Protein AF-0000000084754603 (afdb_homodimer)

InterPro domains:
  IPR001509 NAD-dependent epimerase/dehydratase [PF01370] (5-243)
  IPR036291 NAD(P)-binding domain superfamily [SSF51735] (2-313)
  IPR051225 NAD(P)-dependent epimerase/dehydratase [PTHR42687] (2-313)

Sequence (626 aa):
MHKPILIIGACGQIGTELTFELRNKYGAENVIASDIREGSNALMQSGPFELLDATNYAAIEDVVMHYEIDEVYLMAAMLSATAEKFPMRAWNLNMNSLFNVLNLAKEKKISKVFWPSSIAVFGPNTPKKDTPQNTIMEPSTVYGISKQSGERWCEYYHKKYGVDVRSVRYPGLISWKTMPGGGTTDYAVEIYHEALNKGTYECFLNGDTELPMMYMDDAIRATIRLMDSPSEKIKVRSSYNLGGMSFTPKDMAKSIEKHIPGFKVSYAPDFRQEIADSWPSSIDDSAAREQWGWEPRFDLDQTTEEMLKNLKEMHKPILIIGACGQIGTELTFELRNKYGAENVIASDIREGSNALMQSGPFELLDATNYAAIEDVVMHYEIDEVYLMAAMLSATAEKFPMRAWNLNMNSLFNVLNLAKEKKISKVFWPSSIAVFGPNTPKKDTPQNTIMEPSTVYGISKQSGERWCEYYHKKYGVDVRSVRYPGLISWKTMPGGGTTDYAVEIYHEALNKGTYECFLNGDTELPMMYMDDAIRATIRLMDSPSEKIKVRSSYNLGGMSFTPKDMAKSIEKHIPGFKVSYAPDFRQEIADSWPSSIDDSAAREQWGWEPRFDLDQTTEEMLKNLKE

Foldseek 3Di:
DDAAEEEEPLQADLNVVLLVVCCVVPNQARYEYEYCDDHDPCSVPSHHYDNDQLLDLVRVLVVCVVSVHAEYEYPDADAFQRCQVVVVVRLSSLQNSLVSVLVCQLVVSYQEYEDEAALQQAFQPAAQAQGAFDTDGDHDTSSNVSRNVSLVVQVVSCVPRVHHYAYAHAWAEEDQPDQHDGYLSSCLHVLLVCCVVPLEEEAQEDQALKTFYAYSVLVSVLRVLRRPFDSVLDPRRRHAYDGEEIDGNNVLQVLLCVVRPSRYYHYNHDPSHNSSSTGHNTHNRVSSCVRRNRDGDDYSNNSSVVNNVVNVD/DDAAEEEEPLQADLNVVLLVVCCVVPNQARYEYEYCDDHDPCSVPSHHYDNDQLLDLVRVLVVCVVSVGAEYEYPDADAFQRCQVVVVVRLSSLQNSLVSVLVCQLVVSYQEYEDEAALQQAFQPAAQAQGAFDTDGDHDTSSNVSRNVSLVVQVVSCVPRVHHYAYAHAWAEEDQPDQHDGYLNSQLHVLLVCCVVPLEEEAQEDQALKTFYAYSVLVSVLRVLRRPFDSVLDPRRRHAYDGEEIDGNNVLQVLLCVVRPSRYYHYRHDPSHNSSSTGHNTHNRVSSCPRRNRDGDDYSNNSSVVNNVVNVD

Organism: Allomuricauda ruestringensis (strain DSM 13258 / CIP 107369 / LMG 19739 / B1) (NCBI:txid886377)

Structure (mmCIF, N/CA/C/O backbone):
data_AF-0000000084754603-model_v1
#
loop_
_entity.id
_entity.type
_entity.pdbx_description
1 polymer 'L-threonine 3-dehydrogenase'
#
loop_
_atom_site.group_PDB
_atom_site.id
_atom_site.type_symbol
_atom_site.label_atom_id
_atom_site.label_alt_id
_atom_site.label_comp_id
_atom_site.label_asym_id
_atom_site.label_entity_id
_atom_site.label_seq_id
_atom_site.pdbx_PDB_ins_code
_atom_site.Cartn_x
_atom_site.Cartn_y
_atom_site.Cartn_z
_atom_site.occupancy
_atom_site.B_iso_or_equiv
_atom_site.auth_seq_id
_atom_site.auth_comp_id
_atom_site.auth_asym_id
_atom_site.auth_atom_id
_atom_site.pdbx_PDB_model_num
ATOM 1 N N . MET A 1 1 ? 22.109 32.25 2.924 1 69.38 1 MET A N 1
ATOM 2 C CA . MET A 1 1 ? 20.688 32.344 2.623 1 69.38 1 MET A CA 1
ATOM 3 C C . MET A 1 1 ? 20.047 30.969 2.52 1 69.38 1 MET A C 1
ATOM 5 O O . MET A 1 1 ? 20.703 30.016 2.08 1 69.38 1 MET A O 1
ATOM 9 N N . HIS A 1 2 ? 18.828 30.891 3.107 1 80.75 2 HIS A N 1
ATOM 10 C CA . HIS A 1 2 ? 18.156 29.594 3.043 1 80.75 2 HIS A CA 1
ATOM 11 C C . HIS A 1 2 ? 17.781 29.25 1.609 1 80.75 2 HIS A C 1
ATOM 13 O O . HIS A 1 2 ? 17.406 30.125 0.829 1 80.75 2 HIS A O 1
ATOM 19 N N . LYS A 1 3 ? 17.922 28.062 1.263 1 89.81 3 LYS A N 1
ATOM 20 C CA . LYS A 1 3 ? 17.562 27.594 -0.073 1 89.81 3 LYS A CA 1
ATOM 21 C C . LYS A 1 3 ? 16.047 27.688 -0.293 1 89.81 3 LYS A C 1
ATOM 23 O O . LYS A 1 3 ? 15.273 27.5 0.645 1 89.81 3 LYS A O 1
ATOM 28 N N . PRO A 1 4 ? 15.641 28.047 -1.486 1 98.25 4 PRO A N 1
ATOM 29 C CA . PRO A 1 4 ? 14.219 28.281 -1.769 1 98.25 4 PRO A CA 1
ATOM 30 C C . PRO A 1 4 ? 13.367 27.031 -1.545 1 98.25 4 PRO A C 1
ATOM 32 O O . PRO A 1 4 ? 13.805 25.906 -1.824 1 98.25 4 PRO A O 1
ATOM 35 N N . ILE A 1 5 ? 12.195 27.312 -1.061 1 98.81 5 ILE A N 1
ATOM 36 C CA . ILE A 1 5 ? 11.25 26.266 -0.69 1 98.81 5 ILE A CA 1
ATOM 37 C C . ILE A 1 5 ? 9.984 26.375 -1.545 1 98.81 5 ILE A C 1
ATOM 39 O O . ILE A 1 5 ? 9.508 27.484 -1.813 1 98.81 5 ILE A O 1
ATOM 43 N N . LEU A 1 6 ? 9.477 25.25 -2.014 1 98.94 6 LEU A N 1
ATOM 44 C CA . LEU A 1 6 ? 8.172 25.188 -2.658 1 98.94 6 LEU A CA 1
ATOM 45 C C . LEU A 1 6 ? 7.176 24.422 -1.796 1 98.94 6 LEU A C 1
ATOM 47 O O . LEU A 1 6 ? 7.473 23.312 -1.345 1 98.94 6 LEU A O 1
ATOM 51 N N . ILE A 1 7 ? 6.062 25.016 -1.544 1 98.94 7 ILE A N 1
ATOM 52 C CA . ILE A 1 7 ? 4.957 24.344 -0.873 1 98.94 7 ILE A CA 1
ATOM 53 C C . ILE A 1 7 ? 3.842 24.047 -1.875 1 98.94 7 ILE A C 1
ATOM 55 O O . ILE A 1 7 ? 3.275 24.969 -2.463 1 98.94 7 ILE A O 1
ATOM 59 N N . ILE A 1 8 ? 3.555 22.797 -2.115 1 98.94 8 ILE A N 1
ATOM 60 C CA . ILE A 1 8 ? 2.449 22.375 -2.971 1 98.94 8 ILE A CA 1
ATOM 61 C C . ILE A 1 8 ? 1.237 22.031 -2.111 1 98.94 8 ILE A C 1
ATOM 63 O O . ILE A 1 8 ? 1.302 21.125 -1.278 1 98.94 8 ILE A O 1
ATOM 67 N N . GLY A 1 9 ? 0.14 22.656 -2.369 1 98.12 9 GLY A N 1
ATOM 68 C CA . GLY A 1 9 ? -1.006 22.562 -1.479 1 98.12 9 GLY A CA 1
ATOM 69 C C . GLY A 1 9 ? -0.989 23.609 -0.377 1 98.12 9 GLY A C 1
ATOM 70 O O . GLY A 1 9 ? -1.308 23.312 0.775 1 98.12 9 GLY A O 1
ATOM 71 N N . ALA A 1 10 ? -0.642 24.812 -0.682 1 98.38 10 ALA A N 1
ATOM 72 C CA . ALA A 1 10 ? -0.404 25.875 0.293 1 98.38 10 ALA A CA 1
ATOM 73 C C . ALA A 1 10 ? -1.72 26.453 0.81 1 98.38 10 ALA A C 1
ATOM 75 O O . ALA A 1 10 ? -1.743 27.156 1.827 1 98.38 10 ALA A O 1
ATOM 76 N N . CYS A 1 11 ? -2.82 26.156 0.162 1 96.62 11 CYS A N 1
ATOM 77 C CA . CYS A 1 11 ? -4.082 26.812 0.514 1 96.62 11 CYS A CA 1
ATOM 78 C C . CYS A 1 11 ? -4.922 25.906 1.417 1 96.62 11 CYS A C 1
ATOM 80 O O . CYS A 1 11 ? -6.02 26.297 1.827 1 96.62 11 CYS A O 1
ATOM 82 N N . GLY A 1 12 ? -4.406 24.75 1.749 1 94.25 12 GLY A N 1
ATOM 83 C CA . GLY A 1 12 ? -5.078 23.875 2.695 1 94.25 12 GLY A CA 1
ATOM 84 C C . GLY A 1 12 ? -4.816 24.25 4.141 1 94.25 12 GLY A C 1
ATOM 85 O O . GLY A 1 12 ? -4.109 25.219 4.422 1 94.25 12 GLY A O 1
ATOM 86 N N . GLN A 1 13 ? -5.297 23.438 5.059 1 92.56 13 GLN A N 1
ATOM 87 C CA . GLN A 1 13 ? -5.234 23.734 6.488 1 92.56 13 GLN A CA 1
ATOM 88 C C . GLN A 1 13 ? -3.787 23.828 6.965 1 92.56 13 GLN A C 1
ATOM 90 O O . GLN A 1 13 ? -3.408 24.797 7.625 1 92.56 13 GLN A O 1
ATOM 95 N N . ILE A 1 14 ? -2.994 22.781 6.648 1 96.44 14 ILE A N 1
ATOM 96 C CA . ILE A 1 14 ? -1.604 22.781 7.098 1 96.44 14 ILE A CA 1
ATOM 97 C C . ILE A 1 14 ? -0.779 23.719 6.223 1 96.44 14 ILE A C 1
ATOM 99 O O . ILE A 1 14 ? 0.051 24.484 6.73 1 96.44 14 ILE A O 1
ATOM 103 N N . GLY A 1 15 ? -1.059 23.688 4.902 1 97.44 15 GLY A N 1
ATOM 104 C CA . GLY A 1 15 ? -0.277 24.453 3.936 1 97.44 15 GLY A CA 1
ATOM 105 C C . GLY A 1 15 ? -0.25 25.938 4.223 1 97.44 15 GLY A C 1
ATOM 106 O O . GLY A 1 15 ? 0.802 26.578 4.125 1 97.44 15 GLY A O 1
ATOM 107 N N . THR A 1 16 ? -1.404 26.469 4.547 1 97 16 THR A N 1
ATOM 108 C CA . THR A 1 16 ? -1.499 27.906 4.793 1 97 16 THR A CA 1
ATOM 109 C C . THR A 1 16 ? -0.611 28.312 5.965 1 97 16 THR A C 1
ATOM 111 O O . THR A 1 16 ? 0.218 29.219 5.84 1 97 16 THR A O 1
ATOM 114 N N . GLU A 1 17 ? -0.713 27.641 7.082 1 97.31 17 GLU A N 1
ATOM 115 C CA . GLU A 1 17 ? 0.048 27.984 8.273 1 97.31 17 GLU A CA 1
ATOM 116 C C . GLU A 1 17 ? 1.535 27.703 8.086 1 97.31 17 GLU A C 1
ATOM 118 O O . GLU A 1 17 ? 2.385 28.469 8.555 1 97.31 17 GLU A O 1
ATOM 123 N N . LEU A 1 18 ? 1.807 26.594 7.43 1 98.62 18 LEU A N 1
ATOM 124 C CA . LEU A 1 18 ? 3.193 26.25 7.141 1 98.62 18 LEU A CA 1
ATOM 125 C C . LEU A 1 18 ? 3.855 27.312 6.281 1 98.62 18 LEU A C 1
ATOM 127 O O . LEU A 1 18 ? 5.008 27.688 6.523 1 98.62 18 LEU A O 1
ATOM 131 N N . THR A 1 19 ? 3.137 27.812 5.281 1 98.56 19 THR A N 1
ATOM 132 C CA . THR A 1 19 ? 3.656 28.859 4.402 1 98.56 19 THR A CA 1
ATOM 133 C C . THR A 1 19 ? 4.031 30.094 5.195 1 98.56 19 THR A C 1
ATOM 135 O O . THR A 1 19 ? 5.141 30.625 5.062 1 98.56 19 THR A O 1
ATOM 138 N N . PHE A 1 20 ? 3.121 30.578 6.043 1 98.19 20 PHE A N 1
ATOM 139 C CA . PHE A 1 20 ? 3.381 31.766 6.832 1 98.19 20 PHE A CA 1
ATOM 140 C C . PHE A 1 20 ? 4.59 31.578 7.738 1 98.19 20 PHE A C 1
ATOM 142 O O . PHE A 1 20 ? 5.449 32.438 7.836 1 98.19 20 PHE A O 1
ATOM 149 N N . GLU A 1 21 ? 4.645 30.422 8.406 1 98.38 21 GLU A N 1
ATOM 150 C CA . GLU A 1 21 ? 5.738 30.172 9.344 1 98.38 21 GLU A CA 1
ATOM 151 C C . GLU A 1 21 ? 7.078 30.109 8.617 1 98.38 21 GLU A C 1
ATOM 153 O O . GLU A 1 21 ? 8.086 30.625 9.109 1 98.38 21 GLU A O 1
ATOM 158 N N . LEU A 1 22 ? 7.133 29.422 7.48 1 98.69 22 LEU A N 1
ATOM 159 C CA . LEU A 1 22 ? 8.375 29.312 6.719 1 98.69 22 LEU A CA 1
ATOM 160 C C . LEU A 1 22 ? 8.805 30.656 6.164 1 98.69 22 LEU A C 1
ATOM 162 O O . LEU A 1 22 ? 9.992 30.969 6.125 1 98.69 22 LEU A O 1
ATOM 166 N N . ARG A 1 23 ? 7.832 31.453 5.707 1 98.56 23 ARG A N 1
ATOM 167 C CA . ARG A 1 23 ? 8.156 32.781 5.207 1 98.56 23 ARG A CA 1
ATOM 168 C C . ARG A 1 23 ? 8.688 33.688 6.328 1 98.56 23 ARG A C 1
ATOM 170 O O . ARG A 1 23 ? 9.594 34.469 6.109 1 98.56 23 ARG A O 1
ATOM 177 N N . ASN A 1 24 ? 8.133 33.562 7.496 1 98.12 24 ASN A N 1
ATOM 178 C CA . ASN A 1 24 ? 8.641 34.281 8.648 1 98.12 24 ASN A CA 1
ATOM 179 C C . ASN A 1 24 ? 10.07 33.875 8.992 1 98.12 24 ASN A C 1
ATOM 181 O O . ASN A 1 24 ? 10.898 34.719 9.359 1 98.12 24 ASN A O 1
ATOM 185 N N . LYS A 1 25 ? 10.344 32.625 8.898 1 97.56 25 LYS A N 1
ATOM 186 C CA . LYS A 1 25 ? 11.633 32.094 9.305 1 97.56 25 LYS A CA 1
ATOM 187 C C . LYS A 1 25 ? 12.703 32.344 8.25 1 97.56 25 LYS A C 1
ATOM 189 O O . LYS A 1 25 ? 13.852 32.625 8.586 1 97.56 25 LYS A O 1
ATOM 194 N N . TYR A 1 26 ? 12.328 32.219 6.945 1 97.38 26 TYR A N 1
ATOM 195 C CA . TYR A 1 26 ? 13.367 32.156 5.922 1 97.38 26 TYR A CA 1
ATOM 196 C C . TYR A 1 26 ? 13.242 33.344 4.953 1 97.38 26 TYR A C 1
ATOM 198 O O . TYR A 1 26 ? 14.094 33.5 4.078 1 97.38 26 TYR A O 1
ATOM 206 N N . GLY A 1 27 ? 12.219 34.156 5.086 1 97.5 27 GLY A N 1
ATOM 207 C CA . GLY A 1 27 ? 11.969 35.25 4.172 1 97.5 27 GLY A CA 1
ATOM 208 C C . GLY A 1 27 ? 10.93 34.938 3.119 1 97.5 27 GLY A C 1
ATOM 209 O O . GLY A 1 27 ? 10.953 33.875 2.514 1 97.5 27 GLY A O 1
ATOM 210 N N . ALA A 1 28 ? 10 35.844 2.889 1 97.94 28 ALA A N 1
ATOM 211 C CA . ALA A 1 28 ? 8.844 35.625 2.025 1 97.94 28 ALA A CA 1
ATOM 212 C C . ALA A 1 28 ? 9.266 35.25 0.617 1 97.94 28 ALA A C 1
ATOM 214 O O . ALA A 1 28 ? 8.656 34.344 0.004 1 97.94 28 ALA A O 1
ATOM 215 N N . GLU A 1 29 ? 10.344 35.812 0.12 1 97.5 29 GLU A N 1
ATOM 216 C CA . GLU A 1 29 ? 10.758 35.594 -1.264 1 97.5 29 GLU A CA 1
ATOM 217 C C . GLU A 1 29 ? 11.383 34.219 -1.45 1 97.5 29 GLU A C 1
ATOM 219 O O . GLU A 1 29 ? 11.484 33.75 -2.576 1 97.5 29 GLU A O 1
ATOM 224 N N . ASN A 1 30 ? 11.742 33.625 -0.361 1 98.12 30 ASN A N 1
ATOM 225 C CA . ASN A 1 30 ? 12.43 32.344 -0.419 1 98.12 30 ASN A CA 1
ATOM 226 C C . ASN A 1 30 ? 11.445 31.188 -0.326 1 98.12 30 ASN A C 1
ATOM 228 O O . ASN A 1 30 ? 11.836 30.016 -0.442 1 98.12 30 ASN A O 1
ATOM 232 N N . VAL A 1 31 ? 10.18 31.453 -0.121 1 98.81 31 VAL A N 1
ATOM 233 C CA . VAL A 1 31 ? 9.156 30.438 0.047 1 98.81 31 VAL A CA 1
ATOM 234 C C . VAL A 1 31 ? 8.047 30.625 -0.986 1 98.81 31 VAL A C 1
ATOM 236 O O . VAL A 1 31 ? 7.25 31.562 -0.88 1 98.81 31 VAL A O 1
ATOM 239 N N . ILE A 1 32 ? 7.992 29.75 -1.952 1 98.94 32 ILE A N 1
ATOM 240 C CA . ILE A 1 32 ? 6.992 29.797 -3.014 1 98.94 32 ILE A CA 1
ATOM 241 C C . ILE A 1 32 ? 5.793 28.938 -2.643 1 98.94 32 ILE A C 1
ATOM 243 O O . ILE A 1 32 ? 5.926 27.719 -2.477 1 98.94 32 ILE A O 1
ATOM 247 N N . ALA A 1 33 ? 4.648 29.578 -2.471 1 98.88 33 ALA A N 1
ATOM 248 C CA . ALA A 1 33 ? 3.4 28.859 -2.248 1 98.88 33 ALA A CA 1
ATOM 249 C C . ALA A 1 33 ? 2.756 28.453 -3.572 1 98.88 33 ALA A C 1
ATOM 251 O O . ALA A 1 33 ? 2.873 29.172 -4.57 1 98.88 33 ALA A O 1
ATOM 252 N N . SER A 1 34 ? 2.135 27.297 -3.594 1 98.88 34 SER A N 1
ATOM 253 C CA . SER A 1 34 ? 1.387 26.906 -4.781 1 98.88 34 SER A CA 1
ATOM 254 C C . SER A 1 34 ? 0.161 26.078 -4.414 1 98.88 34 SER A C 1
ATOM 256 O O . SER A 1 34 ? 0.121 25.453 -3.346 1 98.88 34 SER A O 1
ATOM 258 N N . ASP A 1 35 ? -0.745 26.125 -5.262 1 98.69 35 ASP A N 1
ATOM 259 C CA . ASP A 1 35 ? -1.98 25.359 -5.148 1 98.69 35 ASP A CA 1
ATOM 260 C C . ASP A 1 35 ? -2.754 25.359 -6.461 1 98.69 35 ASP A C 1
ATOM 262 O O . ASP A 1 35 ? -2.426 26.109 -7.383 1 98.69 35 ASP A O 1
ATOM 266 N N . ILE A 1 36 ? -3.75 24.469 -6.473 1 98.12 36 ILE A N 1
ATOM 267 C CA . ILE A 1 36 ? -4.574 24.359 -7.676 1 98.12 36 ILE A CA 1
ATOM 268 C C . ILE A 1 36 ? -5.543 25.547 -7.73 1 98.12 36 ILE A C 1
ATOM 270 O O . ILE A 1 36 ? -6.078 25.859 -8.797 1 98.12 36 ILE A O 1
ATOM 274 N N . ARG A 1 37 ? -5.719 26.219 -6.605 1 97 37 ARG A N 1
ATOM 275 C CA . ARG A 1 37 ? -6.582 27.391 -6.5 1 97 37 ARG A CA 1
ATOM 276 C C . ARG A 1 37 ? -5.926 28.484 -5.66 1 97 37 ARG A C 1
ATOM 278 O O . ARG A 1 37 ? -5.031 28.203 -4.855 1 97 37 ARG A O 1
ATOM 285 N N . GLU A 1 38 ? -6.398 29.656 -5.801 1 96.81 38 GLU A N 1
ATOM 286 C CA . GLU A 1 38 ? -5.895 30.75 -4.977 1 96.81 38 GLU A CA 1
ATOM 287 C C . GLU A 1 38 ? -6.418 30.656 -3.547 1 96.81 38 GLU A C 1
ATOM 289 O O . GLU A 1 38 ? -7.469 30.047 -3.307 1 96.81 38 GLU A O 1
ATOM 294 N N . GLY A 1 39 ? -5.57 31.172 -2.676 1 94.56 39 GLY A N 1
ATOM 295 C CA . GLY A 1 39 ? -5.945 31.188 -1.271 1 94.56 39 GLY A CA 1
ATOM 296 C C . GLY A 1 39 ? -6.496 32.531 -0.814 1 94.56 39 GLY A C 1
ATOM 297 O O . GLY A 1 39 ? -7.035 33.281 -1.619 1 94.56 39 GLY A O 1
ATOM 298 N N . SER A 1 40 ? -6.477 32.75 0.441 1 94.69 40 SER A N 1
ATOM 299 C CA . SER A 1 40 ? -6.934 34 1.008 1 94.69 40 SER A CA 1
ATOM 300 C C . SER A 1 40 ? -6.09 35.188 0.51 1 94.69 40 SER A C 1
ATOM 302 O O . SER A 1 40 ? -4.949 35 0.079 1 94.69 40 SER A O 1
ATOM 304 N N . ASN A 1 41 ? -6.625 36.375 0.594 1 96.56 41 ASN A N 1
ATOM 305 C CA . ASN A 1 41 ? -5.871 37.562 0.236 1 96.56 41 ASN A CA 1
ATOM 306 C C . ASN A 1 41 ? -4.578 37.688 1.036 1 96.56 41 ASN A C 1
ATOM 308 O O . ASN A 1 41 ? -3.547 38.094 0.504 1 96.56 41 ASN A O 1
ATOM 312 N N . ALA A 1 42 ? -4.668 37.344 2.279 1 96.19 42 ALA A N 1
ATOM 313 C CA . ALA A 1 42 ? -3.498 37.406 3.154 1 96.19 42 ALA A CA 1
ATOM 314 C C . ALA A 1 42 ? -2.377 36.5 2.633 1 96.19 42 ALA A C 1
ATOM 316 O O . ALA A 1 42 ? -1.213 36.906 2.605 1 96.19 42 ALA A O 1
ATOM 3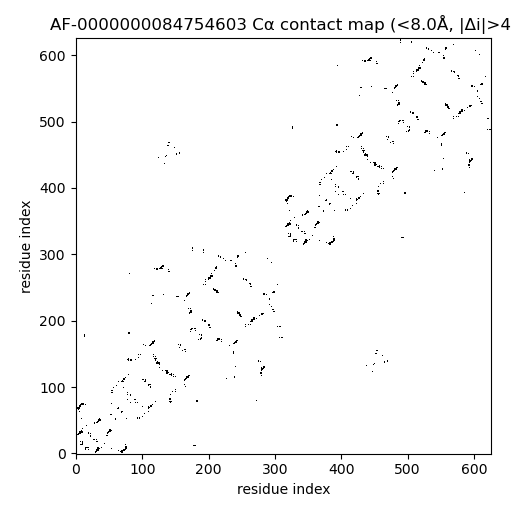17 N N . LEU A 1 43 ? -2.713 35.312 2.24 1 96.44 43 LEU A N 1
ATOM 318 C CA . LEU A 1 43 ? -1.718 34.406 1.71 1 96.44 43 LEU A CA 1
ATOM 319 C C . LEU A 1 43 ? -1.16 34.906 0.382 1 96.44 43 LEU A C 1
ATOM 321 O O . LEU A 1 43 ? 0.053 34.875 0.164 1 96.44 43 LEU A O 1
ATOM 325 N N . MET A 1 44 ? -2.072 35.438 -0.483 1 97.5 44 MET A N 1
ATOM 326 C CA . MET A 1 44 ? -1.685 35.875 -1.818 1 97.5 44 MET A CA 1
ATOM 327 C C . MET A 1 44 ? -0.741 37.062 -1.74 1 97.5 44 MET A C 1
ATOM 329 O O . MET A 1 44 ? 0.131 37.219 -2.596 1 97.5 44 MET A O 1
ATOM 333 N N . GLN A 1 45 ? -0.836 37.812 -0.716 1 97.81 45 GLN A N 1
ATOM 334 C CA . GLN A 1 45 ? -0.058 39.062 -0.589 1 97.81 45 GLN A CA 1
ATOM 335 C C . GLN A 1 45 ? 1.218 38.812 0.213 1 97.81 45 GLN A C 1
ATOM 337 O O . GLN A 1 45 ? 2.109 39.656 0.239 1 97.81 45 GLN A O 1
ATOM 342 N N . SER A 1 46 ? 1.338 37.656 0.771 1 98.19 46 SER A N 1
ATOM 343 C CA . SER A 1 46 ? 2.42 37.406 1.72 1 98.19 46 SER A CA 1
ATOM 344 C C . SER A 1 46 ? 3.721 37.062 1 1 98.19 46 SER A C 1
ATOM 346 O O . SER A 1 46 ? 4.797 37.125 1.599 1 98.19 46 SER A O 1
ATOM 348 N N . GLY A 1 47 ? 3.678 36.781 -0.262 1 98.31 47 GLY A N 1
ATOM 349 C CA . GLY A 1 47 ? 4.84 36.344 -1.034 1 98.31 47 GLY A CA 1
ATOM 350 C C . GLY A 1 47 ? 4.477 35.719 -2.359 1 98.31 47 GLY A C 1
ATOM 351 O O . GLY A 1 47 ? 3.326 35.781 -2.791 1 98.31 47 GLY A O 1
ATOM 352 N N . PRO A 1 48 ? 5.457 35.125 -3.02 1 98.69 48 PRO A N 1
ATOM 353 C CA . PRO A 1 48 ? 5.207 34.5 -4.328 1 98.69 48 PRO A CA 1
ATOM 354 C C . PRO A 1 48 ? 4.215 33.344 -4.262 1 98.69 48 PRO A C 1
ATOM 356 O O . PRO A 1 48 ? 4.207 32.594 -3.287 1 98.69 48 PRO A O 1
ATOM 359 N N . PHE A 1 49 ? 3.414 33.281 -5.328 1 98.81 49 PHE A N 1
ATOM 360 C CA . PHE A 1 49 ? 2.398 32.25 -5.441 1 98.81 49 PHE A CA 1
ATOM 361 C C . PHE A 1 49 ? 2.309 31.734 -6.875 1 98.81 49 PHE A C 1
ATOM 363 O O . PHE A 1 49 ? 2.393 32.531 -7.824 1 98.81 49 PHE A O 1
ATOM 370 N N . GLU A 1 50 ? 2.186 30.406 -7.02 1 98.81 50 GLU A N 1
ATOM 371 C CA . GLU A 1 50 ? 2.014 29.766 -8.32 1 98.81 50 GLU A CA 1
ATOM 372 C C . GLU A 1 50 ? 0.749 28.906 -8.344 1 98.81 50 GLU A C 1
ATOM 374 O O . GLU A 1 50 ? 0.533 28.078 -7.461 1 98.81 50 GLU A O 1
ATOM 379 N N . LEU A 1 51 ? -0.137 29.203 -9.328 1 98.75 51 LEU A N 1
ATOM 380 C CA . LEU A 1 51 ? -1.192 28.25 -9.609 1 98.75 51 LEU A CA 1
ATOM 381 C C . LEU A 1 51 ? -0.61 26.969 -10.203 1 98.75 51 LEU A C 1
ATOM 383 O O . LEU A 1 51 ? -0.051 26.969 -11.297 1 98.75 51 LEU A O 1
ATOM 387 N N . LEU A 1 52 ? -0.781 25.859 -9.438 1 98.75 52 LEU A N 1
ATOM 388 C CA . LEU A 1 52 ? -0.018 24.656 -9.789 1 98.75 52 LEU A CA 1
ATOM 389 C C . LEU A 1 52 ? -0.816 23.391 -9.484 1 98.75 52 LEU A C 1
ATOM 391 O O . LEU A 1 52 ? -1.287 23.203 -8.359 1 98.75 52 LEU A O 1
ATOM 395 N N . ASP A 1 53 ? -0.994 22.594 -10.492 1 98.62 53 ASP A N 1
ATOM 396 C CA . ASP A 1 53 ? -1.577 21.266 -10.344 1 98.62 53 ASP A CA 1
ATOM 397 C C . ASP A 1 53 ? -0.509 20.234 -9.977 1 98.62 53 ASP A C 1
ATOM 399 O O . ASP A 1 53 ? 0.373 19.938 -10.789 1 98.62 53 ASP A O 1
ATOM 403 N N . ALA A 1 54 ? -0.631 19.656 -8.789 1 98.5 54 ALA A N 1
ATOM 404 C CA . ALA A 1 54 ? 0.372 18.734 -8.258 1 98.5 54 ALA A CA 1
ATOM 405 C C . ALA A 1 54 ? 0.491 17.484 -9.133 1 98.5 54 ALA A C 1
ATOM 407 O O . ALA A 1 54 ? 1.461 16.734 -9.023 1 98.5 54 ALA A O 1
ATOM 408 N N . THR A 1 55 ? -0.478 17.188 -10.016 1 98.5 55 THR A N 1
ATOM 409 C CA . THR A 1 55 ? -0.44 16 -10.859 1 98.5 55 THR A CA 1
ATOM 410 C C . THR A 1 55 ? 0.226 16.312 -12.203 1 98.5 55 THR A C 1
ATOM 412 O O . THR A 1 55 ? 0.367 15.438 -13.047 1 98.5 55 THR A O 1
ATOM 415 N N . ASN A 1 56 ? 0.582 17.547 -12.414 1 98.69 56 ASN A N 1
ATOM 416 C CA . ASN A 1 56 ? 1.253 17.969 -13.641 1 98.69 56 ASN A CA 1
ATOM 417 C C . ASN A 1 56 ? 2.764 18.062 -13.445 1 98.69 56 ASN A C 1
ATOM 419 O O . ASN A 1 56 ? 3.277 19.125 -13.094 1 98.69 56 ASN A O 1
ATOM 423 N N . TYR A 1 57 ? 3.449 17.078 -13.773 1 98.69 57 TYR A N 1
ATOM 424 C CA . TYR A 1 57 ? 4.891 17 -13.547 1 98.69 57 TYR A CA 1
ATOM 425 C C . TYR A 1 57 ? 5.609 18.156 -14.227 1 98.69 57 TYR A C 1
ATOM 427 O O . TYR A 1 57 ? 6.477 18.797 -13.625 1 98.69 57 TYR A O 1
ATOM 435 N N . ALA A 1 58 ? 5.32 18.359 -15.469 1 98.75 58 ALA A N 1
ATOM 436 C CA . ALA A 1 58 ? 6.004 19.391 -16.234 1 98.75 58 ALA A CA 1
ATOM 437 C C . ALA A 1 58 ? 5.836 20.766 -15.594 1 98.75 58 ALA A C 1
ATOM 439 O O . ALA A 1 58 ? 6.773 21.562 -15.555 1 98.75 58 ALA A O 1
ATOM 440 N N . ALA A 1 59 ? 4.633 21.047 -15.094 1 98.88 59 ALA A N 1
ATOM 441 C CA . ALA A 1 59 ? 4.367 22.328 -14.445 1 98.88 59 ALA A CA 1
ATOM 442 C C . ALA A 1 59 ? 5.18 22.469 -13.164 1 98.88 59 ALA A C 1
ATOM 444 O O . ALA A 1 59 ? 5.715 23.547 -12.875 1 98.88 59 ALA A O 1
ATOM 445 N N . ILE A 1 60 ? 5.309 21.438 -12.391 1 98.94 60 ILE A N 1
ATOM 446 C CA . ILE A 1 60 ? 6.09 21.469 -11.156 1 98.94 60 ILE A CA 1
ATOM 447 C C . ILE A 1 60 ? 7.562 21.719 -11.492 1 98.94 60 ILE A C 1
ATOM 449 O O . ILE A 1 60 ? 8.227 22.531 -10.844 1 98.94 60 ILE A O 1
ATOM 453 N N . GLU A 1 61 ? 8.039 20.969 -12.461 1 98.81 61 GLU A N 1
ATOM 454 C CA . GLU A 1 61 ? 9.43 21.094 -12.867 1 98.81 61 GLU A CA 1
ATOM 455 C C . GLU A 1 61 ? 9.75 22.531 -13.289 1 98.81 61 GLU A C 1
ATOM 457 O O . GLU A 1 61 ? 10.812 23.062 -12.953 1 98.81 61 GLU A O 1
ATOM 462 N N . ASP A 1 62 ? 8.844 23.125 -14.031 1 98.81 62 ASP A N 1
ATOM 463 C CA . ASP A 1 62 ? 9.023 24.5 -14.469 1 98.81 62 ASP A CA 1
ATOM 464 C C . ASP A 1 62 ? 9.18 25.438 -13.273 1 98.81 62 ASP A C 1
ATOM 466 O O . ASP A 1 62 ? 10.039 26.328 -13.273 1 98.81 62 ASP A O 1
ATOM 470 N N . VAL A 1 63 ? 8.336 25.281 -12.281 1 98.88 63 VAL A N 1
ATOM 471 C CA . VAL A 1 63 ? 8.383 26.109 -11.078 1 98.88 63 VAL A CA 1
ATOM 472 C C . VAL A 1 63 ? 9.703 25.875 -10.344 1 98.88 63 VAL A C 1
ATOM 474 O O . VAL A 1 63 ? 10.344 26.812 -9.883 1 98.88 63 VAL A O 1
ATOM 477 N N . VAL A 1 64 ? 10.125 24.625 -10.219 1 98.88 64 VAL A N 1
ATOM 478 C CA . VAL A 1 64 ? 11.359 24.234 -9.539 1 98.88 64 VAL A CA 1
ATOM 479 C C . VAL A 1 64 ? 12.555 24.875 -10.227 1 98.88 64 VAL A C 1
ATOM 481 O O . VAL A 1 64 ? 13.438 25.422 -9.555 1 98.88 64 VAL A O 1
ATOM 484 N N . MET A 1 65 ? 12.531 24.844 -11.531 1 98.44 65 MET A N 1
ATOM 485 C CA . MET A 1 65 ? 13.641 25.422 -12.289 1 98.44 65 MET A CA 1
ATOM 486 C C . MET A 1 65 ? 13.625 26.938 -12.211 1 98.44 65 MET A C 1
ATOM 488 O O . MET A 1 65 ? 14.664 27.562 -11.992 1 98.44 65 MET A O 1
ATOM 492 N N . HIS A 1 66 ? 12.461 27.516 -12.344 1 98.38 66 HIS A N 1
ATOM 493 C CA . HIS A 1 66 ? 12.312 28.953 -12.367 1 98.38 66 HIS A CA 1
ATOM 494 C C . HIS A 1 66 ? 12.797 29.594 -11.062 1 98.38 66 HIS A C 1
ATOM 496 O O . HIS A 1 66 ? 13.492 30.609 -11.086 1 98.38 66 HIS A O 1
ATOM 502 N N . TYR A 1 67 ? 12.445 28.984 -9.945 1 98.5 67 TYR A N 1
ATOM 503 C CA . TYR A 1 67 ? 12.75 29.578 -8.641 1 98.5 67 TYR A CA 1
ATOM 504 C C . TYR A 1 67 ? 13.969 28.906 -8.016 1 98.5 67 TYR A C 1
ATOM 506 O O . TYR A 1 67 ? 14.32 29.188 -6.867 1 98.5 67 TYR A O 1
ATOM 514 N N . GLU A 1 68 ? 14.57 27.953 -8.719 1 98.38 68 GLU A N 1
ATOM 515 C CA . GLU A 1 68 ? 15.711 27.203 -8.211 1 98.38 68 GLU A CA 1
ATOM 516 C C . GLU A 1 68 ? 15.398 26.562 -6.863 1 98.38 68 GLU A C 1
ATOM 518 O O . GLU A 1 68 ? 16.172 26.703 -5.906 1 98.38 68 GLU A O 1
ATOM 523 N N . ILE A 1 69 ? 14.297 25.906 -6.816 1 98.88 69 ILE A N 1
ATOM 524 C CA . ILE A 1 69 ? 13.781 25.297 -5.594 1 98.88 69 ILE A CA 1
ATOM 525 C C . ILE A 1 69 ? 14.75 24.219 -5.102 1 98.88 69 ILE A C 1
ATOM 527 O O . ILE A 1 69 ? 15.273 23.438 -5.895 1 98.88 69 ILE A O 1
ATOM 531 N N . ASP A 1 70 ? 14.93 24.203 -3.812 1 98.5 70 ASP A N 1
ATOM 532 C CA . ASP A 1 70 ? 15.797 23.203 -3.199 1 98.5 70 ASP A CA 1
ATOM 533 C C . ASP A 1 70 ? 14.977 22.156 -2.43 1 98.5 70 ASP A C 1
ATOM 535 O O . ASP A 1 70 ? 15.281 20.969 -2.469 1 98.5 70 ASP A O 1
ATOM 539 N N . GLU A 1 71 ? 13.953 22.594 -1.649 1 98.56 71 GLU A N 1
ATOM 540 C CA . GLU A 1 71 ? 13.117 21.75 -0.811 1 98.56 71 GLU A CA 1
ATOM 541 C C . GLU A 1 71 ? 11.648 21.859 -1.206 1 98.56 71 GLU A C 1
ATOM 543 O O . GLU A 1 71 ? 11.164 22.953 -1.526 1 98.56 71 GLU A O 1
ATOM 548 N N . VAL A 1 72 ? 10.977 20.734 -1.205 1 98.94 72 VAL A N 1
ATOM 549 C CA . VAL A 1 72 ? 9.555 20.734 -1.514 1 98.94 72 VAL A CA 1
ATOM 550 C C . VAL A 1 72 ? 8.766 20.156 -0.341 1 98.94 72 VAL A C 1
ATOM 552 O O . VAL A 1 72 ? 9.125 19.094 0.189 1 98.94 72 VAL A O 1
ATOM 555 N N . TYR A 1 73 ? 7.785 20.891 0.122 1 98.94 73 TYR A N 1
ATOM 556 C CA . TYR A 1 73 ? 6.734 20.391 1.007 1 98.94 73 TYR A CA 1
ATOM 557 C C . TYR A 1 73 ? 5.48 20.031 0.219 1 98.94 73 TYR A C 1
ATOM 559 O O . TYR A 1 73 ? 4.77 20.922 -0.265 1 98.94 73 TYR A O 1
ATOM 567 N N . LEU A 1 74 ? 5.215 18.766 0.023 1 98.94 74 LEU A N 1
ATOM 568 C CA . LEU A 1 74 ? 4.039 18.312 -0.713 1 98.94 74 LEU A CA 1
ATOM 569 C C . LEU A 1 74 ? 2.85 18.125 0.224 1 98.94 74 LEU A C 1
ATOM 571 O O . LEU A 1 74 ? 2.686 17.062 0.815 1 98.94 74 LEU A O 1
ATOM 575 N N . MET A 1 75 ? 1.963 19.094 0.25 1 98.5 75 MET A N 1
ATOM 576 C CA . MET A 1 75 ? 0.845 19.094 1.19 1 98.5 75 MET A CA 1
ATOM 577 C C . MET A 1 75 ? -0.463 18.766 0.482 1 98.5 75 MET A C 1
ATOM 579 O O . MET A 1 75 ? -1.476 18.5 1.132 1 98.5 75 MET A O 1
ATOM 583 N N . ALA A 1 76 ? -0.432 18.781 -0.835 1 97.88 76 ALA A N 1
ATOM 584 C CA . ALA A 1 76 ? -1.641 18.516 -1.61 1 97.88 76 ALA A CA 1
ATOM 585 C C . ALA A 1 76 ? -2.111 17.078 -1.412 1 97.88 76 ALA A C 1
ATOM 587 O O . ALA A 1 76 ? -1.336 16.125 -1.589 1 97.88 76 ALA A O 1
ATOM 588 N N . ALA A 1 77 ? -3.342 16.938 -1.037 1 97.19 77 ALA A N 1
ATOM 589 C CA . ALA A 1 77 ? -3.955 15.625 -0.903 1 97.19 77 ALA A CA 1
ATOM 590 C C . ALA A 1 77 ? -5.473 15.734 -0.805 1 97.19 77 ALA A C 1
ATOM 592 O O . ALA A 1 77 ? -6.004 16.781 -0.433 1 97.19 77 ALA A O 1
ATOM 593 N N . MET A 1 78 ? -6.148 14.719 -1.222 1 96.25 78 MET A N 1
ATOM 594 C CA . MET A 1 78 ? -7.566 14.562 -0.901 1 96.25 78 MET A CA 1
ATOM 595 C C . MET A 1 78 ? -7.746 13.703 0.345 1 96.25 78 MET A C 1
ATOM 597 O O . MET A 1 78 ? -7.207 12.594 0.424 1 96.25 78 MET A O 1
ATOM 601 N N . LEU A 1 79 ? -8.492 14.227 1.293 1 94.31 79 LEU A N 1
ATOM 602 C CA . LEU A 1 79 ? -8.555 13.641 2.629 1 94.31 79 LEU A CA 1
ATOM 603 C C . LEU A 1 79 ? -9.633 12.562 2.701 1 94.31 79 LEU A C 1
ATOM 605 O O . LEU A 1 79 ? -10.344 12.328 1.725 1 94.31 79 LEU A O 1
ATOM 609 N N . SER A 1 80 ? -9.766 11.891 3.857 1 94.69 80 SER A N 1
ATOM 610 C CA . SER A 1 80 ? -10.445 10.609 4.027 1 94.69 80 SER A CA 1
ATOM 611 C C . SER A 1 80 ? -11.914 10.719 3.637 1 94.69 80 SER A C 1
ATOM 613 O O . SER A 1 80 ? -12.398 9.953 2.797 1 94.69 80 SER A O 1
ATOM 615 N N . ALA A 1 81 ? -12.695 11.703 4.195 1 93.25 81 ALA A N 1
ATOM 616 C CA . ALA A 1 81 ? -14.133 11.797 3.938 1 93.25 81 ALA A CA 1
ATOM 617 C C . ALA A 1 81 ? -14.406 12.18 2.484 1 93.25 81 ALA A C 1
ATOM 619 O O . ALA A 1 81 ? -15.273 11.586 1.833 1 93.25 81 ALA A O 1
ATOM 620 N N . THR A 1 82 ? -13.672 13.102 1.967 1 95.31 82 THR A N 1
ATOM 621 C CA . THR A 1 82 ? -13.852 13.555 0.59 1 95.31 82 THR A CA 1
ATOM 622 C C . THR A 1 82 ? -13.3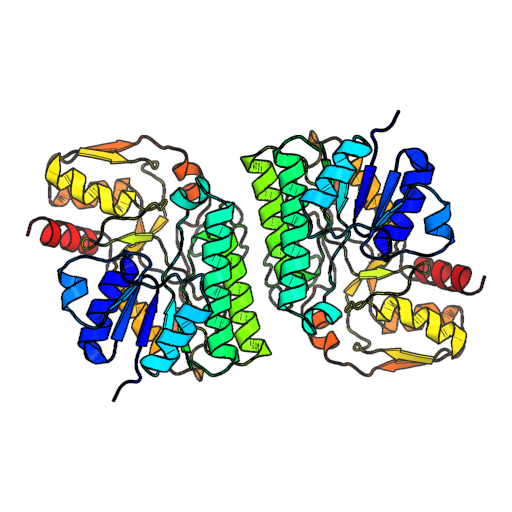98 12.477 -0.392 1 95.31 82 THR A C 1
ATOM 624 O O . THR A 1 82 ? -14.023 12.281 -1.441 1 95.31 82 THR A O 1
ATOM 627 N N . ALA A 1 83 ? -12.359 11.789 -0.083 1 97.06 83 ALA A N 1
ATOM 628 C CA . ALA A 1 83 ? -11.82 10.742 -0.949 1 97.06 83 ALA A CA 1
ATOM 629 C C . ALA A 1 83 ? -12.852 9.641 -1.187 1 97.06 83 ALA A C 1
ATOM 631 O O . ALA A 1 83 ? -12.898 9.047 -2.268 1 97.06 83 ALA A O 1
ATOM 632 N N . GLU A 1 84 ? -13.664 9.367 -0.157 1 96.62 84 GLU A N 1
ATOM 633 C CA . GLU A 1 84 ? -14.656 8.312 -0.294 1 96.62 84 GLU A CA 1
ATOM 634 C C . GLU A 1 84 ? -15.719 8.672 -1.331 1 96.62 84 GLU A C 1
ATOM 636 O O . GLU A 1 84 ? -16.375 7.797 -1.894 1 96.62 84 GLU A O 1
ATOM 641 N N . LYS A 1 85 ? -15.859 10 -1.541 1 96 85 LYS A N 1
ATOM 642 C CA . LYS A 1 85 ? -16.812 10.453 -2.549 1 96 85 LYS A CA 1
ATOM 643 C C . LYS A 1 85 ? -16.234 10.344 -3.953 1 96 85 LYS A C 1
ATOM 645 O O . LYS A 1 85 ? -16.969 10.227 -4.934 1 96 85 LYS A O 1
ATOM 650 N N . PHE A 1 86 ? -14.898 10.367 -4.047 1 97.12 86 PHE A N 1
ATOM 651 C CA . PHE A 1 86 ? -14.195 10.312 -5.32 1 97.12 86 PHE A CA 1
ATOM 652 C C . PHE A 1 86 ? -12.969 9.414 -5.219 1 97.12 86 PHE A C 1
ATOM 654 O O . PHE A 1 86 ? -11.836 9.867 -5.402 1 97.12 86 PHE A O 1
ATOM 661 N N . PRO A 1 87 ? -13.195 8.102 -5.082 1 97.88 87 PRO A N 1
ATOM 662 C CA . PRO A 1 87 ? -12.102 7.199 -4.707 1 97.88 87 PRO A CA 1
ATOM 663 C C . PRO A 1 87 ? -10.961 7.199 -5.715 1 97.88 87 PRO A C 1
ATOM 665 O O . PRO A 1 87 ? -9.805 7.414 -5.344 1 97.88 87 PRO A O 1
ATOM 668 N N . MET A 1 88 ? -11.25 7.059 -7 1 97.75 88 MET A N 1
ATOM 669 C CA . MET A 1 88 ? -10.188 6.938 -7.992 1 97.75 88 MET A CA 1
ATOM 670 C C . MET A 1 88 ? -9.477 8.273 -8.195 1 97.75 88 MET A C 1
ATOM 672 O O . MET A 1 88 ? -8.266 8.312 -8.406 1 97.75 88 MET A O 1
ATOM 676 N N . ARG A 1 89 ? -10.234 9.359 -8.164 1 97.81 89 ARG A N 1
ATOM 677 C CA . ARG A 1 89 ? -9.633 10.688 -8.25 1 97.81 89 ARG A CA 1
ATOM 678 C C . ARG A 1 89 ? -8.68 10.93 -7.086 1 97.81 89 ARG A C 1
ATOM 680 O O . ARG A 1 89 ? -7.586 11.477 -7.273 1 97.81 89 ARG A O 1
ATOM 687 N N . ALA A 1 90 ? -9.148 10.555 -5.914 1 98.44 90 ALA A N 1
ATOM 688 C CA . ALA A 1 90 ? -8.328 10.719 -4.719 1 98.44 90 ALA A CA 1
ATOM 689 C C . ALA A 1 90 ? -7.047 9.891 -4.82 1 98.44 90 ALA A C 1
ATOM 691 O O . ALA A 1 90 ? -5.957 10.398 -4.531 1 98.44 90 ALA A O 1
ATOM 692 N N . TRP A 1 91 ? -7.18 8.641 -5.254 1 98.69 91 TRP A N 1
ATOM 693 C CA . TRP A 1 91 ? -6.027 7.77 -5.449 1 98.69 91 TRP A CA 1
ATOM 694 C C . TRP A 1 91 ? -5.039 8.383 -6.434 1 98.69 91 TRP A C 1
ATOM 696 O O . TRP A 1 91 ? -3.846 8.484 -6.145 1 98.69 91 TRP A O 1
ATOM 706 N N . ASN A 1 92 ? -5.531 8.812 -7.516 1 98.06 92 ASN A N 1
ATOM 707 C CA . ASN A 1 92 ? -4.684 9.367 -8.562 1 98.06 92 ASN A CA 1
ATOM 708 C C . ASN A 1 92 ? -3.975 10.633 -8.102 1 98.06 92 ASN A C 1
ATOM 710 O O . ASN A 1 92 ? -2.77 10.789 -8.312 1 98.06 92 ASN A O 1
ATOM 714 N N . LEU A 1 93 ? -4.711 11.508 -7.508 1 98.56 93 LEU A N 1
ATOM 715 C CA . LEU A 1 93 ? -4.113 12.75 -7.016 1 98.56 93 LEU A CA 1
ATOM 716 C C . LEU A 1 93 ? -3.021 12.453 -5.992 1 98.56 93 LEU A C 1
ATOM 718 O O . LEU A 1 93 ? -1.9 12.953 -6.113 1 98.56 93 LEU A O 1
ATOM 722 N N . ASN A 1 94 ? -3.348 11.641 -4.98 1 98.81 94 ASN A N 1
ATOM 723 C CA . ASN A 1 94 ? -2.451 11.414 -3.852 1 98.81 94 ASN A CA 1
ATOM 724 C C . ASN A 1 94 ? -1.195 10.656 -4.273 1 98.81 94 ASN A C 1
ATOM 726 O O . ASN A 1 94 ? -0.099 10.945 -3.791 1 98.81 94 ASN A O 1
ATOM 730 N N . MET A 1 95 ? -1.325 9.703 -5.191 1 98.81 95 MET A N 1
ATOM 731 C CA . MET A 1 95 ? -0.171 8.906 -5.598 1 98.81 95 MET A CA 1
ATOM 732 C C . MET A 1 95 ? 0.662 9.648 -6.637 1 98.81 95 MET A C 1
ATOM 734 O O . MET A 1 95 ? 1.888 9.703 -6.531 1 98.81 95 MET A O 1
ATOM 738 N N . ASN A 1 96 ? -0.01 10.219 -7.625 1 98.56 96 ASN A N 1
ATOM 739 C CA . ASN A 1 96 ? 0.727 10.836 -8.727 1 98.56 96 ASN A CA 1
ATOM 740 C C . ASN A 1 96 ? 1.481 12.078 -8.266 1 98.56 96 ASN A C 1
ATOM 742 O O . ASN A 1 96 ? 2.58 12.359 -8.758 1 98.56 96 ASN A O 1
ATOM 746 N N . SER A 1 97 ? 0.85 12.852 -7.418 1 98.88 97 SER A N 1
ATOM 747 C CA . SER A 1 97 ? 1.565 14.008 -6.898 1 98.88 97 SER A CA 1
ATOM 748 C C . SER A 1 97 ? 2.836 13.594 -6.164 1 98.88 97 SER A C 1
ATOM 750 O O . SER A 1 97 ? 3.887 14.211 -6.328 1 98.88 97 SER A O 1
ATOM 752 N N . LEU A 1 98 ? 2.762 12.523 -5.383 1 98.94 98 LEU A N 1
ATOM 753 C CA . LEU A 1 98 ? 3.926 12.016 -4.66 1 98.94 98 LEU A CA 1
ATOM 754 C C . LEU A 1 98 ? 5.008 11.555 -5.629 1 98.94 98 LEU A C 1
ATOM 756 O O . LEU A 1 98 ? 6.18 11.914 -5.473 1 98.94 98 LEU A O 1
ATOM 760 N N . PHE A 1 99 ? 4.637 10.789 -6.645 1 98.88 99 PHE A N 1
ATOM 761 C CA . PHE A 1 99 ? 5.609 10.289 -7.613 1 98.88 99 PHE A CA 1
ATOM 762 C C . PHE A 1 99 ? 6.305 11.445 -8.328 1 98.88 99 PHE A C 1
ATOM 764 O O . PHE A 1 99 ? 7.508 11.391 -8.578 1 98.88 99 PHE A O 1
ATOM 771 N N . ASN A 1 100 ? 5.492 12.453 -8.68 1 98.88 100 ASN A N 1
ATOM 772 C CA . ASN A 1 100 ? 6.074 13.609 -9.352 1 98.88 100 ASN A CA 1
ATOM 773 C C . ASN A 1 100 ? 7.188 14.242 -8.523 1 98.88 100 ASN A C 1
ATOM 775 O O . ASN A 1 100 ? 8.281 14.484 -9.023 1 98.88 100 ASN A O 1
ATOM 779 N N . VAL A 1 101 ? 6.934 14.398 -7.262 1 98.94 101 VAL A N 1
ATOM 780 C CA . VAL A 1 101 ? 7.891 15.078 -6.398 1 98.94 101 VAL A CA 1
ATOM 781 C C . VAL A 1 101 ? 9.07 14.156 -6.098 1 98.94 101 VAL A C 1
ATOM 783 O O . VAL A 1 101 ? 10.219 14.594 -6.082 1 98.94 101 VAL A O 1
ATOM 786 N N . LEU A 1 102 ? 8.844 12.883 -5.844 1 98.94 102 LEU A N 1
ATOM 787 C CA . LEU A 1 102 ? 9.914 11.922 -5.613 1 98.94 102 LEU A CA 1
ATOM 788 C C . LEU A 1 102 ? 10.844 11.836 -6.82 1 98.94 102 LEU A C 1
ATOM 790 O O . LEU A 1 102 ? 12.062 11.727 -6.668 1 98.94 102 LEU A O 1
ATOM 794 N N . ASN A 1 103 ? 10.234 11.867 -8.008 1 98.81 103 ASN A N 1
ATOM 795 C CA . ASN A 1 103 ? 11.031 11.773 -9.219 1 98.81 103 ASN A CA 1
ATOM 796 C C . ASN A 1 103 ? 11.914 13.008 -9.414 1 98.81 103 ASN A C 1
ATOM 798 O O . ASN A 1 103 ? 13.039 12.906 -9.898 1 98.81 103 ASN A O 1
ATOM 802 N N . LEU A 1 104 ? 11.398 14.203 -9.039 1 98.88 104 LEU A N 1
ATOM 803 C CA . LEU A 1 104 ? 12.227 15.406 -9.062 1 98.88 104 LEU A CA 1
ATOM 804 C C . LEU A 1 104 ? 13.453 15.234 -8.18 1 98.88 104 LEU A C 1
ATOM 806 O O . LEU A 1 104 ? 14.562 15.617 -8.562 1 98.88 104 LEU A O 1
ATOM 810 N N . ALA A 1 105 ? 13.242 14.664 -7.004 1 98.88 105 ALA A N 1
ATOM 811 C CA . ALA A 1 105 ? 14.336 14.438 -6.066 1 98.88 105 ALA A CA 1
ATOM 812 C C . ALA A 1 105 ? 15.297 13.367 -6.59 1 98.88 105 ALA A C 1
ATOM 814 O O . ALA A 1 105 ? 16.516 13.516 -6.492 1 98.88 105 ALA A O 1
ATOM 815 N N . LYS A 1 106 ? 14.75 12.289 -7.098 1 98.69 106 LYS A N 1
ATOM 816 C CA . LYS A 1 106 ? 15.547 11.227 -7.695 1 98.69 106 LYS A CA 1
ATOM 817 C C . LYS A 1 106 ? 16.484 11.773 -8.766 1 98.69 106 LYS A C 1
ATOM 819 O O . LYS A 1 106 ? 17.625 11.336 -8.875 1 98.69 106 LYS A O 1
ATOM 824 N N . GLU A 1 107 ? 15.961 12.75 -9.523 1 98.44 107 GLU A N 1
ATOM 825 C CA . GLU A 1 107 ? 16.719 13.359 -10.617 1 98.44 107 GLU A CA 1
ATOM 826 C C . GLU A 1 107 ? 17.609 14.484 -10.094 1 98.44 107 GLU A C 1
ATOM 828 O O . GLU A 1 107 ? 18.234 15.195 -10.883 1 98.44 107 GLU A O 1
ATOM 833 N N . LYS A 1 108 ? 17.656 14.711 -8.859 1 98.31 108 LYS A N 1
ATOM 834 C CA . LYS A 1 108 ? 18.516 15.672 -8.18 1 98.31 108 LYS A CA 1
ATOM 835 C C . LYS A 1 108 ? 18.141 17.109 -8.555 1 98.31 108 LYS A C 1
ATOM 837 O O . LYS A 1 108 ? 18.984 18 -8.516 1 98.31 108 LYS A O 1
ATOM 842 N N . LYS A 1 109 ? 16.906 17.266 -8.93 1 98.69 109 LYS A N 1
ATOM 843 C CA . LYS A 1 109 ? 16.422 18.609 -9.211 1 98.69 109 LYS A CA 1
ATOM 844 C C . LYS A 1 109 ? 16.031 19.328 -7.918 1 98.69 109 LYS A C 1
ATOM 846 O O . LYS A 1 109 ? 15.945 20.562 -7.887 1 98.69 109 LYS A O 1
ATOM 851 N N . ILE A 1 110 ? 15.711 18.641 -6.926 1 98.81 110 ILE A N 1
ATOM 852 C CA . ILE A 1 110 ? 15.523 19.125 -5.562 1 98.81 110 ILE A CA 1
ATOM 853 C C . ILE A 1 110 ? 16.281 18.219 -4.59 1 98.81 110 ILE A C 1
ATOM 855 O O . ILE A 1 110 ? 16.625 17.078 -4.918 1 98.81 110 ILE A O 1
ATOM 859 N N . SER A 1 111 ? 16.516 18.688 -3.361 1 98.38 111 SER A N 1
ATOM 860 C CA . SER A 1 111 ? 17.422 17.969 -2.469 1 98.38 111 SER A CA 1
ATOM 861 C C . SER A 1 111 ? 16.656 17.281 -1.348 1 98.38 111 SER A C 1
ATOM 863 O O . SER A 1 111 ? 17.125 16.297 -0.769 1 98.38 111 SER A O 1
ATOM 865 N N . LYS A 1 112 ? 15.461 17.875 -1 1 98.62 112 LYS A N 1
ATOM 866 C CA . LYS A 1 112 ? 14.734 17.391 0.17 1 98.62 112 LYS A CA 1
ATOM 867 C C . LYS A 1 112 ? 13.227 17.484 -0.043 1 98.62 112 LYS A C 1
ATOM 869 O O . LYS A 1 112 ? 12.734 18.453 -0.627 1 98.62 112 LYS A O 1
ATOM 874 N N . VAL A 1 113 ? 12.562 16.438 0.411 1 98.88 113 VAL A N 1
ATOM 875 C CA . VAL A 1 113 ? 11.117 16.344 0.246 1 98.88 113 VAL A CA 1
ATOM 876 C C . VAL A 1 113 ? 10.453 16.109 1.602 1 98.88 113 VAL A C 1
ATOM 878 O O . VAL A 1 113 ? 10.898 15.25 2.371 1 98.88 113 VAL A O 1
ATOM 881 N N . PHE A 1 114 ? 9.453 16.922 1.931 1 98.94 114 PHE A N 1
ATOM 882 C CA . PHE A 1 114 ? 8.516 16.578 2.994 1 98.94 114 PHE A CA 1
ATOM 883 C C . PHE A 1 114 ? 7.199 16.078 2.412 1 98.94 114 PHE A C 1
ATOM 885 O O . PHE A 1 114 ? 6.625 16.703 1.521 1 98.94 114 PHE A O 1
ATOM 892 N N . TRP A 1 115 ? 6.758 14.961 2.869 1 98.94 115 TRP A N 1
ATOM 893 C CA . TRP A 1 115 ? 5.473 14.375 2.496 1 98.94 115 TRP A CA 1
ATOM 894 C C . TRP A 1 115 ? 4.73 13.867 3.727 1 98.94 115 TRP A C 1
ATOM 896 O O . TRP A 1 115 ? 5.195 12.945 4.402 1 98.94 115 TRP A O 1
ATOM 906 N N . PRO A 1 116 ? 3.602 14.43 4.07 1 98.75 116 PRO A N 1
ATOM 907 C CA . PRO A 1 116 ? 2.869 13.992 5.262 1 98.75 116 PRO A CA 1
ATOM 908 C C . PRO A 1 116 ? 2.072 12.711 5.023 1 98.75 116 PRO A C 1
ATOM 910 O O . PRO A 1 116 ? 1.299 12.633 4.066 1 98.75 116 PRO A O 1
ATOM 913 N N . SER A 1 117 ? 2.303 11.781 5.895 1 98.81 117 SER A N 1
ATOM 914 C CA . SER A 1 117 ? 1.373 10.664 6.047 1 98.81 117 SER A CA 1
ATOM 915 C C . SER A 1 117 ? 0.308 10.969 7.094 1 98.81 117 SER A C 1
ATOM 917 O O . SER A 1 117 ? -0.033 12.133 7.32 1 98.81 117 SER A O 1
ATOM 919 N N . SER A 1 118 ? -0.353 9.969 7.59 1 98.62 118 SER A N 1
ATOM 920 C CA . SER A 1 118 ? -1.507 10.148 8.469 1 98.62 118 SER A CA 1
ATOM 921 C C . SER A 1 118 ? -1.748 8.906 9.32 1 98.62 118 SER A C 1
ATOM 923 O O . SER A 1 118 ? -1.381 7.797 8.922 1 98.62 118 SER A O 1
ATOM 925 N N . ILE A 1 119 ? -2.406 9.109 10.43 1 98.44 119 ILE A N 1
ATOM 926 C CA . ILE A 1 119 ? -2.855 7.98 11.234 1 98.44 119 ILE A CA 1
ATOM 927 C C . ILE A 1 119 ? -3.855 7.145 10.438 1 98.44 119 ILE A C 1
ATOM 929 O O . ILE A 1 119 ? -4.195 6.027 10.836 1 98.44 119 ILE A O 1
ATOM 933 N N . ALA A 1 120 ? -4.273 7.605 9.281 1 98.62 120 ALA A N 1
ATOM 934 C CA . ALA A 1 120 ? -5.211 6.891 8.422 1 98.62 120 ALA A CA 1
ATOM 935 C C . ALA A 1 120 ? -4.57 5.637 7.836 1 98.62 120 ALA A C 1
ATOM 937 O O . ALA A 1 120 ? -5.258 4.801 7.238 1 98.62 120 ALA A O 1
ATOM 938 N N . VAL A 1 121 ? -3.258 5.414 8.031 1 98.88 121 VAL A N 1
ATOM 939 C CA . VAL A 1 121 ? -2.588 4.219 7.527 1 98.88 121 VAL A CA 1
ATOM 940 C C . VAL A 1 121 ? -2.93 3.025 8.422 1 98.88 121 VAL A C 1
ATOM 942 O O . VAL A 1 121 ? -2.719 1.873 8.031 1 98.88 121 VAL A O 1
ATOM 945 N N . PHE A 1 122 ? -3.385 3.354 9.602 1 98.69 122 PHE A N 1
ATOM 946 C CA . PHE A 1 122 ? -3.734 2.279 10.523 1 98.69 122 PHE A CA 1
ATOM 947 C C . PHE A 1 122 ? -5.129 1.745 10.227 1 98.69 122 PHE A C 1
ATOM 949 O O . PHE A 1 122 ? -5.816 2.244 9.336 1 98.69 122 PHE A O 1
ATOM 956 N N . GLY A 1 123 ? -5.465 0.663 10.852 1 98 123 GLY A N 1
ATOM 957 C CA . GLY A 1 123 ? -6.734 -0.001 10.602 1 98 123 GLY A CA 1
ATOM 958 C C . GLY A 1 123 ? -7.27 -0.748 11.805 1 98 123 GLY A C 1
ATOM 959 O O . GLY A 1 123 ? -6.75 -0.596 12.914 1 98 123 GLY A O 1
ATOM 960 N N . PRO A 1 124 ? -8.328 -1.526 11.586 1 97 124 PRO A N 1
ATOM 961 C CA . PRO A 1 124 ? -9.047 -2.146 12.703 1 97 124 PRO A CA 1
ATOM 962 C C . PRO A 1 124 ? -8.18 -3.137 13.484 1 97 124 PRO A C 1
ATOM 964 O O . PRO A 1 124 ? -8.422 -3.373 14.664 1 97 124 PRO A O 1
ATOM 967 N N . ASN A 1 125 ? -7.141 -3.711 12.836 1 97.19 125 ASN A N 1
ATOM 968 C CA . ASN A 1 125 ? -6.305 -4.711 13.492 1 97.19 125 ASN A CA 1
ATOM 969 C C . ASN A 1 125 ? -5.078 -4.078 14.141 1 97.19 125 ASN A C 1
ATOM 971 O O . ASN A 1 125 ? -4.266 -4.773 14.75 1 97.19 125 ASN A O 1
ATOM 975 N N . THR A 1 126 ? -4.926 -2.764 14 1 98.5 126 THR A N 1
ATOM 976 C CA . THR A 1 126 ? -3.816 -2.047 14.617 1 98.5 126 THR A CA 1
ATOM 977 C C . THR A 1 126 ? -4.023 -1.914 16.125 1 98.5 126 THR A C 1
ATOM 979 O O . THR A 1 126 ? -5.133 -1.632 16.578 1 98.5 126 THR A O 1
ATOM 982 N N . PRO A 1 127 ? -2.961 -2.139 16.938 1 98.44 127 PRO A N 1
ATOM 983 C CA . PRO A 1 127 ? -3.109 -1.854 18.359 1 98.44 127 PRO A CA 1
ATOM 984 C C . PRO A 1 127 ? -3.664 -0.458 18.625 1 98.44 127 PRO A C 1
ATOM 986 O O . PRO A 1 127 ? -3.119 0.532 18.141 1 98.44 127 PRO A O 1
ATOM 989 N N . LYS A 1 128 ? -4.66 -0.342 19.453 1 98 128 LYS A N 1
ATOM 990 C CA . LYS A 1 128 ? -5.445 0.882 19.594 1 98 128 LYS A CA 1
ATOM 991 C C . LYS A 1 128 ? -4.723 1.899 20.469 1 98 128 LYS A C 1
ATOM 993 O O . LYS A 1 128 ? -4.883 3.107 20.297 1 98 128 LYS A O 1
ATOM 998 N N . LYS A 1 129 ? -4.039 1.447 21.469 1 98.38 129 LYS A N 1
ATOM 999 C CA . LYS A 1 129 ? -3.371 2.318 22.438 1 98.38 129 LYS A CA 1
ATOM 1000 C C . LYS A 1 129 ? -1.856 2.277 22.266 1 98.38 129 LYS A C 1
ATOM 1002 O O . LYS A 1 129 ? -1.275 1.203 22.094 1 98.38 129 LYS A O 1
ATOM 1007 N N . ASP A 1 130 ? -1.26 3.432 22.359 1 98.38 130 ASP A N 1
ATOM 1008 C CA . ASP A 1 130 ? 0.185 3.551 22.172 1 98.38 130 ASP A CA 1
ATOM 1009 C C . ASP A 1 130 ? 0.655 2.787 20.938 1 98.38 130 ASP A C 1
ATOM 1011 O O . ASP A 1 130 ? 1.57 1.966 21.031 1 98.38 130 ASP A O 1
ATOM 1015 N N . THR A 1 131 ? -0.063 2.963 19.844 1 98.75 131 THR A N 1
ATOM 1016 C CA . THR A 1 131 ? 0.226 2.277 18.578 1 98.75 131 THR A CA 1
ATOM 1017 C C . THR A 1 131 ? 1.704 2.404 18.219 1 98.75 131 THR A C 1
ATOM 1019 O O . THR A 1 131 ? 2.227 3.516 18.109 1 98.75 131 THR A O 1
ATOM 1022 N N . PRO A 1 132 ? 2.41 1.345 18 1 98.62 132 PRO A N 1
ATOM 1023 C CA . PRO A 1 132 ? 3.855 1.37 17.75 1 98.62 132 PRO A CA 1
ATOM 1024 C C . PRO A 1 132 ? 4.219 1.94 16.391 1 98.62 132 PRO A C 1
ATOM 1026 O O . PRO A 1 132 ? 3.391 1.938 15.477 1 98.62 132 PRO A O 1
ATOM 1029 N N . GLN A 1 133 ? 5.48 2.361 16.297 1 98.56 133 GLN A N 1
ATOM 1030 C CA . GLN A 1 133 ? 6.051 2.902 15.07 1 98.56 133 GLN A CA 1
ATOM 1031 C C . GLN A 1 133 ? 5.938 1.899 13.922 1 98.56 133 GLN A C 1
ATOM 1033 O O . GLN A 1 133 ? 5.539 2.258 12.812 1 98.56 133 GLN A O 1
ATOM 1038 N N . ASN A 1 134 ? 6.43 0.639 14.164 1 98.25 134 ASN A N 1
ATOM 1039 C CA . ASN A 1 134 ? 6.254 -0.492 13.258 1 98.25 134 ASN A CA 1
ATOM 1040 C C . ASN A 1 134 ? 5.164 -1.438 13.75 1 98.25 134 ASN A C 1
ATOM 1042 O O . ASN A 1 134 ? 5.293 -2.041 14.82 1 98.25 134 ASN A O 1
ATOM 1046 N N . THR A 1 135 ? 4.098 -1.505 12.969 1 98.62 135 THR A N 1
ATOM 1047 C CA . THR A 1 135 ? 2.951 -2.285 13.422 1 98.62 135 THR A CA 1
ATOM 1048 C C . THR A 1 135 ? 2.07 -2.689 12.242 1 98.62 135 THR A C 1
ATOM 1050 O O . THR A 1 135 ? 2.42 -2.441 11.086 1 98.62 135 THR A O 1
ATOM 1053 N N . ILE A 1 136 ? 0.984 -3.4 12.578 1 98.56 136 ILE A N 1
ATOM 1054 C CA . ILE A 1 136 ? -0.008 -3.793 11.586 1 98.56 136 ILE A CA 1
ATOM 1055 C C . ILE A 1 136 ? -0.701 -2.551 11.023 1 98.56 136 ILE A C 1
ATOM 1057 O O . ILE A 1 136 ? -1.199 -1.719 11.789 1 98.56 136 ILE A O 1
ATOM 1061 N N . MET A 1 137 ? -0.663 -2.365 9.727 1 98.69 137 MET A N 1
ATOM 1062 C CA . MET A 1 137 ? -1.338 -1.276 9.031 1 98.69 137 MET A CA 1
ATOM 1063 C C . MET A 1 137 ? -2.285 -1.817 7.965 1 98.69 137 MET A C 1
ATOM 1065 O O . MET A 1 137 ? -1.84 -2.299 6.918 1 98.69 137 MET A O 1
ATOM 1069 N N . GLU A 1 138 ? -3.572 -1.721 8.211 1 98.44 138 GLU A N 1
ATOM 1070 C CA . GLU A 1 138 ? -4.625 -2.184 7.316 1 98.44 138 GLU A CA 1
ATOM 1071 C C . GLU A 1 138 ? -5.703 -1.119 7.133 1 98.44 138 GLU A C 1
ATOM 1073 O O . GLU A 1 138 ? -6.84 -1.296 7.578 1 98.44 138 GLU A O 1
ATOM 1078 N N . PRO A 1 139 ? -5.348 -0.05 6.41 1 98.56 139 PRO A N 1
ATOM 1079 C CA . PRO A 1 139 ? -6.297 1.049 6.23 1 98.56 139 PRO A CA 1
ATOM 1080 C C . PRO A 1 139 ? -7.562 0.617 5.492 1 98.56 139 PRO A C 1
ATOM 1082 O O . PRO A 1 139 ? -7.504 -0.238 4.605 1 98.56 139 PRO A O 1
ATOM 1085 N N . SER A 1 140 ? -8.656 1.284 5.812 1 95.94 140 SER A N 1
ATOM 1086 C CA . SER A 1 140 ? -9.945 0.899 5.242 1 95.94 140 SER A CA 1
ATOM 1087 C C . SER A 1 140 ? -10.484 1.984 4.32 1 95.94 140 SER A C 1
ATOM 1089 O O . SER A 1 140 ? -11.594 1.859 3.793 1 95.94 140 SER A O 1
ATOM 1091 N N . THR A 1 141 ? -9.758 3.133 4.184 1 98.12 141 THR A N 1
ATOM 1092 C CA . THR A 1 141 ? -10.18 4.223 3.314 1 98.12 141 THR A CA 1
ATOM 1093 C C . THR A 1 141 ? -9.203 4.406 2.158 1 98.12 141 THR A C 1
ATOM 1095 O O . THR A 1 141 ? -8.047 3.994 2.244 1 98.12 141 THR A O 1
ATOM 1098 N N . VAL A 1 142 ? -9.703 5.051 1.104 1 98.56 142 VAL A N 1
ATOM 1099 C CA . VAL A 1 142 ? -8.867 5.375 -0.047 1 98.56 142 VAL A CA 1
ATOM 1100 C C . VAL A 1 142 ? -7.691 6.238 0.395 1 98.56 142 VAL A C 1
ATOM 1102 O O . VAL A 1 142 ? -6.551 6.004 -0.018 1 98.56 142 VAL A O 1
ATOM 1105 N N . TYR A 1 143 ? -8.008 7.254 1.21 1 98.69 143 TYR A N 1
ATOM 1106 C CA . TYR A 1 143 ? -6.977 8.141 1.753 1 98.69 143 TYR A CA 1
ATOM 1107 C C . TYR A 1 143 ? -5.926 7.344 2.516 1 98.69 143 TYR A C 1
ATOM 1109 O O . TYR A 1 143 ? -4.727 7.512 2.287 1 98.69 143 TYR A O 1
ATOM 1117 N N . GLY A 1 144 ? -6.309 6.438 3.391 1 98.81 144 GLY A N 1
ATOM 1118 C CA . GLY A 1 144 ? -5.387 5.602 4.145 1 98.81 144 GLY A CA 1
ATOM 1119 C C . GLY A 1 144 ? -4.543 4.703 3.264 1 98.81 144 GLY A C 1
ATOM 1120 O O . GLY A 1 144 ? -3.338 4.559 3.488 1 98.81 144 GLY A O 1
ATOM 1121 N N . ILE A 1 145 ? -5.176 4.102 2.281 1 98.94 145 ILE A N 1
ATOM 1122 C CA . ILE A 1 145 ? -4.469 3.229 1.35 1 98.94 145 ILE A CA 1
ATOM 1123 C C . ILE A 1 145 ? -3.402 4.023 0.605 1 98.94 145 ILE A C 1
ATOM 1125 O O . ILE A 1 145 ? -2.275 3.557 0.435 1 98.94 145 ILE A O 1
ATOM 1129 N N . SER A 1 146 ? -3.756 5.242 0.18 1 98.94 146 SER A N 1
ATOM 1130 C CA . SER A 1 146 ? -2.795 6.074 -0.537 1 98.94 146 SER A CA 1
ATOM 1131 C C . SER A 1 146 ? -1.627 6.469 0.362 1 98.94 146 SER A C 1
ATOM 1133 O O . SER A 1 146 ? -0.477 6.492 -0.081 1 98.94 146 SER A O 1
ATOM 1135 N N . LYS A 1 147 ? -1.941 6.781 1.602 1 98.94 147 LYS A N 1
ATOM 1136 C CA . LYS A 1 147 ? -0.878 7.18 2.52 1 98.94 147 LYS A CA 1
ATOM 1137 C C . LYS A 1 147 ? 0.025 5.996 2.861 1 98.94 147 LYS A C 1
ATOM 1139 O O . LYS A 1 147 ? 1.247 6.141 2.924 1 98.94 147 LYS A O 1
ATOM 1144 N N . GLN A 1 148 ? -0.545 4.836 3.08 1 98.94 148 GLN A N 1
ATOM 1145 C CA . GLN A 1 148 ? 0.267 3.65 3.33 1 98.94 148 GLN A CA 1
ATOM 1146 C C . GLN A 1 148 ? 1.171 3.342 2.141 1 98.94 148 GLN A C 1
ATOM 1148 O O . GLN A 1 148 ? 2.357 3.059 2.314 1 98.94 148 GLN A O 1
ATOM 1153 N N . SER A 1 149 ? 0.614 3.354 0.958 1 98.88 149 SER A N 1
ATOM 1154 C CA . SER A 1 149 ? 1.397 3.137 -0.253 1 98.88 149 SER A CA 1
ATOM 1155 C C . SER A 1 149 ? 2.508 4.176 -0.386 1 98.88 149 SER A C 1
ATOM 1157 O O . SER A 1 149 ? 3.633 3.842 -0.7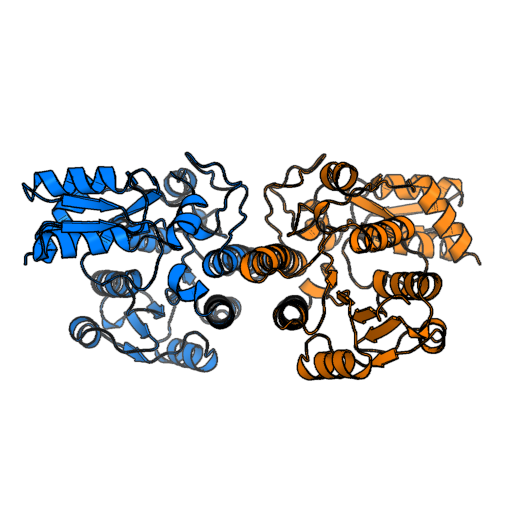64 1 98.88 149 SER A O 1
ATOM 1159 N N . GLY A 1 150 ? 2.143 5.371 -0.086 1 98.94 150 GLY A N 1
ATOM 1160 C CA . GLY A 1 150 ? 3.123 6.441 -0.151 1 98.94 150 GLY A CA 1
ATOM 1161 C C . GLY A 1 150 ? 4.289 6.242 0.799 1 98.94 150 GLY A C 1
ATOM 1162 O O . GLY A 1 150 ? 5.438 6.531 0.452 1 98.94 150 GLY A O 1
ATOM 1163 N N . GLU A 1 151 ? 4.031 5.805 2.021 1 98.94 151 GLU A N 1
ATOM 1164 C CA . GLU A 1 151 ? 5.105 5.523 2.967 1 98.94 151 GLU A CA 1
ATOM 1165 C C . GLU A 1 151 ? 6.105 4.527 2.383 1 98.94 151 GLU A C 1
ATOM 1167 O O . GLU A 1 151 ? 7.32 4.699 2.531 1 98.94 151 GLU A O 1
ATOM 1172 N N . ARG A 1 152 ? 5.586 3.484 1.738 1 98.88 152 ARG A N 1
ATOM 1173 C CA . ARG A 1 152 ? 6.449 2.463 1.158 1 98.88 152 ARG A CA 1
ATOM 1174 C C . ARG A 1 152 ? 7.305 3.039 0.036 1 98.88 152 ARG A C 1
ATOM 1176 O O . ARG A 1 152 ? 8.5 2.744 -0.058 1 98.88 152 ARG A O 1
ATOM 1183 N N . TRP A 1 153 ? 6.711 3.863 -0.732 1 98.88 153 TRP A N 1
ATOM 1184 C CA . TRP A 1 153 ? 7.445 4.438 -1.853 1 98.88 153 TRP A CA 1
ATOM 1185 C C . TRP A 1 153 ? 8.492 5.434 -1.363 1 98.88 153 TRP A C 1
ATOM 1187 O O . TRP A 1 153 ? 9.578 5.539 -1.938 1 98.88 153 TRP A O 1
ATOM 1197 N N . CYS A 1 154 ? 8.141 6.211 -0.307 1 98.94 154 CYS A N 1
ATOM 1198 C CA . CYS A 1 154 ? 9.148 7.098 0.273 1 98.94 154 CYS A CA 1
ATOM 1199 C C . CYS A 1 154 ? 10.375 6.312 0.724 1 98.94 154 CYS A C 1
ATOM 1201 O O . CYS A 1 154 ? 11.5 6.656 0.369 1 98.94 154 CYS A O 1
ATOM 1203 N N . GLU A 1 155 ? 10.141 5.305 1.443 1 98.75 155 GLU A N 1
ATOM 1204 C CA . GLU A 1 155 ? 11.234 4.465 1.914 1 98.75 155 GLU A CA 1
ATOM 1205 C C . GLU A 1 155 ? 12 3.848 0.746 1 98.75 155 GLU A C 1
ATOM 1207 O O . GLU A 1 155 ? 13.227 3.773 0.77 1 98.75 155 GLU A O 1
ATOM 1212 N N . TYR A 1 156 ? 11.289 3.4 -0.281 1 98.75 156 TYR A N 1
ATOM 1213 C CA . TYR A 1 156 ? 11.891 2.803 -1.47 1 98.75 156 TYR A CA 1
ATOM 1214 C C . TYR A 1 156 ? 12.812 3.795 -2.174 1 98.75 156 TYR A C 1
ATOM 1216 O O . TYR A 1 156 ? 13.945 3.461 -2.514 1 98.75 156 TYR A O 1
ATOM 1224 N N . TYR A 1 157 ? 12.344 5.008 -2.395 1 98.88 157 TYR A N 1
ATOM 1225 C CA . TYR A 1 157 ? 13.125 6.023 -3.1 1 98.88 157 TYR A CA 1
ATOM 1226 C C . TYR A 1 157 ? 14.367 6.402 -2.311 1 98.88 157 TYR A C 1
ATOM 1228 O O . TYR A 1 157 ? 15.414 6.699 -2.893 1 98.88 157 TYR A O 1
ATOM 1236 N N . HIS A 1 158 ? 14.211 6.414 -0.99 1 98.81 158 HIS A N 1
ATOM 1237 C CA . HIS A 1 158 ? 15.391 6.68 -0.174 1 98.81 158 HIS A CA 1
ATOM 1238 C C . HIS A 1 158 ? 16.422 5.559 -0.307 1 98.81 158 HIS A C 1
ATOM 1240 O O . HIS A 1 158 ? 17.594 5.812 -0.58 1 98.81 158 HIS A O 1
ATOM 1246 N N . LYS A 1 159 ? 15.977 4.344 -0.146 1 97.62 159 LYS A N 1
ATOM 1247 C CA . LYS A 1 159 ? 16.875 3.186 -0.154 1 97.62 159 LYS A CA 1
ATOM 1248 C C . LYS A 1 159 ? 17.516 3.004 -1.521 1 97.62 159 LYS A C 1
ATOM 1250 O O . LYS A 1 159 ? 18.719 2.744 -1.611 1 97.62 159 LYS A O 1
ATOM 1255 N N . LYS A 1 160 ? 16.734 3.158 -2.561 1 97.38 160 LYS A N 1
ATOM 1256 C CA . LYS A 1 160 ? 17.188 2.812 -3.904 1 97.38 160 LYS A CA 1
ATOM 1257 C C . LYS A 1 160 ? 17.938 3.979 -4.547 1 97.38 160 LYS A C 1
ATOM 1259 O O . LYS A 1 160 ? 18.906 3.771 -5.285 1 97.38 160 LYS A O 1
ATOM 1264 N N . TYR A 1 161 ? 17.5 5.203 -4.27 1 98.12 161 TYR A N 1
ATOM 1265 C CA . TYR A 1 161 ? 18 6.328 -5.047 1 98.12 161 TYR A CA 1
ATOM 1266 C C . TYR A 1 161 ? 18.641 7.371 -4.145 1 98.12 161 TYR A C 1
ATOM 1268 O O . TYR A 1 161 ? 19.172 8.375 -4.625 1 98.12 161 TYR A O 1
ATOM 1276 N N . GLY A 1 162 ? 18.531 7.227 -2.83 1 98.38 162 GLY A N 1
ATOM 1277 C CA . GLY A 1 162 ? 19.141 8.156 -1.892 1 98.38 162 GLY A CA 1
ATOM 1278 C C . GLY A 1 162 ? 18.312 9.422 -1.689 1 98.38 162 GLY A C 1
ATOM 1279 O O . GLY A 1 162 ? 18.828 10.422 -1.176 1 98.38 162 GLY A O 1
ATOM 1280 N N . VAL A 1 163 ? 17.094 9.438 -2.051 1 98.75 163 VAL A N 1
ATOM 1281 C CA . VAL A 1 163 ? 16.219 10.602 -1.896 1 98.75 163 VAL A CA 1
ATOM 1282 C C . VAL A 1 163 ? 16.047 10.93 -0.415 1 98.75 163 VAL A C 1
ATOM 1284 O O . VAL A 1 163 ? 15.773 10.047 0.397 1 98.75 163 VAL A O 1
ATOM 1287 N N . ASP A 1 164 ? 16.266 12.195 0.001 1 98.88 164 ASP A N 1
ATOM 1288 C CA . ASP A 1 164 ? 16.031 12.648 1.369 1 98.88 164 ASP A CA 1
ATOM 1289 C C . ASP A 1 164 ? 14.57 13.016 1.594 1 98.88 164 ASP A C 1
ATOM 1291 O O . ASP A 1 164 ? 14.227 14.195 1.661 1 98.88 164 ASP A O 1
ATOM 1295 N N . VAL A 1 165 ? 13.781 12.047 1.712 1 98.88 165 VAL A N 1
ATOM 1296 C CA . VAL A 1 165 ? 12.359 12.219 1.982 1 98.88 165 VAL A CA 1
ATOM 1297 C C . VAL A 1 165 ? 12.094 12.062 3.479 1 98.88 165 VAL A C 1
ATOM 1299 O O . VAL A 1 165 ? 12.688 11.203 4.133 1 98.88 165 VAL A O 1
ATOM 1302 N N . ARG A 1 166 ? 11.266 12.945 4.023 1 98.94 166 ARG A N 1
ATOM 1303 C CA . ARG A 1 166 ? 10.906 12.984 5.438 1 98.94 166 ARG A CA 1
ATOM 1304 C C . ARG A 1 166 ? 9.391 13.07 5.613 1 98.94 166 ARG A C 1
ATOM 1306 O O . ARG A 1 166 ? 8.711 13.75 4.844 1 98.94 166 ARG A O 1
ATOM 1313 N N . SER A 1 167 ? 8.938 12.312 6.582 1 98.88 167 SER A N 1
ATOM 1314 C CA . SER A 1 167 ? 7.488 12.172 6.691 1 98.88 167 SER A CA 1
ATOM 1315 C C . SER A 1 167 ? 7.066 11.891 8.133 1 98.88 167 SER A C 1
ATOM 1317 O O . SER A 1 167 ? 7.816 11.273 8.891 1 98.88 167 SER A O 1
ATOM 1319 N N . VAL A 1 168 ? 5.891 12.367 8.484 1 98.88 168 VAL A N 1
ATOM 1320 C CA . VAL A 1 168 ? 5.254 12.07 9.766 1 98.88 168 VAL A CA 1
ATOM 1321 C C . VAL A 1 168 ? 3.818 11.602 9.531 1 98.88 168 VAL A C 1
ATOM 1323 O O . VAL A 1 168 ? 3.172 12.016 8.57 1 98.88 168 VAL A O 1
ATOM 1326 N N . ARG A 1 169 ? 3.357 10.719 10.375 1 98.88 169 ARG A N 1
ATOM 1327 C CA . ARG A 1 169 ? 1.939 10.383 10.445 1 98.88 169 ARG A CA 1
ATOM 1328 C C . ARG A 1 169 ? 1.183 11.375 11.32 1 98.88 169 ARG A C 1
ATOM 1330 O O . ARG A 1 169 ? 1.074 11.18 12.531 1 98.88 169 ARG A O 1
ATOM 1337 N N . TYR A 1 170 ? 0.586 12.352 10.641 1 98.69 170 TYR A N 1
ATOM 1338 C CA . TYR A 1 170 ? -0.178 13.328 11.406 1 98.69 170 TYR A CA 1
ATOM 1339 C C . TYR A 1 170 ? -1.412 12.695 12.031 1 98.69 170 TYR A C 1
ATOM 1341 O O . TYR A 1 170 ? -2.105 11.906 11.383 1 98.69 170 TYR A O 1
ATOM 1349 N N . PRO A 1 171 ? -1.674 13.023 13.328 1 98.25 171 PRO A N 1
ATOM 1350 C CA . PRO A 1 171 ? -3.018 12.75 13.836 1 98.25 171 PRO A CA 1
ATOM 1351 C C . PRO A 1 171 ? -4.047 13.781 13.383 1 98.25 171 PRO A C 1
ATOM 1353 O O . PRO A 1 171 ? -3.828 14.477 12.391 1 98.25 171 PRO A O 1
ATOM 1356 N N . GLY A 1 172 ? -5.23 13.734 13.953 1 97.44 172 GLY A N 1
ATOM 1357 C CA . GLY A 1 172 ? -6.156 14.812 13.648 1 97.44 172 GLY A CA 1
ATOM 1358 C C . GLY A 1 172 ? -5.629 16.188 14.031 1 97.44 172 GLY A C 1
ATOM 1359 O O . GLY A 1 172 ? -5.027 16.344 15.102 1 97.44 172 GLY A O 1
ATOM 1360 N N . LEU A 1 173 ? -5.809 17.156 13.164 1 97.75 173 LEU A N 1
ATOM 1361 C CA .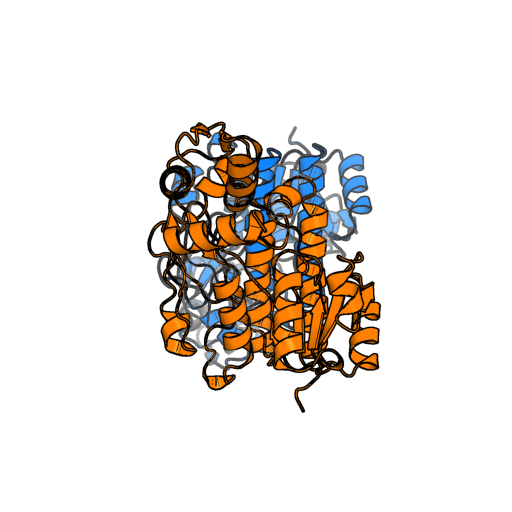 LEU A 1 173 ? -5.223 18.469 13.406 1 97.75 173 LEU A CA 1
ATOM 1362 C C . LEU A 1 173 ? -6.309 19.5 13.656 1 97.75 173 LEU A C 1
ATOM 1364 O O . LEU A 1 173 ? -7.355 19.484 13.008 1 97.75 173 LEU A O 1
ATOM 1368 N N . ILE A 1 174 ? -6.035 20.344 14.594 1 97.5 174 ILE A N 1
ATOM 1369 C CA . ILE A 1 174 ? -6.961 21.406 14.984 1 97.5 174 ILE A CA 1
ATOM 1370 C C . ILE A 1 174 ? -6.336 22.766 14.711 1 97.5 174 ILE A C 1
ATOM 1372 O O . ILE A 1 174 ? -5.242 23.062 15.203 1 97.5 174 ILE A O 1
ATOM 1376 N N . SER A 1 175 ? -7.043 23.547 13.977 1 95.12 175 SER A N 1
ATOM 1377 C CA . SER A 1 175 ? -6.574 24.875 13.633 1 95.12 175 SER A CA 1
ATOM 1378 C C . SER A 1 175 ? -7.738 25.859 13.547 1 95.12 175 SER A C 1
ATOM 1380 O O . SER A 1 175 ? -8.828 25.516 13.094 1 95.12 175 SER A O 1
ATOM 1382 N N . TRP A 1 176 ? -7.52 27.109 13.922 1 94 176 TRP A N 1
ATOM 1383 C CA . TRP A 1 176 ? -8.555 28.141 13.844 1 94 176 TRP A CA 1
ATOM 1384 C C . TRP A 1 176 ? -8.414 28.953 12.555 1 94 176 TRP A C 1
ATOM 1386 O O . TRP A 1 176 ? -9.312 29.719 12.203 1 94 176 TRP A O 1
ATOM 1396 N N . LYS A 1 177 ? -7.324 28.719 11.781 1 90.38 177 LYS A N 1
ATOM 1397 C CA . LYS A 1 177 ? -7.004 29.625 10.672 1 90.38 177 LYS A CA 1
ATOM 1398 C C . LYS A 1 177 ? -7.75 29.203 9.406 1 90.38 177 LYS A C 1
ATOM 1400 O O . LYS A 1 177 ? -8.117 30.062 8.594 1 90.38 177 LYS A O 1
ATOM 1405 N N . THR A 1 178 ? -7.848 27.953 9.172 1 87.56 178 THR A N 1
ATOM 1406 C CA . THR A 1 178 ? -8.484 27.438 7.957 1 87.56 178 THR A CA 1
ATOM 1407 C C . THR A 1 178 ? -9.531 26.391 8.305 1 87.56 178 THR A C 1
ATOM 1409 O O . THR A 1 178 ? -9.305 25.531 9.156 1 87.56 178 THR A O 1
ATOM 1412 N N . MET A 1 179 ? -10.68 26.516 7.648 1 87.12 179 MET A N 1
ATOM 1413 C CA . MET A 1 179 ? -11.719 25.5 7.844 1 87.12 179 MET A CA 1
ATOM 1414 C C . MET A 1 179 ? -11.266 24.141 7.305 1 87.12 179 MET A C 1
ATOM 1416 O O . MET A 1 179 ? -10.555 24.078 6.301 1 87.12 179 MET A O 1
ATOM 1420 N N . PRO A 1 180 ? -11.797 23.156 7.988 1 85.44 180 PRO A N 1
ATOM 1421 C CA . PRO A 1 180 ? -11.375 21.828 7.531 1 85.44 180 PRO A CA 1
ATOM 1422 C C . PRO A 1 180 ? -11.961 21.453 6.168 1 85.44 180 PRO A C 1
ATOM 1424 O O . PRO A 1 180 ? -12.984 22.016 5.762 1 85.44 180 PRO A O 1
ATOM 1427 N N . GLY A 1 181 ? -11.242 20.516 5.449 1 82.31 181 GLY A N 1
ATOM 1428 C CA . GLY A 1 181 ? -11.484 2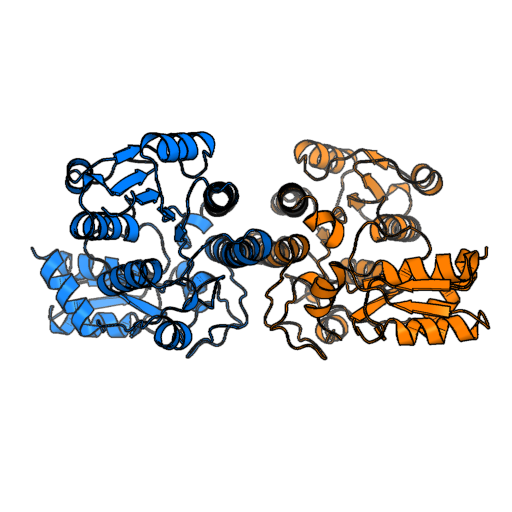0.266 4.035 1 82.31 181 GLY A CA 1
ATOM 1429 C C . GLY A 1 181 ? -12.078 18.891 3.764 1 82.31 181 GLY A C 1
ATOM 1430 O O . GLY A 1 181 ? -11.883 18.344 2.682 1 82.31 181 GLY A O 1
ATOM 1431 N N . GLY A 1 182 ? -12.656 18.219 4.754 1 88.56 182 GLY A N 1
ATOM 1432 C CA . GLY A 1 182 ? -13.32 16.969 4.445 1 88.56 182 GLY A CA 1
ATOM 1433 C C . GLY A 1 182 ? -12.656 15.766 5.098 1 88.56 182 GLY A C 1
ATOM 1434 O O . GLY A 1 182 ? -12.547 14.703 4.488 1 88.56 182 GLY A O 1
ATOM 1435 N N . GLY A 1 183 ? -12.25 15.93 6.297 1 93.12 183 GLY A N 1
ATOM 1436 C CA . GLY A 1 183 ? -11.664 14.82 7.039 1 93.12 183 GLY A CA 1
ATOM 1437 C C . GLY A 1 183 ? -12.594 14.266 8.102 1 93.12 183 GLY A C 1
ATOM 1438 O O . GLY A 1 183 ? -13.594 14.891 8.453 1 93.12 183 GLY A O 1
ATOM 1439 N N . THR A 1 184 ? -12.234 13.133 8.578 1 95.06 184 THR A N 1
ATOM 1440 C CA . THR A 1 184 ? -12.977 12.445 9.625 1 95.06 184 THR A CA 1
ATOM 1441 C C . THR A 1 184 ? -12.805 13.148 10.969 1 95.06 184 THR A C 1
ATOM 1443 O O . THR A 1 184 ? -13.641 13.008 11.867 1 95.06 184 THR A O 1
ATOM 1446 N N . THR A 1 185 ? -11.82 13.961 11.117 1 96.31 185 THR A N 1
ATOM 1447 C CA . THR A 1 185 ? -11.562 14.641 12.383 1 96.31 185 THR A CA 1
ATOM 1448 C C . THR A 1 185 ? -12.023 16.094 12.32 1 96.31 185 THR A C 1
ATOM 1450 O O . THR A 1 185 ? -11.719 16.891 13.211 1 96.31 185 THR A O 1
ATOM 1453 N N . ASP A 1 186 ? -12.797 16.469 11.305 1 95.75 186 ASP A N 1
ATOM 1454 C CA . ASP A 1 186 ? -13.234 17.844 11.102 1 95.75 186 ASP A CA 1
ATOM 1455 C C . ASP A 1 186 ? -14.109 18.328 12.25 1 95.75 186 ASP A C 1
ATOM 1457 O O . ASP A 1 186 ? -14.219 19.531 12.492 1 95.75 186 ASP A O 1
ATOM 1461 N N . TYR A 1 187 ? -14.742 17.438 13.023 1 97.25 187 TYR A N 1
ATOM 1462 C CA . TYR A 1 187 ? -15.578 17.797 14.172 1 97.25 187 TYR A CA 1
ATOM 1463 C C . TYR A 1 187 ? -14.797 18.641 15.172 1 97.25 187 TYR A C 1
ATOM 1465 O O . TYR A 1 187 ? -15.375 19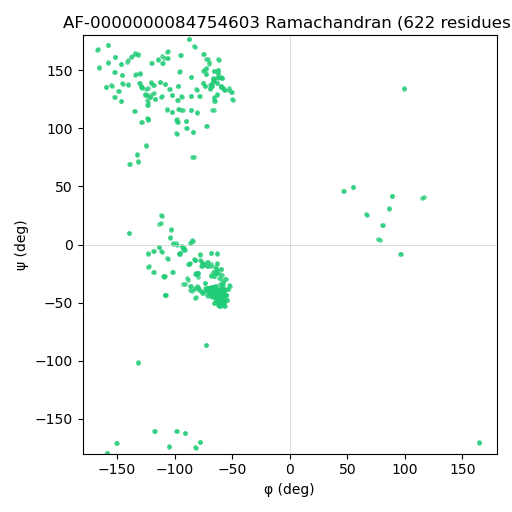.484 15.852 1 97.25 187 TYR A O 1
ATOM 1473 N N . ALA A 1 188 ? -13.508 18.406 15.211 1 97.81 188 ALA A N 1
ATOM 1474 C CA . ALA A 1 188 ? -12.664 18.984 16.25 1 97.81 188 ALA A CA 1
ATOM 1475 C C . ALA A 1 188 ? -12.359 20.453 15.961 1 97.81 188 ALA A C 1
ATOM 1477 O O . ALA A 1 188 ? -11.82 21.156 16.812 1 97.81 188 ALA A O 1
ATOM 1478 N N . VAL A 1 189 ? -12.742 20.906 14.781 1 97.31 189 VAL A N 1
ATOM 1479 C CA . VAL A 1 189 ? -12.648 22.312 14.43 1 97.31 189 VAL A CA 1
ATOM 1480 C C . VAL A 1 189 ? -14.039 22.938 14.391 1 97.31 189 VAL A C 1
ATOM 1482 O O . VAL A 1 189 ? -14.266 24.016 14.938 1 97.31 189 VAL A O 1
ATOM 1485 N N . GLU A 1 190 ? -14.953 22.188 13.789 1 96.81 190 GLU A N 1
ATOM 1486 C CA . GLU A 1 190 ? -16.328 22.656 13.633 1 96.81 190 GLU A CA 1
ATOM 1487 C C . GLU A 1 190 ? -16.969 22.969 14.984 1 96.81 190 GLU A C 1
ATOM 1489 O O . GLU A 1 190 ? -17.734 23.938 15.109 1 96.81 190 GLU A O 1
ATOM 1494 N N . ILE A 1 191 ? -16.672 22.219 15.914 1 98 191 ILE A N 1
ATOM 1495 C CA . ILE A 1 191 ? -17.312 22.312 17.219 1 98 191 ILE A CA 1
ATOM 1496 C C . ILE A 1 191 ? -17.047 23.688 17.828 1 98 191 ILE A C 1
ATOM 1498 O O . ILE A 1 191 ? -17.938 24.281 18.453 1 98 191 ILE A O 1
ATOM 1502 N N . TYR A 1 192 ? -15.875 24.219 17.703 1 98.12 192 TYR A N 1
ATOM 1503 C CA . TYR A 1 192 ? -15.547 25.516 18.266 1 98.12 192 TYR A CA 1
ATOM 1504 C C . TYR A 1 192 ? -16.344 26.625 17.578 1 98.12 192 TYR A C 1
ATOM 1506 O O . TYR A 1 192 ? -16.844 27.531 18.234 1 98.12 192 TYR A O 1
ATOM 1514 N N . HIS A 1 193 ? -16.406 26.547 16.234 1 97.06 193 HIS A N 1
ATOM 1515 C CA . HIS A 1 193 ? -17.172 27.547 15.492 1 97.06 193 HIS A CA 1
ATOM 1516 C C . HIS A 1 193 ? -18.641 27.547 15.906 1 97.06 193 HIS A C 1
ATOM 1518 O O . HIS A 1 193 ? -19.219 28.594 16.156 1 97.06 193 HIS A O 1
ATOM 1524 N N . GLU A 1 194 ? -19.203 26.359 16.016 1 97.06 194 GLU A N 1
ATOM 1525 C CA . GLU A 1 194 ? -20.625 26.219 16.328 1 97.06 194 GLU A CA 1
ATOM 1526 C C . GLU A 1 194 ? -20.906 26.578 17.781 1 97.06 194 GLU A C 1
ATOM 1528 O O . GLU A 1 194 ? -21.953 27.141 18.109 1 97.06 194 GLU A O 1
ATOM 1533 N N . ALA A 1 195 ? -20 26.172 18.641 1 97.75 195 ALA A N 1
ATOM 1534 C CA . ALA A 1 195 ? -20.141 26.562 20.047 1 97.75 195 ALA A CA 1
ATOM 1535 C C . ALA A 1 195 ? -20.234 28.078 20.203 1 97.75 195 ALA A C 1
ATOM 1537 O O . ALA A 1 195 ? -21.062 28.578 20.953 1 97.75 195 ALA A O 1
ATOM 1538 N N . LEU A 1 196 ? -19.438 28.828 19.531 1 97.44 196 LEU A N 1
ATOM 1539 C CA . LEU A 1 196 ? -19.391 30.281 19.609 1 97.44 196 LEU A CA 1
ATOM 1540 C C . LEU A 1 196 ? -20.609 30.906 18.969 1 97.44 196 LEU A C 1
ATOM 1542 O O . LEU A 1 196 ? -21.172 31.875 19.484 1 97.44 196 LEU A O 1
ATOM 1546 N N . ASN A 1 197 ? -21.031 30.328 17.844 1 96.94 197 ASN A N 1
ATOM 1547 C CA . ASN A 1 197 ? -22.078 30.938 17.047 1 96.94 197 ASN A CA 1
ATOM 1548 C C . ASN A 1 197 ? -23.469 30.594 17.578 1 96.94 197 ASN A C 1
ATOM 1550 O O . ASN A 1 197 ? -24.375 31.422 17.547 1 96.94 197 ASN A O 1
ATOM 1554 N N . LYS A 1 198 ? -23.562 29.281 18.031 1 97.12 198 LYS A N 1
ATOM 1555 C CA . LYS A 1 198 ? -24.906 28.781 18.328 1 97.12 198 LYS A CA 1
ATOM 1556 C C . LYS A 1 198 ? -25.016 28.297 19.781 1 97.12 198 LYS A C 1
ATOM 1558 O O . LYS A 1 198 ? -26.109 28.109 20.297 1 97.12 198 LYS A O 1
ATOM 1563 N N . GLY A 1 199 ? -23.984 28.078 20.312 1 97.31 199 GLY A N 1
ATOM 1564 C CA . GLY A 1 199 ? -24 27.5 21.656 1 97.31 199 GLY A CA 1
ATOM 1565 C C . GLY A 1 199 ? -24.312 26.016 21.672 1 97.31 199 GLY A C 1
ATOM 1566 O O . GLY A 1 199 ? -24.469 25.422 22.734 1 97.31 199 GLY A O 1
ATOM 1567 N N . THR A 1 200 ? -24.438 25.406 20.5 1 98.25 200 THR A N 1
ATOM 1568 C CA . THR A 1 200 ? -24.703 23.969 20.391 1 98.25 200 THR A CA 1
ATOM 1569 C C . THR A 1 200 ? -23.906 23.375 19.234 1 98.25 200 THR A C 1
ATOM 1571 O O . THR A 1 200 ? -23.438 24.094 18.344 1 98.25 200 THR A O 1
ATOM 1574 N N . TYR A 1 201 ? -23.688 22.094 19.266 1 98.31 201 TYR A N 1
ATOM 1575 C CA . TYR A 1 201 ? -23.047 21.359 18.188 1 98.31 201 TYR A CA 1
ATOM 1576 C C . TYR A 1 201 ? -23.562 19.938 18.109 1 98.31 201 TYR A C 1
ATOM 1578 O O . TYR A 1 201 ? -23.75 19.281 19.141 1 98.31 201 TYR A O 1
ATOM 1586 N N . GLU A 1 202 ? -23.906 19.516 16.922 1 98.5 202 GLU A N 1
ATOM 1587 C CA . GLU A 1 202 ? -24.219 18.109 16.688 1 98.5 202 GLU A CA 1
ATOM 1588 C C . GLU A 1 202 ? -23.016 17.375 16.094 1 98.5 202 GLU A C 1
ATOM 1590 O O . GLU A 1 202 ? -22.672 17.578 14.93 1 98.5 202 GLU A O 1
ATOM 1595 N N . CYS A 1 203 ? -22.406 16.578 16.891 1 98.5 203 CYS A N 1
ATOM 1596 C CA . CYS A 1 203 ? -21.188 15.867 16.5 1 98.5 203 CYS A CA 1
ATOM 1597 C C . CYS A 1 203 ? -21.516 14.633 15.664 1 98.5 203 CYS A C 1
ATOM 1599 O O . CYS A 1 203 ? -22.375 13.828 16.047 1 98.5 203 CYS A O 1
ATOM 1601 N N . PHE A 1 204 ? -20.797 14.484 14.562 1 98.19 204 PHE A N 1
ATOM 1602 C CA . PHE A 1 204 ? -21.078 13.352 13.688 1 98.19 204 PHE A CA 1
ATOM 1603 C C . PHE A 1 204 ? -20.312 12.109 14.141 1 98.19 204 PHE A C 1
ATOM 1605 O O . PHE A 1 204 ? -20.375 11.062 13.492 1 98.19 204 PHE A O 1
ATOM 1612 N N . LEU A 1 205 ? -19.547 12.156 15.242 1 98.5 205 LEU A N 1
ATOM 1613 C CA . LEU A 1 205 ? -18.938 11.008 15.906 1 98.5 205 LEU A CA 1
ATOM 1614 C C . LEU A 1 205 ? -19.594 10.758 17.266 1 98.5 205 LEU A C 1
ATOM 1616 O O . LEU A 1 205 ? -20.172 11.68 17.859 1 98.5 205 LEU A O 1
ATOM 1620 N N . ASN A 1 206 ? -19.469 9.531 17.672 1 98.25 206 ASN A N 1
ATOM 1621 C CA . ASN A 1 206 ? -19.875 9.188 19.016 1 98.25 206 ASN A CA 1
ATOM 1622 C C . ASN A 1 206 ? -19.062 9.93 20.062 1 98.25 206 ASN A C 1
ATOM 1624 O O . ASN A 1 206 ? -17.859 10.141 19.891 1 98.25 206 ASN A O 1
ATOM 1628 N N . GLY A 1 207 ? -19.688 10.234 21.156 1 98.56 207 GLY A N 1
ATOM 1629 C CA . GLY A 1 207 ? -19.047 11.023 22.203 1 98.56 207 GLY A CA 1
ATOM 1630 C C . GLY A 1 207 ? -17.859 10.32 22.844 1 98.56 207 GLY A C 1
ATOM 1631 O O . GLY A 1 207 ? -16.984 10.969 23.422 1 98.56 207 GLY A O 1
ATOM 1632 N N . ASP A 1 208 ? -17.781 9.031 22.703 1 98.44 208 ASP A N 1
ATOM 1633 C CA . ASP A 1 208 ? -16.75 8.266 23.391 1 98.44 208 ASP A CA 1
ATOM 1634 C C . ASP A 1 208 ? -15.633 7.859 22.422 1 98.44 208 ASP A C 1
ATOM 1636 O O . ASP A 1 208 ? -14.711 7.137 22.797 1 98.44 208 ASP A O 1
ATOM 1640 N N . THR A 1 209 ? -15.695 8.344 21.172 1 98.31 209 THR A N 1
ATOM 1641 C CA . THR A 1 209 ? -14.688 8.023 20.172 1 98.31 209 THR A CA 1
ATOM 1642 C C . THR A 1 209 ? -13.375 8.742 20.469 1 98.31 209 THR A C 1
ATOM 1644 O O . THR A 1 209 ? -13.242 9.938 20.203 1 98.31 209 THR A O 1
ATOM 1647 N N . GLU A 1 210 ? -12.43 8.008 21.031 1 98.56 210 GLU A N 1
ATOM 1648 C CA . GLU A 1 210 ? -11.133 8.594 21.359 1 98.56 210 GLU A CA 1
ATOM 1649 C C . GLU A 1 210 ? -10.188 8.555 20.156 1 98.56 210 GLU A C 1
ATOM 1651 O O . GLU A 1 210 ? -10.016 7.504 19.531 1 98.56 210 GLU A O 1
ATOM 1656 N N . LEU A 1 211 ? -9.609 9.648 19.781 1 98.62 211 LEU A N 1
ATOM 1657 C CA . LEU A 1 211 ? -8.688 9.773 18.656 1 98.62 211 LEU A CA 1
ATOM 1658 C C . LEU A 1 211 ? -7.453 10.57 19.062 1 98.62 211 LEU A C 1
ATOM 1660 O O . LEU A 1 211 ? -7.527 11.469 19.891 1 98.62 211 LEU A O 1
ATOM 1664 N N . PRO A 1 212 ? -6.273 10.211 18.469 1 98.69 212 PRO A N 1
ATOM 1665 C CA . PRO A 1 212 ? -5.121 11.109 18.625 1 98.69 212 PRO A CA 1
ATOM 1666 C C . PRO A 1 212 ? -5.289 12.422 17.859 1 98.69 212 PRO A C 1
ATOM 1668 O O . PRO A 1 212 ? -5.727 12.414 16.703 1 98.69 212 PRO A O 1
ATOM 1671 N N . MET A 1 213 ? -4.992 13.484 18.484 1 98.56 213 MET A N 1
ATOM 1672 C CA . MET A 1 213 ? -5.168 14.836 17.953 1 98.56 213 MET A CA 1
ATOM 1673 C C . MET A 1 213 ? -3.934 15.688 18.219 1 98.56 213 MET A C 1
ATOM 1675 O O . MET A 1 213 ? -3.082 15.32 19.031 1 98.56 213 MET A O 1
ATOM 1679 N N . MET A 1 214 ? -3.867 16.766 17.516 1 98.5 214 MET A N 1
ATOM 1680 C CA . MET A 1 214 ? -2.742 17.688 17.672 1 98.5 214 MET A CA 1
ATOM 1681 C C . MET A 1 214 ? -3.129 19.109 17.266 1 98.5 214 MET A C 1
ATOM 1683 O O . MET A 1 214 ? -3.85 19.297 16.281 1 98.5 214 MET A O 1
ATOM 1687 N N . TYR A 1 215 ? -2.691 20.047 18.094 1 98.31 215 TYR A N 1
ATOM 1688 C CA . TYR A 1 215 ? -2.887 21.438 17.703 1 98.31 215 TYR A CA 1
ATOM 1689 C C . TYR A 1 215 ? -1.938 21.828 16.578 1 98.31 215 TYR A C 1
ATOM 1691 O O . TYR A 1 215 ? -0.779 21.406 16.562 1 98.31 215 TYR A O 1
ATOM 1699 N N . MET A 1 216 ? -2.355 22.688 15.711 1 98.06 216 MET A N 1
ATOM 1700 C CA . MET A 1 216 ? -1.652 23.016 14.477 1 98.06 216 MET A CA 1
ATOM 1701 C C . MET A 1 216 ? -0.264 23.578 14.766 1 98.06 216 MET A C 1
ATOM 1703 O O . MET A 1 216 ? 0.698 23.25 14.062 1 98.06 216 MET A O 1
ATOM 1707 N N . ASP A 1 217 ? -0.09 24.375 15.773 1 98 217 ASP A N 1
ATOM 1708 C CA . ASP A 1 217 ? 1.213 24.938 16.109 1 98 217 ASP A CA 1
ATOM 1709 C C . ASP A 1 217 ? 2.242 23.844 16.359 1 98 217 ASP A C 1
ATOM 1711 O O . ASP A 1 217 ? 3.406 23.969 15.977 1 98 217 ASP A O 1
ATOM 1715 N N . ASP A 1 218 ? 1.808 22.844 17.078 1 98.62 218 ASP A N 1
ATOM 1716 C CA . ASP A 1 218 ? 2.68 21.703 17.297 1 98.62 218 ASP A CA 1
ATOM 1717 C C . ASP A 1 218 ? 3.039 21.016 15.977 1 98.62 218 ASP A C 1
ATOM 1719 O O . ASP A 1 218 ? 4.195 20.641 15.758 1 98.62 218 ASP A O 1
ATOM 1723 N N . ALA A 1 219 ? 2.061 20.812 15.109 1 98.62 219 ALA A N 1
ATOM 1724 C CA . ALA A 1 219 ? 2.289 20.156 13.82 1 98.62 219 ALA A CA 1
ATOM 1725 C C . ALA A 1 219 ? 3.299 20.938 12.984 1 98.62 219 ALA A C 1
ATOM 1727 O O . ALA A 1 219 ? 4.195 20.344 12.375 1 98.62 219 ALA A O 1
ATOM 1728 N N . ILE A 1 220 ? 3.121 22.266 12.945 1 98.56 220 ILE A N 1
ATOM 1729 C CA . ILE A 1 220 ? 4.008 23.109 12.164 1 98.56 220 ILE A CA 1
ATOM 1730 C C . ILE A 1 220 ? 5.422 23.047 12.734 1 98.56 220 ILE A C 1
ATOM 1732 O O . ILE A 1 220 ? 6.395 22.875 11.992 1 98.56 220 ILE A O 1
ATOM 1736 N N . ARG A 1 221 ? 5.539 23.141 14.047 1 98.44 221 ARG A N 1
ATOM 1737 C CA . ARG A 1 221 ? 6.844 23.047 14.695 1 98.44 221 ARG A CA 1
ATOM 1738 C C . ARG A 1 221 ? 7.508 21.703 14.406 1 98.44 221 ARG A C 1
ATOM 1740 O O . ARG A 1 221 ? 8.703 21.641 14.117 1 98.44 221 ARG A O 1
ATOM 1747 N N . ALA A 1 222 ? 6.746 20.656 14.516 1 98.81 222 ALA A N 1
ATOM 1748 C CA . ALA A 1 222 ? 7.277 19.328 14.242 1 98.81 222 ALA A CA 1
ATOM 1749 C C . ALA A 1 222 ? 7.789 19.219 12.812 1 98.81 222 ALA A C 1
ATOM 1751 O O . ALA A 1 222 ? 8.875 18.688 12.562 1 98.81 222 ALA A O 1
ATOM 1752 N N . THR A 1 223 ? 7.004 19.703 11.859 1 98.81 223 THR A N 1
ATOM 1753 C CA . THR A 1 223 ? 7.355 19.641 10.445 1 98.81 223 THR A CA 1
ATOM 1754 C C . THR A 1 223 ? 8.672 20.375 10.18 1 98.81 223 THR A C 1
ATOM 1756 O O . THR A 1 223 ? 9.57 19.828 9.531 1 98.81 223 THR A O 1
ATOM 1759 N N . ILE A 1 224 ? 8.766 21.562 10.664 1 98.31 224 ILE A N 1
ATOM 1760 C CA . ILE A 1 224 ? 9.953 22.391 10.422 1 98.31 224 ILE A CA 1
ATOM 1761 C C . ILE A 1 224 ? 11.156 21.766 11.125 1 98.31 224 ILE A C 1
ATOM 1763 O O . ILE A 1 224 ? 12.25 21.688 10.547 1 98.31 224 ILE A O 1
ATOM 1767 N N . ARG A 1 225 ? 10.969 21.281 12.367 1 98.19 225 ARG A N 1
ATOM 1768 C CA . ARG A 1 225 ? 12.062 20.641 13.094 1 98.19 225 ARG A CA 1
ATOM 1769 C C . ARG A 1 225 ? 12.57 19.406 12.352 1 98.19 225 ARG A C 1
ATOM 1771 O O . ARG A 1 225 ? 13.781 19.203 12.242 1 98.19 225 ARG A O 1
ATOM 1778 N N . LEU A 1 226 ? 11.672 18.578 11.922 1 98.75 226 LEU A N 1
ATOM 1779 C CA . LEU A 1 226 ? 12.031 17.406 11.148 1 98.75 226 LEU A CA 1
ATOM 1780 C C . LEU A 1 226 ? 12.859 17.781 9.93 1 98.75 226 LEU A C 1
ATOM 1782 O O . LEU A 1 226 ? 13.898 17.172 9.664 1 98.75 226 LEU A O 1
ATOM 1786 N N . MET A 1 227 ? 12.422 18.781 9.172 1 98.44 227 MET A N 1
ATOM 1787 C CA . MET A 1 227 ? 13.07 19.203 7.926 1 98.44 227 MET A CA 1
ATOM 1788 C C . MET A 1 227 ? 14.43 19.828 8.203 1 98.44 227 MET A C 1
ATOM 1790 O O . MET A 1 227 ? 15.344 19.719 7.387 1 98.44 227 MET A O 1
ATOM 1794 N N . ASP A 1 228 ? 14.57 20.391 9.383 1 97.19 228 ASP A N 1
ATOM 1795 C CA . ASP A 1 228 ? 15.82 21.031 9.742 1 97.19 228 ASP A CA 1
ATOM 1796 C C . ASP A 1 228 ? 16.812 20.047 10.336 1 97.19 228 ASP A C 1
ATOM 1798 O O . ASP A 1 228 ? 18 20.344 10.469 1 97.19 228 ASP A O 1
ATOM 1802 N N . SER A 1 229 ? 16.312 18.906 10.734 1 98.31 229 SER A N 1
ATOM 1803 C CA . SER A 1 229 ? 17.172 17.922 11.391 1 98.31 229 SER A CA 1
ATOM 1804 C C . SER A 1 229 ? 18.219 17.359 10.43 1 98.31 229 SER A C 1
ATOM 1806 O O . SER A 1 229 ? 17.922 17.141 9.25 1 98.31 229 SER A O 1
ATOM 1808 N N . PRO A 1 230 ? 19.438 17.109 10.93 1 98 230 PRO A N 1
ATOM 1809 C CA . PRO A 1 230 ? 20.438 16.438 10.078 1 98 230 PRO A CA 1
ATOM 1810 C C . PRO A 1 230 ? 19.969 15.07 9.594 1 98 230 PRO A C 1
ATOM 1812 O O . PRO A 1 230 ? 19.312 14.336 10.336 1 98 230 PRO A O 1
ATOM 1815 N N . SER A 1 231 ? 20.344 14.805 8.383 1 97.44 231 SER A N 1
ATOM 1816 C CA . SER A 1 231 ? 19.875 13.586 7.742 1 97.44 231 SER A CA 1
ATOM 1817 C C . SER A 1 231 ? 20.266 12.352 8.547 1 97.44 231 SER A C 1
ATOM 1819 O O . SER A 1 231 ? 19.516 11.367 8.586 1 97.44 231 SER A O 1
ATOM 1821 N N . GLU A 1 232 ? 21.422 12.391 9.219 1 97.25 232 GLU A N 1
ATOM 1822 C CA . GLU A 1 232 ? 21.938 11.234 9.945 1 97.25 232 GLU A CA 1
ATOM 1823 C C . GLU A 1 232 ? 21.078 10.906 11.156 1 97.25 232 GLU A C 1
ATOM 1825 O O . GLU A 1 232 ? 21.141 9.797 11.688 1 97.25 232 GLU A O 1
ATOM 1830 N N . LYS A 1 233 ? 20.266 11.844 11.57 1 98 233 LYS A N 1
ATOM 1831 C CA . LYS A 1 233 ? 19.406 11.641 12.734 1 98 233 LYS A CA 1
ATOM 1832 C C . LYS A 1 233 ? 18.078 11.016 12.328 1 98 233 LYS A C 1
ATOM 1834 O O . LYS A 1 233 ? 17.328 10.516 13.18 1 98 233 LYS A O 1
ATOM 1839 N N . ILE A 1 234 ? 17.812 11.102 11.086 1 98.44 234 ILE A N 1
ATOM 1840 C CA . ILE A 1 234 ? 16.547 10.594 10.586 1 98.44 234 ILE A CA 1
ATOM 1841 C C . ILE A 1 234 ? 16.688 9.133 10.188 1 98.44 234 ILE A C 1
ATOM 1843 O O . ILE A 1 234 ? 17.25 8.82 9.133 1 98.44 234 ILE A O 1
ATOM 1847 N N . LYS A 1 235 ? 16.109 8.25 11.023 1 98.06 235 LYS A N 1
ATOM 1848 C CA . LYS A 1 235 ? 16.281 6.82 10.797 1 98.06 235 LYS A CA 1
ATOM 1849 C C . LYS A 1 235 ? 15.039 6.215 10.148 1 98.06 235 LYS A C 1
ATOM 1851 O O . LYS A 1 235 ? 15.109 5.152 9.531 1 98.06 235 LYS A O 1
ATOM 1856 N N . VAL A 1 236 ? 13.891 6.863 10.32 1 98.38 236 VAL A N 1
ATOM 1857 C CA . VAL A 1 236 ? 12.641 6.418 9.711 1 98.38 236 VAL A CA 1
ATOM 1858 C C . VAL A 1 236 ? 12.398 7.191 8.414 1 98.38 236 VAL A C 1
ATOM 1860 O O . VAL A 1 236 ? 12.188 8.406 8.445 1 98.38 236 VAL A O 1
ATOM 1863 N N . ARG A 1 237 ? 12.398 6.41 7.309 1 98.12 237 ARG A N 1
ATOM 1864 C CA . ARG A 1 237 ? 12.266 7.094 6.027 1 98.12 237 ARG A CA 1
ATOM 1865 C C . ARG A 1 237 ? 10.914 6.801 5.387 1 98.12 237 ARG A C 1
ATOM 1867 O O . ARG A 1 237 ? 10.602 7.34 4.32 1 98.12 237 ARG A O 1
ATOM 1874 N N . SER A 1 238 ? 10.117 5.867 6.031 1 98.25 238 SER A N 1
ATOM 1875 C CA . SER A 1 238 ? 8.695 5.785 5.707 1 98.25 238 SER A CA 1
ATOM 1876 C C . SER A 1 238 ? 7.926 6.977 6.273 1 98.25 238 SER A C 1
ATOM 1878 O O . SER A 1 238 ? 7.871 8.039 5.648 1 98.25 238 SER A O 1
ATOM 1880 N N . SER A 1 239 ? 7.477 6.875 7.57 1 98.88 239 SER A N 1
ATOM 1881 C CA . SER A 1 239 ? 6.852 7.984 8.281 1 98.88 239 SER A CA 1
ATOM 1882 C C . SER A 1 239 ? 6.918 7.781 9.789 1 98.88 239 SER A C 1
ATOM 1884 O O . SER A 1 239 ? 6.637 6.688 10.289 1 98.88 239 SER A O 1
ATOM 1886 N N . TYR A 1 240 ? 7.273 8.828 10.492 1 98.94 240 TYR A N 1
ATOM 1887 C CA . TYR A 1 240 ? 7.285 8.789 11.953 1 98.94 240 TYR A CA 1
ATOM 1888 C C . TYR A 1 240 ? 5.867 8.867 12.508 1 98.94 240 TYR A C 1
ATOM 1890 O O . TYR A 1 240 ? 5.039 9.633 12.008 1 98.94 240 TYR A O 1
ATOM 1898 N N . ASN A 1 241 ? 5.625 8.086 13.508 1 98.88 241 ASN A N 1
ATOM 1899 C CA . ASN A 1 241 ? 4.504 8.414 14.391 1 98.88 241 ASN A CA 1
ATOM 1900 C C . ASN A 1 241 ? 4.688 9.781 15.039 1 98.88 241 ASN A C 1
ATOM 1902 O O . ASN A 1 241 ? 5.777 10.109 15.508 1 98.88 241 ASN A O 1
ATOM 1906 N N . LEU A 1 242 ? 3.648 10.516 15.047 1 98.62 242 LEU A N 1
ATOM 1907 C CA . LEU A 1 242 ? 3.662 11.828 15.688 1 98.62 242 LEU A CA 1
ATOM 1908 C C . LEU A 1 242 ? 2.492 11.969 16.656 1 98.62 242 LEU A C 1
ATOM 1910 O O . LEU A 1 242 ? 1.352 12.172 16.234 1 98.62 242 LEU A O 1
ATOM 1914 N N . GLY A 1 243 ? 2.789 11.898 17.922 1 97 243 GLY A N 1
ATOM 1915 C CA . GLY A 1 243 ? 1.754 11.961 18.938 1 97 243 GLY A CA 1
ATOM 1916 C C . GLY A 1 243 ? 1.565 13.352 19.516 1 97 243 GLY A C 1
ATOM 1917 O O . GLY A 1 243 ? 2.518 14.133 19.594 1 97 243 GLY A O 1
ATOM 1918 N N . GLY A 1 244 ? 0.424 13.672 19.891 1 96.12 244 GLY A N 1
ATOM 1919 C CA . GLY A 1 244 ? 0.056 14.891 20.594 1 96.12 244 GLY A CA 1
ATOM 1920 C C . GLY A 1 244 ? -0.807 14.641 21.812 1 96.12 244 GLY A C 1
ATOM 1921 O O . GLY A 1 244 ? -0.306 14.219 22.859 1 96.12 244 GLY A O 1
ATOM 1922 N N . MET A 1 245 ? -2.074 14.844 21.703 1 97.94 245 MET A N 1
ATOM 1923 C CA . MET A 1 245 ? -3.062 14.547 22.734 1 97.94 245 MET A CA 1
ATOM 1924 C C . MET A 1 245 ? -4.09 13.539 22.234 1 97.94 245 MET A C 1
ATOM 1926 O O . MET A 1 245 ? -4.238 13.344 21.031 1 97.94 245 MET A O 1
ATOM 1930 N N . SER A 1 246 ? -4.711 12.852 23.125 1 98.5 246 SER A N 1
ATOM 1931 C CA . SER A 1 246 ? -5.828 11.961 22.859 1 98.5 246 SER A CA 1
ATOM 1932 C C . SER A 1 246 ? -7.051 12.32 23.688 1 98.5 246 SER A C 1
ATOM 1934 O O . SER A 1 246 ? -6.941 12.531 24.891 1 98.5 246 SER A O 1
ATOM 1936 N N . PHE A 1 247 ? -8.164 12.461 23.016 1 98.56 247 PHE A N 1
ATOM 1937 C CA . PHE A 1 247 ? -9.375 12.797 23.75 1 98.56 247 PHE A CA 1
ATOM 1938 C C . PHE A 1 247 ? -10.617 12.391 22.969 1 98.56 247 PHE A C 1
ATOM 1940 O O . PHE A 1 247 ? -10.516 11.992 21.797 1 98.56 247 PHE A O 1
ATOM 1947 N N . THR A 1 248 ? -11.727 12.492 23.594 1 98.62 248 THR A N 1
ATOM 1948 C CA . THR A 1 248 ? -13.023 12.188 23 1 98.62 248 THR A CA 1
ATOM 1949 C C . THR A 1 248 ? -13.797 13.469 22.703 1 98.62 248 THR A C 1
ATOM 1951 O O . THR A 1 248 ? -13.492 14.523 23.25 1 98.62 248 THR A O 1
ATOM 1954 N N . PRO A 1 249 ? -14.828 13.352 21.766 1 98.62 249 PRO A N 1
ATOM 1955 C CA . PRO A 1 249 ? -15.727 14.492 21.609 1 98.62 249 PRO A CA 1
ATOM 1956 C C . PRO A 1 249 ? -16.328 14.961 22.922 1 98.62 249 PRO A C 1
ATOM 1958 O O . PRO A 1 249 ? -16.516 16.156 23.141 1 98.62 249 PRO A O 1
ATOM 1961 N N . LYS A 1 250 ? -16.609 14.07 23.844 1 98.69 250 LYS A N 1
ATOM 1962 C CA . LYS A 1 250 ? -17.125 14.438 25.156 1 98.69 250 LYS A CA 1
ATOM 1963 C C . LYS A 1 250 ? -16.109 15.266 25.938 1 98.69 250 LYS A C 1
ATOM 1965 O O . LYS A 1 250 ? -16.469 16.25 26.594 1 98.69 250 LYS A O 1
ATOM 1970 N N . ASP A 1 251 ? -14.867 14.797 25.906 1 98.69 251 ASP A N 1
ATOM 1971 C CA . ASP A 1 251 ? -13.805 15.555 26.547 1 98.69 251 ASP A CA 1
ATOM 1972 C C . ASP A 1 251 ? -13.727 16.969 26 1 98.69 251 ASP A C 1
ATOM 1974 O O . ASP A 1 251 ? -13.531 17.922 26.766 1 98.69 251 ASP A O 1
ATOM 1978 N N . MET A 1 252 ? -13.836 17.094 24.719 1 98.44 252 MET A N 1
ATOM 1979 C CA . MET A 1 252 ? -13.773 18.406 24.062 1 98.44 252 MET A CA 1
ATOM 1980 C C . MET A 1 252 ? -14.93 19.297 24.5 1 98.44 252 MET A C 1
ATOM 1982 O O . MET A 1 252 ? -14.734 20.484 24.766 1 98.44 252 MET A O 1
ATOM 1986 N N . ALA A 1 253 ? -16.094 18.688 24.562 1 98.38 253 ALA A N 1
ATOM 1987 C CA . ALA A 1 253 ? -17.281 19.422 24.984 1 98.38 253 ALA A CA 1
ATOM 1988 C C . ALA A 1 253 ? -17.094 19.969 26.406 1 98.38 253 ALA A C 1
ATOM 1990 O O . ALA A 1 253 ? -17.438 21.109 26.688 1 98.38 253 ALA A O 1
ATOM 1991 N N . LYS A 1 254 ? -16.609 19.141 27.234 1 98.44 254 LYS A N 1
ATOM 1992 C CA . LYS A 1 254 ? -16.375 19.547 28.609 1 98.44 254 LYS A CA 1
ATOM 1993 C C . LYS A 1 254 ? -15.367 20.703 28.672 1 98.44 254 LYS A C 1
ATOM 1995 O O . LYS A 1 254 ? -15.539 21.625 29.453 1 98.44 254 LYS A O 1
ATOM 2000 N N . SER A 1 255 ? -14.312 20.562 27.906 1 98.69 255 SER A N 1
ATOM 2001 C CA . SER A 1 255 ? -13.305 21.609 27.859 1 98.69 255 SER A CA 1
ATOM 2002 C C . SER A 1 255 ? -13.898 22.938 27.375 1 98.69 255 SER A C 1
ATOM 2004 O O . SER A 1 255 ? -13.586 24 27.922 1 98.69 255 SER A O 1
ATOM 2006 N N . ILE A 1 256 ? -14.75 22.922 26.391 1 98.56 256 ILE A N 1
ATOM 2007 C CA . ILE A 1 256 ? -15.383 24.094 25.812 1 98.56 256 ILE A CA 1
ATOM 2008 C C . ILE A 1 256 ? -16.359 24.703 26.828 1 98.56 256 ILE A C 1
ATOM 2010 O O . ILE A 1 256 ? -16.438 25.938 26.953 1 98.56 256 ILE A O 1
ATOM 2014 N N . GLU A 1 257 ? -17.062 23.875 27.562 1 98.06 257 GLU A N 1
ATOM 2015 C CA . GLU A 1 257 ? -18.062 24.312 28.547 1 98.06 257 GLU A CA 1
ATOM 2016 C C . GLU A 1 257 ? -17.422 25.188 29.625 1 98.06 257 GLU A C 1
ATOM 2018 O O . GLU A 1 257 ? -18.094 26.047 30.203 1 98.06 257 GLU A O 1
ATOM 2023 N N . LYS A 1 258 ? -16.172 24.953 29.891 1 97.75 258 LYS A N 1
ATOM 2024 C CA . LYS A 1 258 ? -15.453 25.781 30.875 1 97.75 258 LYS A CA 1
ATOM 2025 C C . LYS A 1 258 ? -15.422 27.234 30.438 1 97.75 258 LYS A C 1
ATOM 2027 O O . LYS A 1 258 ? -15.305 28.141 31.266 1 97.75 258 LYS A O 1
ATOM 2032 N N . HIS A 1 259 ? -15.508 27.531 29.219 1 97.62 259 HIS A N 1
ATOM 2033 C CA . HIS A 1 259 ? -15.367 28.875 28.672 1 97.62 259 HIS A CA 1
ATOM 2034 C C . HIS A 1 259 ? -16.703 29.406 28.172 1 97.62 259 HIS A C 1
ATOM 2036 O O . HIS A 1 259 ? -16.875 30.625 28.031 1 97.62 259 HIS A O 1
ATOM 2042 N N . ILE A 1 260 ? -17.547 28.516 27.797 1 97.56 260 ILE A N 1
ATOM 2043 C CA . ILE A 1 260 ? -18.875 28.859 27.297 1 97.56 260 ILE A CA 1
ATOM 2044 C C . ILE A 1 260 ? -19.938 28.125 28.125 1 97.56 260 ILE A C 1
ATOM 2046 O O . ILE A 1 260 ? -20.453 27.094 27.688 1 97.56 260 ILE A O 1
ATOM 2050 N N . PRO A 1 261 ? -20.266 28.719 29.203 1 96.69 261 PRO A N 1
ATOM 2051 C CA . PRO A 1 261 ? -21.281 28.078 30.031 1 96.69 261 PRO A CA 1
ATOM 2052 C C . PRO A 1 261 ? -22.578 27.812 29.297 1 96.69 261 PRO A C 1
ATOM 2054 O O . PRO A 1 261 ? -23.062 28.672 28.562 1 96.69 261 PRO A O 1
ATOM 2057 N N . GLY A 1 262 ? -23.141 26.688 29.375 1 96.75 262 GLY A N 1
ATOM 2058 C CA . GLY A 1 262 ? -24.406 26.328 28.734 1 96.75 262 GLY A CA 1
ATOM 2059 C C . GLY A 1 262 ? -24.219 25.625 27.406 1 96.75 262 GLY A C 1
ATOM 2060 O O . GLY A 1 262 ? -25.203 25.188 26.797 1 96.75 262 GLY A O 1
ATOM 2061 N N . PHE A 1 263 ? -22.984 25.578 26.906 1 98.06 263 PHE A N 1
ATOM 2062 C CA . PHE A 1 263 ? -22.719 24.875 25.656 1 98.06 263 PHE A CA 1
ATOM 2063 C C . PHE A 1 263 ? -23.266 23.438 25.734 1 98.06 263 PHE A C 1
ATOM 2065 O O . PHE A 1 263 ? -23.062 22.75 26.719 1 98.06 263 PHE A O 1
ATOM 2072 N N . LYS A 1 264 ? -24 22.984 24.609 1 98.06 264 LYS A N 1
ATOM 2073 C CA . LYS A 1 264 ? -24.578 21.641 24.547 1 98.06 264 LYS A CA 1
ATOM 2074 C C . LYS A 1 264 ? -24.109 20.906 23.297 1 98.06 264 LYS A C 1
ATOM 2076 O O . LYS A 1 264 ? -24.047 21.5 22.219 1 98.06 264 LYS A O 1
ATOM 2081 N N . VAL A 1 265 ? -23.734 19.703 23.531 1 98.31 265 VAL A N 1
ATOM 2082 C CA . VAL A 1 265 ? -23.312 18.859 22.406 1 98.31 265 VAL A CA 1
ATOM 2083 C C . VAL A 1 265 ? -24.234 17.656 22.297 1 98.31 265 VAL A C 1
ATOM 2085 O O . VAL A 1 265 ? -24.594 17.047 23.297 1 98.31 265 VAL A O 1
ATOM 2088 N N . SER A 1 266 ? -24.734 17.406 21.109 1 98.56 266 SER A N 1
ATOM 2089 C CA . SER A 1 266 ? -25.422 16.156 20.797 1 98.56 266 SER A CA 1
ATOM 2090 C C . SER A 1 266 ? -24.594 15.312 19.828 1 98.56 266 SER A C 1
ATOM 2092 O O . SER A 1 266 ? -23.609 15.781 19.25 1 98.56 266 SER A O 1
ATOM 2094 N N . TYR A 1 267 ? -24.906 14.07 19.766 1 98.5 267 TYR A N 1
ATOM 2095 C CA . TYR A 1 267 ? -24.125 13.133 18.969 1 98.5 267 TYR A CA 1
ATOM 2096 C C . TYR A 1 267 ? -25.016 12.422 17.953 1 98.5 267 TYR A C 1
ATOM 2098 O O . TYR A 1 267 ? -26 11.797 18.312 1 98.5 267 TYR A O 1
ATOM 2106 N N . ALA A 1 268 ? -24.688 12.594 16.672 1 98.5 268 ALA A N 1
ATOM 2107 C CA . ALA A 1 268 ? -25.375 11.961 15.555 1 98.5 268 ALA A CA 1
ATOM 2108 C C . ALA A 1 268 ? -24.391 11.352 14.57 1 98.5 268 ALA A C 1
ATOM 2110 O O . ALA A 1 268 ? -24.172 11.883 13.484 1 98.5 268 ALA A O 1
ATOM 2111 N N . PRO A 1 269 ? -23.844 10.172 14.953 1 98.19 269 PRO A N 1
ATOM 2112 C CA . PRO A 1 269 ? -22.812 9.547 14.133 1 98.19 269 PRO A CA 1
ATOM 2113 C C . PRO A 1 269 ? -23.281 9.273 12.703 1 98.19 269 PRO A C 1
ATOM 2115 O O . PRO A 1 269 ? -24.422 8.891 12.484 1 98.19 269 PRO A O 1
ATOM 2118 N N . ASP A 1 270 ? -22.406 9.617 11.742 1 97.38 270 ASP A N 1
ATOM 2119 C CA . ASP A 1 270 ? -22.625 9.266 10.344 1 97.38 270 ASP A CA 1
ATOM 2120 C C . ASP A 1 270 ? -21.531 8.344 9.828 1 97.38 270 ASP A C 1
ATOM 2122 O O . ASP A 1 270 ? -20.875 7.645 10.609 1 97.38 270 ASP A O 1
ATOM 2126 N N . PHE A 1 271 ? -21.375 8.273 8.469 1 94.81 271 PHE A N 1
ATOM 2127 C CA . PHE A 1 271 ? -20.5 7.285 7.871 1 94.81 271 PHE A CA 1
ATOM 2128 C C . PHE A 1 271 ? -19.062 7.469 8.367 1 94.81 271 PHE A C 1
ATOM 2130 O O . PHE A 1 271 ? -18.281 6.516 8.391 1 94.81 271 PHE A O 1
ATOM 2137 N N . ARG A 1 272 ? -18.719 8.648 8.859 1 97.25 272 ARG A N 1
ATOM 2138 C CA . ARG A 1 272 ? -17.375 8.945 9.328 1 97.25 272 ARG A CA 1
ATOM 2139 C C . ARG A 1 272 ? -17.078 8.211 10.633 1 97.25 272 ARG A C 1
ATOM 2141 O O . ARG A 1 272 ? -15.914 8.047 11.008 1 97.25 272 ARG A O 1
ATOM 2148 N N . GLN A 1 273 ? -18.078 7.676 11.352 1 98.25 273 GLN A N 1
ATOM 2149 C CA . GLN A 1 273 ? -17.891 6.945 12.602 1 98.25 273 GLN A CA 1
ATOM 2150 C C . GLN A 1 273 ? -17.094 5.66 12.367 1 98.25 273 GLN A C 1
ATOM 2152 O O . GLN A 1 273 ? -16.172 5.352 13.117 1 98.25 273 GLN A O 1
ATOM 2157 N N . GLU A 1 274 ? -17.469 4.969 11.305 1 96.94 274 GLU A N 1
ATOM 2158 C CA . GLU A 1 274 ? -16.781 3.719 11.008 1 96.94 274 GLU A CA 1
ATOM 2159 C C . GLU A 1 274 ? -15.312 3.963 10.68 1 96.94 274 GLU A C 1
ATOM 2161 O O . GLU A 1 274 ? -14.453 3.148 11.023 1 96.94 274 GLU A O 1
ATOM 2166 N N . ILE A 1 275 ? -15.031 5.051 10.008 1 96.81 275 ILE A N 1
ATOM 2167 C CA . ILE A 1 275 ? -13.656 5.426 9.695 1 96.81 275 ILE A CA 1
ATOM 2168 C C . ILE A 1 275 ? -12.891 5.703 10.992 1 96.81 275 ILE A C 1
ATOM 2170 O O . ILE A 1 275 ? -11.82 5.129 11.219 1 96.81 275 ILE A O 1
ATOM 2174 N N . ALA A 1 276 ? -13.477 6.477 11.859 1 97.94 276 ALA A N 1
ATOM 2175 C CA . ALA A 1 276 ? -12.844 6.836 13.133 1 97.94 276 ALA A CA 1
ATOM 2176 C C . ALA A 1 276 ? -12.602 5.598 13.992 1 97.94 276 ALA A C 1
ATOM 2178 O O . ALA A 1 276 ? -11.555 5.477 14.633 1 97.94 276 ALA A O 1
ATOM 2179 N N . ASP A 1 277 ? -13.547 4.684 13.977 1 97.75 277 ASP A N 1
ATOM 2180 C CA . ASP A 1 277 ? -13.461 3.469 14.781 1 97.75 277 ASP A CA 1
ATOM 2181 C C . ASP A 1 277 ? -12.266 2.613 14.359 1 97.75 277 ASP A C 1
ATOM 2183 O O . ASP A 1 277 ? -11.758 1.818 15.148 1 97.75 277 ASP A O 1
ATOM 2187 N N . SER A 1 278 ? -11.859 2.793 13.117 1 97.5 278 SER A N 1
ATOM 2188 C CA . SER A 1 278 ? -10.789 1.95 12.594 1 97.5 278 SER A CA 1
ATOM 2189 C C . SER A 1 278 ? -9.422 2.477 13.008 1 97.5 278 SER A C 1
ATOM 2191 O O . SER A 1 278 ? -8.414 1.773 12.883 1 97.5 278 SER A O 1
ATOM 2193 N N . TRP A 1 279 ? -9.328 3.693 13.508 1 98.31 279 TRP A N 1
ATOM 2194 C CA . TRP A 1 279 ? -8.047 4.309 13.844 1 98.31 279 TRP A CA 1
ATOM 2195 C C . TRP A 1 279 ? -7.711 4.109 15.312 1 98.31 279 TRP A C 1
ATOM 2197 O O . TRP A 1 279 ? -8.586 3.781 16.125 1 98.31 279 TRP A O 1
ATOM 2207 N N . PRO A 1 280 ? -6.449 4.309 15.648 1 98.25 280 PRO A N 1
ATOM 2208 C CA . PRO A 1 280 ? -6.062 4.16 17.062 1 98.25 280 PRO A CA 1
ATOM 2209 C C . PRO A 1 280 ? -6.523 5.328 17.922 1 98.25 280 PRO A C 1
ATOM 2211 O O . PRO A 1 280 ? -6.871 6.391 17.391 1 98.25 280 PRO A O 1
ATOM 2214 N N . SER A 1 281 ? -6.469 5.027 19.219 1 98.5 281 SER A N 1
ATOM 2215 C CA . SER A 1 281 ? -6.816 6.062 20.188 1 98.5 281 SER A CA 1
ATOM 2216 C C . SER A 1 281 ? -5.594 6.895 20.562 1 98.5 281 SER A C 1
ATOM 2218 O O . SER A 1 281 ? -5.73 8.047 20.984 1 98.5 281 SER A O 1
ATOM 2220 N N . SER A 1 282 ? -4.469 6.266 20.516 1 98.44 282 SER A N 1
ATOM 2221 C CA . SER A 1 282 ? -3.234 6.977 20.828 1 98.44 282 SER A CA 1
ATOM 2222 C C . SER A 1 282 ? -2.047 6.371 20.094 1 98.44 282 SER A C 1
ATOM 2224 O O . SER A 1 282 ? -2.117 5.238 19.609 1 98.44 282 SER A O 1
ATOM 2226 N N . ILE A 1 283 ? -1.009 7.176 20.016 1 97.69 283 ILE A N 1
ATOM 2227 C CA . ILE A 1 283 ? 0.125 6.812 19.172 1 97.69 283 ILE A CA 1
ATOM 2228 C C . ILE A 1 283 ? 1.418 6.906 19.969 1 97.69 283 ILE A C 1
ATOM 2230 O O . ILE A 1 283 ? 1.6 7.836 20.766 1 97.69 283 ILE A O 1
ATOM 2234 N N . ASP A 1 284 ? 2.297 5.898 19.844 1 98.62 284 ASP A N 1
ATOM 2235 C CA . ASP A 1 284 ? 3.65 5.949 20.391 1 98.62 284 ASP A CA 1
ATOM 2236 C C . ASP A 1 284 ? 4.578 6.75 19.469 1 98.62 284 ASP A C 1
ATOM 2238 O O . ASP A 1 284 ? 4.887 6.316 18.359 1 98.62 284 ASP A O 1
ATOM 2242 N N . ASP A 1 285 ? 5.066 7.926 19.953 1 98.5 285 ASP A N 1
ATOM 2243 C CA . ASP A 1 285 ? 5.914 8.781 19.125 1 98.5 285 ASP A CA 1
ATOM 2244 C C . ASP A 1 285 ? 7.348 8.812 19.656 1 98.5 285 ASP A C 1
ATOM 2246 O O . ASP A 1 285 ? 8.062 9.789 19.453 1 98.5 285 ASP A O 1
ATOM 2250 N N . SER A 1 286 ? 7.773 7.785 20.359 1 98.5 286 SER A N 1
ATOM 2251 C CA . SER A 1 286 ? 9.086 7.723 21 1 98.5 286 SER A CA 1
ATOM 2252 C C . SER A 1 286 ? 10.203 7.855 19.969 1 98.5 286 SER A C 1
ATOM 2254 O O . SER A 1 286 ? 11.234 8.477 20.234 1 98.5 286 SER A O 1
ATOM 2256 N N . ALA A 1 287 ? 10.07 7.27 18.781 1 98.62 287 ALA A N 1
ATOM 2257 C CA . ALA A 1 287 ? 11.102 7.355 17.766 1 98.62 287 ALA A CA 1
ATOM 2258 C C . ALA A 1 287 ? 11.359 8.805 17.359 1 98.62 287 ALA A C 1
ATOM 2260 O O . ALA A 1 287 ? 12.508 9.219 17.203 1 98.62 287 ALA A O 1
ATOM 2261 N N . ALA A 1 288 ? 10.281 9.562 17.156 1 98.81 288 ALA A N 1
ATOM 2262 C CA . ALA A 1 288 ? 10.406 10.977 16.797 1 98.81 288 ALA A CA 1
ATOM 2263 C C . ALA A 1 288 ? 11.094 11.758 17.922 1 98.81 288 ALA A C 1
ATOM 2265 O O . ALA A 1 288 ? 11.977 12.578 17.656 1 98.81 288 ALA A O 1
ATOM 2266 N N . ARG A 1 289 ? 10.672 11.492 19.141 1 98.38 289 ARG A N 1
ATOM 2267 C CA . ARG A 1 289 ? 11.258 12.172 20.281 1 98.38 289 ARG A CA 1
ATOM 2268 C C . ARG A 1 289 ? 12.75 11.867 20.406 1 98.38 289 ARG A C 1
ATOM 2270 O O . ARG A 1 289 ? 13.555 12.781 20.594 1 98.38 289 ARG A O 1
ATOM 2277 N N . GLU A 1 290 ? 13.102 10.625 20.234 1 98.38 290 GLU A N 1
ATOM 2278 C CA . GLU A 1 290 ? 14.477 10.172 20.422 1 98.38 290 GLU A CA 1
ATOM 2279 C C . GLU A 1 290 ? 15.375 10.633 19.281 1 98.38 290 GLU A C 1
ATOM 2281 O O . GLU A 1 290 ? 16.531 11.023 19.5 1 98.38 290 GLU A O 1
ATOM 2286 N N . GLN A 1 291 ? 14.883 10.648 18.094 1 98.38 291 GLN A N 1
ATOM 2287 C CA . GLN A 1 291 ? 15.766 10.789 16.938 1 98.38 291 GLN A CA 1
ATOM 2288 C C . GLN A 1 291 ? 15.914 12.258 16.531 1 98.38 291 GLN A C 1
ATOM 2290 O O . GLN A 1 291 ? 16.984 12.68 16.094 1 98.38 291 GLN A O 1
ATOM 2295 N N . TRP A 1 292 ? 14.867 13.023 16.703 1 98.19 292 TRP A N 1
ATOM 2296 C CA . TRP A 1 292 ? 15.039 14.391 16.234 1 98.19 292 TRP A CA 1
ATOM 2297 C C . TRP A 1 292 ? 14.422 15.391 17.188 1 98.19 292 TRP A C 1
ATOM 2299 O O . TRP A 1 292 ? 14.219 16.562 16.844 1 98.19 292 TRP A O 1
ATOM 2309 N N . GLY A 1 293 ? 13.992 15 18.406 1 97.44 293 GLY A N 1
ATOM 2310 C CA . GLY A 1 293 ? 13.68 15.891 19.516 1 97.44 293 GLY A CA 1
ATOM 2311 C C . GLY A 1 293 ? 12.258 16.406 19.469 1 97.44 293 GLY A C 1
ATOM 2312 O O . GLY A 1 293 ? 11.977 17.5 19.969 1 97.44 293 GLY A O 1
ATOM 2313 N N . TRP A 1 294 ? 11.352 15.68 18.984 1 97.56 294 TRP A N 1
ATOM 2314 C CA . TRP A 1 294 ? 9.945 16.062 18.953 1 97.56 294 TRP A CA 1
ATOM 2315 C C . TRP A 1 294 ? 9.352 16.078 20.359 1 97.56 294 TRP A C 1
ATOM 2317 O O . TRP A 1 294 ? 9.656 15.195 21.172 1 97.56 294 TRP A O 1
ATOM 2327 N N . GLU A 1 295 ? 8.555 17.125 20.641 1 97.06 295 GLU A N 1
ATOM 2328 C CA . GLU A 1 295 ? 7.762 17.188 21.859 1 97.06 295 GLU A CA 1
ATOM 2329 C C . GLU A 1 295 ? 6.496 18.016 21.672 1 97.06 295 GLU A C 1
ATOM 2331 O O . GLU A 1 295 ? 6.562 19.156 21.219 1 97.06 295 GLU A O 1
ATOM 2336 N N . PRO A 1 296 ? 5.402 17.453 22 1 97.31 296 PRO A N 1
ATOM 2337 C CA . PRO A 1 296 ? 4.18 18.266 21.922 1 97.31 296 PRO A CA 1
ATOM 2338 C C . PRO A 1 296 ? 4.098 19.312 23.031 1 97.31 296 PRO A C 1
ATOM 2340 O O . PRO A 1 296 ? 4.602 19.078 24.141 1 97.31 296 PRO A O 1
ATOM 2343 N N . ARG A 1 297 ? 3.416 20.406 22.734 1 97.88 297 ARG A N 1
ATOM 2344 C CA . ARG A 1 297 ? 3.32 21.484 23.719 1 97.88 297 ARG A CA 1
ATOM 2345 C C . ARG A 1 297 ? 1.869 21.734 24.125 1 97.88 297 ARG A C 1
ATOM 2347 O O . ARG A 1 297 ? 1.598 22.266 25.188 1 97.88 297 ARG A O 1
ATOM 2354 N N . PHE A 1 298 ? 0.954 21.375 23.312 1 98.25 298 PHE A N 1
ATOM 2355 C CA . PHE A 1 298 ? -0.438 21.734 23.562 1 98.25 298 PHE A CA 1
ATOM 2356 C C . PHE A 1 298 ? -1.225 20.531 24.062 1 98.25 298 PHE A C 1
ATOM 2358 O O . PHE A 1 298 ? -1.086 19.422 23.531 1 98.25 298 PHE A O 1
ATOM 2365 N N . ASP A 1 299 ? -2.004 20.75 25.109 1 98.06 299 ASP A N 1
ATOM 2366 C CA . ASP A 1 299 ? -3.031 19.781 25.484 1 98.06 299 ASP A CA 1
ATOM 2367 C C . ASP A 1 299 ? -4.422 20.281 25.094 1 98.06 299 ASP A C 1
ATOM 2369 O O . ASP A 1 299 ? -4.551 21.266 24.375 1 98.06 299 ASP A O 1
ATOM 2373 N N . LEU A 1 300 ? -5.441 19.531 25.516 1 98.62 300 LEU A N 1
ATOM 2374 C CA . LEU A 1 300 ? -6.801 19.828 25.078 1 98.62 300 LEU A CA 1
ATOM 2375 C C . LEU A 1 300 ? -7.254 21.188 25.609 1 98.62 300 LEU A C 1
ATOM 2377 O O . LEU A 1 300 ? -7.797 21.984 24.844 1 98.62 300 LEU A O 1
ATOM 2381 N N . ASP A 1 301 ? -6.992 21.438 26.844 1 98.5 301 ASP A N 1
ATOM 2382 C CA . ASP A 1 301 ? -7.453 22.688 27.438 1 98.5 301 ASP A CA 1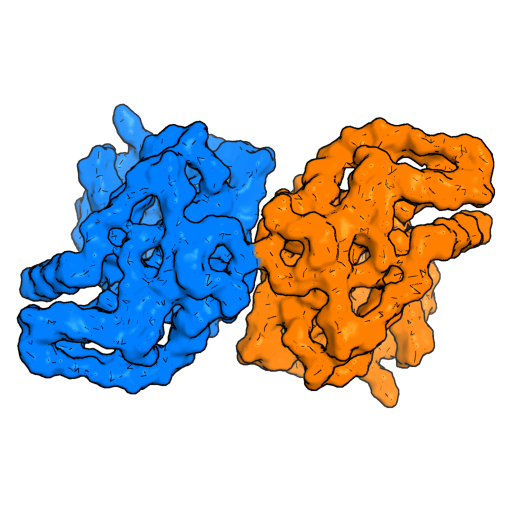
ATOM 2383 C C . ASP A 1 301 ? -6.758 23.891 26.812 1 98.5 301 ASP A C 1
ATOM 2385 O O . ASP A 1 301 ? -7.395 24.906 26.516 1 98.5 301 ASP A O 1
ATOM 2389 N N . GLN A 1 302 ? -5.453 23.781 26.609 1 98.19 302 GLN A N 1
ATOM 2390 C CA . GLN A 1 302 ? -4.715 24.844 25.953 1 98.19 302 GLN A CA 1
ATOM 2391 C C . GLN A 1 302 ? -5.219 25.047 24.516 1 98.19 302 GLN A C 1
ATOM 2393 O O . GLN A 1 302 ? -5.336 26.188 24.062 1 98.19 302 GLN A O 1
ATOM 2398 N N . THR A 1 303 ? -5.484 23.953 23.828 1 98.56 303 THR A N 1
ATOM 2399 C CA . THR A 1 303 ? -6.023 24.016 22.469 1 98.56 303 THR A CA 1
ATOM 2400 C C . THR A 1 303 ? -7.363 24.75 22.453 1 98.56 303 THR A C 1
ATOM 2402 O O . THR A 1 303 ? -7.598 25.625 21.625 1 98.56 303 THR A O 1
ATOM 2405 N N . THR A 1 304 ? -8.219 24.406 23.406 1 98.56 304 THR A N 1
ATOM 2406 C CA . THR A 1 304 ? -9.531 25.031 23.516 1 98.56 304 THR A CA 1
ATOM 2407 C C . THR A 1 304 ? -9.398 26.547 23.75 1 98.56 304 THR A C 1
ATOM 2409 O O . THR A 1 304 ? -10.07 27.344 23.094 1 98.56 304 THR A O 1
ATOM 2412 N N . GLU A 1 305 ? -8.523 26.875 24.625 1 98.12 305 GLU A N 1
ATOM 2413 C CA . GLU A 1 305 ? -8.297 28.297 24.922 1 98.12 305 GLU A CA 1
ATOM 2414 C C . GLU A 1 305 ? -7.836 29.047 23.688 1 98.12 305 GLU A C 1
ATOM 2416 O O . GLU A 1 305 ? -8.359 30.125 23.375 1 98.12 305 GLU A O 1
ATOM 2421 N N . GLU A 1 306 ? -6.848 28.484 22.969 1 97.56 306 GLU A N 1
ATOM 2422 C CA . GLU A 1 306 ? -6.305 29.125 21.781 1 97.56 306 GLU A CA 1
ATOM 2423 C C . GLU A 1 306 ? -7.367 29.25 20.688 1 97.56 306 GLU A C 1
ATOM 2425 O O . GLU A 1 306 ? -7.457 30.297 20.031 1 97.56 306 GLU A O 1
ATOM 2430 N N . MET A 1 307 ? -8.141 28.188 20.5 1 97.88 307 MET A N 1
ATOM 2431 C CA . MET A 1 307 ? -9.18 28.203 19.469 1 97.88 307 MET A CA 1
ATOM 2432 C C . MET A 1 307 ? -10.219 29.281 19.766 1 97.88 307 MET A C 1
ATOM 2434 O O . MET A 1 307 ? -10.516 30.125 18.906 1 97.88 307 MET A O 1
ATOM 2438 N N . LEU A 1 308 ? -10.75 29.328 20.984 1 97.75 308 LEU A N 1
ATOM 2439 C CA . LEU A 1 308 ? -11.828 30.25 21.344 1 97.75 308 LEU A CA 1
ATOM 2440 C C . LEU A 1 308 ? -11.328 31.703 21.344 1 97.75 308 LEU A C 1
ATOM 2442 O O . LEU A 1 308 ? -12.039 32.594 20.891 1 97.75 308 LEU A O 1
ATOM 2446 N N . LYS A 1 309 ? -10.102 31.906 21.797 1 97.19 309 LYS A N 1
ATOM 2447 C CA . LYS A 1 309 ? -9.508 33.25 21.812 1 97.19 309 LYS A CA 1
ATOM 2448 C C . LYS A 1 309 ? -9.367 33.812 20.391 1 97.19 309 LYS A C 1
ATOM 2450 O O . LYS A 1 309 ? -9.742 34.938 20.125 1 97.19 309 LYS A O 1
ATOM 2455 N N . ASN A 1 310 ? -8.859 32.969 19.469 1 95.94 310 ASN A N 1
ATOM 2456 C CA . ASN A 1 310 ? -8.531 33.438 18.125 1 95.94 310 ASN A CA 1
ATOM 2457 C C . ASN A 1 310 ? -9.781 33.5 17.25 1 95.94 310 ASN A C 1
ATOM 2459 O O . ASN A 1 310 ? -9.836 34.312 16.328 1 95.94 310 ASN A O 1
ATOM 2463 N N . LEU A 1 311 ? -10.773 32.75 17.531 1 95.25 311 LEU A N 1
ATOM 2464 C CA . LEU A 1 311 ? -11.992 32.75 16.719 1 95.25 311 LEU A CA 1
ATOM 2465 C C . LEU A 1 311 ? -12.906 33.906 17.125 1 95.25 311 LEU A C 1
ATOM 2467 O O . LEU A 1 311 ? -13.766 34.312 16.359 1 95.25 311 LEU A O 1
ATOM 2471 N N . LYS A 1 312 ? -12.812 34.375 18.344 1 89.75 312 LYS A N 1
ATOM 2472 C CA . LYS A 1 312 ? -13.586 35.531 18.812 1 89.75 312 LYS A CA 1
ATOM 2473 C C . LYS A 1 312 ? -13.039 36.844 18.234 1 89.75 312 LYS A C 1
ATOM 2475 O O . LYS A 1 312 ? -13.789 37.781 18.016 1 89.75 312 LYS A O 1
ATOM 2480 N N . GLU A 1 313 ? -11.742 36.906 18.031 1 76.62 313 GLU A N 1
ATOM 2481 C CA . GLU A 1 313 ? -11.117 38.125 17.484 1 76.62 313 GLU A CA 1
ATOM 2482 C C . GLU A 1 313 ? -11.461 38.312 16 1 76.62 313 GLU A C 1
ATOM 2484 O O . GLU A 1 313 ? -11.664 39.406 15.539 1 76.62 313 GLU A O 1
ATOM 2489 N N . MET B 1 1 ? -24.094 -25.609 -17.031 1 69.62 1 MET B N 1
ATOM 2490 C CA . MET B 1 1 ? -22.812 -25.281 -17.656 1 69.62 1 MET B CA 1
ATOM 2491 C C . MET B 1 1 ? -22.062 -24.234 -16.844 1 69.62 1 MET B C 1
ATOM 2493 O O . MET B 1 1 ? -22.688 -23.344 -16.25 1 69.62 1 MET B O 1
ATOM 2497 N N . HIS B 1 2 ? -20.734 -24.484 -16.719 1 81 2 HIS B N 1
ATOM 2498 C CA . HIS B 1 2 ? -19.953 -23.516 -15.953 1 81 2 HIS B CA 1
ATOM 2499 C C . HIS B 1 2 ? -19.891 -22.172 -16.672 1 81 2 HIS B C 1
ATOM 2501 O O . HIS B 1 2 ? -19.828 -22.125 -17.906 1 81 2 HIS B O 1
ATOM 2507 N N . LYS B 1 3 ? -19.984 -21.141 -15.984 1 89.94 3 LYS B N 1
ATOM 2508 C CA . LYS B 1 3 ? -19.906 -19.797 -16.547 1 89.94 3 LYS B CA 1
ATOM 2509 C C . LYS B 1 3 ? -18.516 -19.516 -17.109 1 89.94 3 LYS B C 1
ATOM 2511 O O . LYS B 1 3 ? -17.516 -20.016 -16.594 1 89.94 3 LYS B O 1
ATOM 2516 N N . PRO B 1 4 ? -18.453 -18.828 -18.203 1 98.25 4 PRO B N 1
ATOM 2517 C CA . PRO B 1 4 ? -17.172 -18.594 -18.906 1 98.25 4 PRO B CA 1
ATOM 2518 C C . PRO B 1 4 ? -16.156 -17.859 -18.031 1 98.25 4 PRO B C 1
ATOM 2520 O O . PRO B 1 4 ? -16.531 -16.984 -17.266 1 98.25 4 PRO B O 1
ATOM 2523 N N . ILE B 1 5 ? -14.938 -18.266 -18.234 1 98.81 5 ILE B N 1
ATOM 2524 C CA . ILE B 1 5 ? -13.82 -17.766 -17.438 1 98.81 5 ILE B CA 1
ATOM 2525 C C . ILE B 1 5 ? -12.82 -17.062 -18.359 1 98.81 5 ILE B C 1
ATOM 2527 O O . ILE B 1 5 ? -12.555 -17.516 -19.469 1 98.81 5 ILE B O 1
ATOM 2531 N N . LEU B 1 6 ? -12.312 -15.922 -17.922 1 98.94 6 LEU B N 1
ATOM 2532 C CA . LEU B 1 6 ? -11.203 -15.25 -18.594 1 98.94 6 LEU B CA 1
ATOM 2533 C C . LEU B 1 6 ? -9.953 -15.281 -17.719 1 98.94 6 LEU B C 1
ATOM 2535 O O . LEU B 1 6 ? -10 -14.93 -16.531 1 98.94 6 LEU B O 1
ATOM 2539 N N . ILE B 1 7 ? -8.891 -15.742 -18.281 1 98.94 7 ILE B N 1
ATOM 2540 C CA . ILE B 1 7 ? -7.586 -15.68 -17.625 1 98.94 7 ILE B CA 1
ATOM 2541 C C . ILE B 1 7 ? -6.719 -14.617 -18.297 1 98.94 7 ILE B C 1
ATOM 2543 O O . ILE B 1 7 ? -6.418 -14.711 -19.5 1 98.94 7 ILE B O 1
ATOM 2547 N N . ILE B 1 8 ? -6.359 -13.586 -17.578 1 98.94 8 ILE B N 1
ATOM 2548 C CA . ILE B 1 8 ? -5.453 -12.547 -18.062 1 98.94 8 ILE B CA 1
ATOM 2549 C C . ILE B 1 8 ? -4.039 -12.828 -17.547 1 98.94 8 ILE B C 1
ATOM 2551 O O . ILE B 1 8 ? -3.801 -12.875 -16.344 1 98.94 8 ILE B O 1
ATOM 2555 N N . GLY B 1 9 ? -3.109 -12.922 -18.453 1 98.12 9 GLY B N 1
ATOM 2556 C CA . GLY B 1 9 ? -1.781 -13.398 -18.109 1 98.12 9 GLY B CA 1
ATOM 2557 C C . GLY B 1 9 ? -1.648 -14.906 -18.219 1 98.12 9 GLY B C 1
ATOM 2558 O O . GLY B 1 9 ? -1.029 -15.547 -17.359 1 98.12 9 GLY B O 1
ATOM 2559 N N . ALA B 1 10 ? -2.193 -15.508 -19.219 1 98.38 10 ALA B N 1
ATOM 2560 C CA . ALA B 1 10 ? -2.305 -16.953 -19.375 1 98.38 10 ALA B CA 1
ATOM 2561 C C . ALA B 1 10 ? -0.975 -17.562 -19.797 1 98.38 10 ALA B C 1
ATOM 2563 O O . ALA B 1 10 ? -0.783 -18.781 -19.703 1 98.38 10 ALA B O 1
ATOM 2564 N N . CYS B 1 11 ? -0.041 -16.766 -20.234 1 96.62 11 CYS B N 1
ATOM 2565 C CA . CYS B 1 11 ? 1.186 -17.297 -20.812 1 96.62 11 CYS B CA 1
ATOM 2566 C C . CYS B 1 11 ? 2.314 -17.312 -19.781 1 96.62 11 CYS B C 1
ATOM 2568 O O . CYS B 1 11 ? 3.428 -17.734 -20.078 1 96.62 11 CYS B O 1
ATOM 2570 N N . GLY B 1 12 ? 2.018 -16.859 -18.594 1 94.19 12 GLY B N 1
ATOM 2571 C CA . GLY B 1 12 ? 2.994 -16.922 -17.516 1 94.19 12 GLY B CA 1
ATOM 2572 C C . GLY B 1 12 ? 3.055 -18.281 -16.844 1 94.19 12 GLY B C 1
ATOM 2573 O O . GLY B 1 12 ? 2.338 -19.203 -17.234 1 94.19 12 GLY B O 1
ATOM 2574 N N . GLN B 1 13 ? 3.84 -18.391 -15.797 1 92.5 13 GLN B N 1
ATOM 2575 C CA . GLN B 1 13 ? 4.098 -19.656 -15.117 1 92.5 13 GLN B CA 1
ATOM 2576 C C . GLN B 1 13 ? 2.811 -20.234 -14.547 1 92.5 13 GLN B C 1
ATOM 2578 O O . GLN B 1 13 ? 2.5 -21.406 -14.773 1 92.5 13 GLN B O 1
ATOM 2583 N N . ILE B 1 14 ? 2.08 -19.422 -13.766 1 96.44 14 ILE B N 1
ATOM 2584 C CA . ILE B 1 14 ? 0.85 -19.906 -13.156 1 96.44 14 ILE B CA 1
ATOM 2585 C C . ILE B 1 14 ? -0.262 -19.969 -14.195 1 96.44 14 ILE B C 1
ATOM 2587 O O . ILE B 1 14 ? -1.019 -20.938 -14.266 1 96.44 14 ILE B O 1
ATOM 2591 N N . GLY B 1 15 ? -0.318 -18.922 -15.047 1 97.38 15 GLY B N 1
ATOM 2592 C CA . GLY B 1 15 ? -1.391 -18.766 -16.016 1 97.38 15 GLY B CA 1
ATOM 2593 C C . GLY B 1 15 ? -1.514 -19.953 -16.953 1 97.38 15 GLY B C 1
ATOM 2594 O O . GLY B 1 15 ? -2.621 -20.422 -17.234 1 97.38 15 GLY B O 1
ATOM 2595 N N . THR B 1 16 ? -0.377 -20.422 -17.438 1 97 16 THR B N 1
ATOM 2596 C CA . THR B 1 16 ? -0.387 -21.531 -18.391 1 97 16 THR B CA 1
ATOM 2597 C C . THR B 1 16 ? -1.005 -22.766 -17.766 1 97 16 THR B C 1
ATOM 2599 O O . THR B 1 16 ? -1.938 -23.359 -18.312 1 97 16 THR B O 1
ATOM 2602 N N . GLU B 1 17 ? -0.564 -23.156 -16.594 1 97.31 17 GLU B N 1
ATOM 2603 C CA . GLU B 1 17 ? -1.051 -24.375 -15.945 1 97.31 17 GLU B CA 1
ATOM 2604 C C . GLU B 1 17 ? -2.498 -24.219 -15.492 1 97.31 17 GLU B C 1
ATOM 2606 O O . GLU B 1 17 ? -3.291 -25.156 -15.57 1 97.31 17 GLU B O 1
ATOM 2611 N N . LEU B 1 18 ? -2.793 -23.031 -14.992 1 98.62 18 LEU B N 1
ATOM 2612 C CA . LEU B 1 18 ? -4.16 -22.734 -14.57 1 98.62 18 LEU B CA 1
ATOM 2613 C C . LEU B 1 18 ? -5.125 -22.875 -15.742 1 98.62 18 LEU B C 1
ATOM 2615 O O . LEU B 1 18 ? -6.219 -23.422 -15.594 1 98.62 18 LEU B O 1
ATOM 2619 N N . THR B 1 19 ? -4.73 -22.359 -16.906 1 98.56 19 THR B N 1
ATOM 2620 C CA . THR B 1 19 ? -5.559 -22.422 -18.094 1 98.56 19 THR B CA 1
ATOM 2621 C C . THR B 1 19 ? -5.871 -23.875 -18.453 1 98.56 19 THR B C 1
ATOM 2623 O O . THR B 1 19 ? -7.031 -24.234 -18.656 1 98.56 19 THR B O 1
ATOM 2626 N N . PHE B 1 20 ? -4.84 -24.719 -18.5 1 98.12 20 PHE B N 1
ATOM 2627 C CA . PHE B 1 20 ? -5.035 -26.125 -18.859 1 98.12 20 PHE B CA 1
ATOM 2628 C C . PHE B 1 20 ? -5.961 -26.812 -17.859 1 98.12 20 PHE B C 1
ATOM 2630 O O . PHE B 1 20 ? -6.867 -27.547 -18.25 1 98.12 20 PHE B O 1
ATOM 2637 N N . GLU B 1 21 ? -5.73 -26.562 -16.578 1 98.31 21 GLU B N 1
ATOM 2638 C CA . GLU B 1 21 ? -6.531 -27.234 -15.547 1 98.31 21 GLU B CA 1
ATOM 2639 C C . GLU B 1 21 ? -7.988 -26.797 -15.625 1 98.31 21 GLU B C 1
ATOM 2641 O O . GLU B 1 21 ? -8.898 -27.609 -15.477 1 98.31 21 GLU B O 1
ATOM 2646 N N . LEU B 1 22 ? -8.242 -25.5 -15.797 1 98.69 22 LEU B N 1
ATOM 2647 C CA . LEU B 1 22 ? -9.602 -24.984 -15.875 1 98.69 22 LEU B CA 1
ATOM 2648 C C . LEU B 1 22 ? -10.305 -25.5 -17.125 1 98.69 22 LEU B C 1
ATOM 2650 O O . LEU B 1 22 ? -11.5 -25.812 -17.094 1 98.69 22 LEU B O 1
ATOM 2654 N N . ARG B 1 23 ? -9.562 -25.578 -18.25 1 98.5 23 ARG B N 1
ATOM 2655 C CA . ARG B 1 23 ? -10.148 -26.109 -19.484 1 98.5 23 ARG B CA 1
ATOM 2656 C C . ARG B 1 23 ? -10.484 -27.578 -19.328 1 98.5 23 ARG B C 1
ATOM 2658 O O . ARG B 1 23 ? -11.508 -28.047 -19.859 1 98.5 23 ARG B O 1
ATOM 2665 N N . ASN B 1 24 ? -9.656 -28.312 -18.641 1 98.06 24 ASN B N 1
ATOM 2666 C CA . ASN B 1 24 ? -9.953 -29.719 -18.359 1 98.06 24 ASN B CA 1
ATOM 2667 C C . ASN B 1 24 ? -11.195 -29.859 -17.5 1 98.06 24 ASN B C 1
ATOM 2669 O O . ASN B 1 24 ? -12 -30.781 -17.703 1 98.06 24 ASN B O 1
ATOM 2673 N N . LYS B 1 25 ? -11.352 -29.016 -16.562 1 97.5 25 LYS B N 1
ATOM 2674 C CA . LYS B 1 25 ? -12.43 -29.109 -15.586 1 97.5 25 LYS B CA 1
ATOM 2675 C C . LYS B 1 25 ? -13.75 -28.594 -16.172 1 97.5 25 LYS B C 1
ATOM 2677 O O . LYS B 1 25 ? -14.812 -29.172 -15.898 1 97.5 25 LYS B O 1
ATOM 2682 N N . TYR B 1 26 ? -13.688 -27.516 -16.969 1 97.38 26 TYR B N 1
ATOM 2683 C CA . TYR B 1 26 ? -14.922 -26.812 -17.297 1 97.38 26 TYR B CA 1
ATOM 2684 C C . TYR B 1 26 ? -15.172 -26.844 -18.812 1 97.38 26 TYR B C 1
ATOM 2686 O O . TYR B 1 26 ? -16.234 -26.391 -19.266 1 97.38 26 TYR B O 1
ATOM 2694 N N . GLY B 1 27 ? -14.25 -27.359 -19.594 1 97.44 27 GLY B N 1
ATOM 2695 C CA . GLY B 1 27 ? -14.352 -27.359 -21.047 1 97.44 27 GLY B CA 1
ATOM 2696 C C . GLY B 1 27 ? -13.562 -26.25 -21.703 1 97.44 27 GLY B C 1
ATOM 2697 O O . GLY B 1 27 ? -13.617 -25.094 -21.266 1 97.44 27 GLY B O 1
ATOM 2698 N N . ALA B 1 28 ? -12.836 -26.547 -22.734 1 97.88 28 ALA B N 1
ATOM 2699 C CA . ALA B 1 28 ? -11.906 -25.641 -23.406 1 97.88 28 ALA B CA 1
ATOM 2700 C C . ALA B 1 28 ? -12.609 -24.375 -23.859 1 97.88 28 ALA B C 1
ATOM 2702 O O . ALA B 1 28 ? -12.062 -23.266 -23.719 1 97.88 28 ALA B O 1
ATOM 2703 N N . GLU B 1 29 ? -13.82 -24.484 -24.344 1 97.5 29 GLU B N 1
ATOM 2704 C CA . GLU B 1 29 ? -14.531 -23.359 -24.938 1 97.5 29 GLU B CA 1
ATOM 2705 C C . GLU B 1 29 ? -15.016 -22.391 -23.875 1 97.5 29 GLU B C 1
ATOM 2707 O O . GLU B 1 29 ? -15.328 -21.234 -24.156 1 97.5 29 GLU B O 1
ATOM 2712 N N . ASN B 1 30 ? -15.055 -22.859 -22.672 1 98.06 30 ASN B N 1
ATOM 2713 C CA . ASN B 1 30 ? -15.578 -22.062 -21.562 1 98.06 30 ASN B CA 1
ATOM 2714 C C . ASN B 1 30 ? -14.477 -21.266 -20.875 1 98.06 30 ASN B C 1
ATOM 2716 O O . ASN B 1 30 ? -14.75 -20.469 -19.984 1 98.06 30 ASN B O 1
ATOM 2720 N N . VAL B 1 31 ? -13.227 -21.453 -21.266 1 98.81 31 VAL B N 1
ATOM 2721 C CA . VAL B 1 31 ? -12.086 -20.797 -20.641 1 98.81 31 VAL B CA 1
ATOM 2722 C C . VAL B 1 31 ? -11.289 -20.031 -21.688 1 98.81 31 VAL B C 1
ATOM 2724 O O . VAL B 1 31 ? -10.602 -20.625 -22.516 1 98.81 31 VAL B O 1
ATOM 2727 N N . ILE B 1 32 ? -11.367 -18.719 -21.625 1 98.94 32 ILE B N 1
ATOM 2728 C CA . ILE B 1 32 ? -10.672 -17.844 -22.562 1 98.94 32 ILE B CA 1
ATOM 2729 C C . ILE B 1 32 ? -9.328 -17.422 -21.969 1 98.94 32 ILE B C 1
ATOM 2731 O O . ILE B 1 32 ? -9.273 -16.781 -20.922 1 98.94 32 ILE B O 1
ATOM 2735 N N . ALA B 1 33 ? -8.258 -17.844 -22.625 1 98.88 33 ALA B N 1
ATOM 2736 C CA . ALA B 1 33 ? -6.914 -17.406 -22.234 1 98.88 33 ALA B CA 1
ATOM 2737 C C . ALA B 1 33 ? -6.562 -16.078 -22.906 1 98.88 33 ALA B C 1
ATOM 2739 O O . ALA B 1 33 ? -7 -15.797 -24.031 1 98.88 33 ALA B O 1
ATOM 2740 N N . SER B 1 34 ? -5.844 -15.242 -22.203 1 98.88 34 SER B N 1
ATOM 2741 C CA . SER B 1 34 ? -5.363 -14.008 -22.828 1 98.88 34 SER B CA 1
ATOM 2742 C C . SER B 1 34 ? -4 -13.609 -22.266 1 98.88 34 SER B C 1
ATOM 2744 O O . SER B 1 34 ? -3.633 -14.008 -21.156 1 98.88 34 SER B O 1
ATOM 2746 N N . ASP B 1 35 ? -3.344 -12.898 -23.047 1 98.69 35 ASP B N 1
ATOM 2747 C CA . ASP B 1 35 ? -2.037 -12.352 -22.688 1 98.69 35 ASP B CA 1
ATOM 2748 C C . ASP B 1 35 ? -1.608 -11.273 -23.688 1 98.69 35 ASP B C 1
ATOM 2750 O O . ASP B 1 35 ? -2.23 -11.109 -24.734 1 98.69 35 ASP B O 1
ATOM 2754 N N . ILE B 1 36 ? -0.558 -10.562 -23.266 1 98.12 36 ILE B N 1
ATOM 2755 C CA . ILE B 1 36 ? -0.043 -9.508 -24.125 1 98.12 36 ILE B CA 1
ATOM 2756 C C . ILE B 1 36 ? 0.747 -10.117 -25.281 1 98.12 36 ILE B C 1
ATOM 2758 O O . ILE B 1 36 ? 0.963 -9.469 -26.312 1 98.12 36 ILE B O 1
ATOM 2762 N N . ARG B 1 37 ? 1.119 -11.383 -25.141 1 96.94 37 ARG B N 1
ATOM 2763 C CA . ARG B 1 37 ? 1.839 -12.133 -26.172 1 96.94 37 ARG B CA 1
ATOM 2764 C C . ARG B 1 37 ? 1.279 -13.539 -26.312 1 96.94 37 ARG B C 1
ATOM 2766 O O . ARG B 1 37 ? 0.647 -14.062 -25.391 1 96.94 37 ARG B O 1
ATOM 2773 N N . GLU B 1 38 ? 1.571 -14.148 -27.391 1 96.81 38 GLU B N 1
ATOM 2774 C CA . GLU B 1 38 ? 1.152 -15.539 -27.594 1 96.81 38 GLU B CA 1
ATOM 2775 C C . GLU B 1 38 ? 2.014 -16.5 -26.781 1 96.81 38 GLU B C 1
ATOM 2777 O O . GLU B 1 38 ? 3.154 -16.172 -26.438 1 96.81 38 GLU B O 1
ATOM 2782 N N . GLY B 1 39 ? 1.335 -17.578 -26.422 1 94.44 39 GLY B N 1
ATOM 2783 C CA . GLY B 1 39 ? 2.031 -18.594 -25.672 1 94.44 39 GLY B CA 1
ATOM 2784 C C . GLY B 1 39 ? 2.525 -19.75 -26.531 1 94.44 39 GLY B C 1
ATOM 2785 O O . GLY B 1 39 ? 2.768 -19.578 -27.734 1 94.44 39 GLY B O 1
ATOM 2786 N N . SER B 1 40 ? 2.797 -20.844 -25.922 1 94.62 40 SER B N 1
ATOM 2787 C CA . SER B 1 40 ? 3.234 -22.031 -26.641 1 94.62 40 SER B CA 1
ATOM 2788 C C . SER B 1 40 ? 2.166 -22.516 -27.609 1 94.62 40 SER B C 1
ATOM 2790 O O . SER B 1 40 ? 0.986 -22.203 -27.453 1 94.62 40 SER B O 1
ATOM 2792 N N . ASN B 1 41 ? 2.564 -23.297 -28.594 1 96.5 41 ASN B N 1
ATOM 2793 C CA . ASN B 1 41 ? 1.619 -23.891 -29.531 1 96.5 41 ASN B CA 1
ATOM 2794 C C . ASN B 1 41 ? 0.555 -24.719 -28.812 1 96.5 41 ASN B C 1
ATOM 2796 O O . ASN B 1 41 ? -0.615 -24.703 -29.203 1 96.5 41 ASN B O 1
ATOM 2800 N N . ALA B 1 42 ? 0.987 -25.406 -27.797 1 96.12 42 ALA B N 1
ATOM 2801 C CA . ALA B 1 42 ? 0.066 -26.234 -27.016 1 96.12 42 ALA B CA 1
ATOM 2802 C C . ALA B 1 42 ? -1.04 -25.375 -26.406 1 96.12 42 ALA B C 1
ATOM 2804 O O . ALA B 1 42 ? -2.215 -25.75 -26.438 1 96.12 42 ALA B O 1
ATOM 2805 N N . LEU B 1 43 ? -0.685 -24.281 -25.844 1 96.31 43 LEU B N 1
ATOM 2806 C CA . LEU B 1 43 ? -1.665 -23.391 -25.219 1 96.31 43 LEU B CA 1
ATOM 2807 C C . LEU B 1 43 ? -2.584 -22.781 -26.281 1 96.31 43 LEU B C 1
ATOM 2809 O O . LEU B 1 43 ? -3.803 -22.75 -26.094 1 96.31 43 LEU B O 1
ATOM 2813 N N . MET B 1 44 ? -1.976 -22.375 -27.422 1 97.44 44 MET B N 1
ATOM 2814 C CA . MET B 1 44 ? -2.725 -21.703 -28.484 1 97.44 44 MET B CA 1
ATOM 2815 C C . MET B 1 44 ? -3.748 -22.656 -29.109 1 97.44 44 MET B C 1
ATOM 2817 O O . MET B 1 44 ? -4.816 -22.219 -29.547 1 97.44 44 MET B O 1
ATOM 2821 N N . GLN B 1 45 ? -3.488 -23.906 -29.062 1 97.81 45 GLN B N 1
ATOM 2822 C CA . GLN B 1 45 ? -4.344 -24.891 -29.719 1 97.81 45 GLN B CA 1
ATOM 2823 C C . GLN B 1 45 ? -5.352 -25.484 -28.75 1 97.81 45 GLN B C 1
ATOM 2825 O O . GLN B 1 45 ? -6.305 -26.141 -29.156 1 97.81 45 GLN B O 1
ATOM 2830 N N . SER B 1 46 ? -5.199 -25.156 -27.5 1 98.19 46 SER B N 1
ATOM 2831 C CA . SER B 1 46 ? -5.988 -25.844 -26.484 1 98.19 46 SER B CA 1
ATOM 2832 C C . SER B 1 46 ? -7.375 -25.219 -26.344 1 98.19 46 SER B C 1
ATOM 2834 O O . SER B 1 46 ? -8.273 -25.812 -25.75 1 98.19 46 SER B O 1
ATOM 2836 N N . GLY B 1 47 ? -7.602 -24.078 -26.906 1 98.31 47 GLY B N 1
ATOM 2837 C CA . GLY B 1 47 ? -8.859 -23.359 -26.781 1 98.31 47 GLY B CA 1
ATOM 2838 C C . GLY B 1 47 ? -8.758 -21.906 -27.203 1 98.31 47 GLY B C 1
ATOM 2839 O O . GLY B 1 47 ? -7.762 -21.484 -27.797 1 98.31 47 GLY B O 1
ATOM 2840 N N . PRO B 1 48 ? -9.797 -21.125 -26.922 1 98.62 48 PRO B N 1
ATOM 2841 C CA . PRO B 1 48 ? -9.805 -19.719 -27.328 1 98.62 48 PRO B CA 1
ATOM 2842 C C . PRO B 1 48 ? -8.695 -18.906 -26.656 1 98.62 48 PRO B C 1
ATOM 2844 O O . PRO B 1 48 ? -8.367 -19.156 -25.5 1 98.62 48 PRO B O 1
ATOM 2847 N N . PHE B 1 49 ? -8.18 -17.969 -27.469 1 98.81 49 PHE B N 1
ATOM 2848 C CA . PHE B 1 49 ? -7.109 -17.094 -27 1 98.81 49 PHE B CA 1
ATOM 2849 C C . PHE B 1 49 ? -7.312 -15.68 -27.516 1 98.81 49 PHE B C 1
ATOM 2851 O O . PHE B 1 49 ? -7.707 -15.477 -28.672 1 98.81 49 PHE B O 1
ATOM 2858 N N . GLU B 1 50 ? -7.082 -14.688 -26.641 1 98.75 50 GLU B N 1
ATOM 2859 C CA . GLU B 1 50 ? -7.156 -13.273 -26.984 1 98.75 50 GLU B CA 1
ATOM 2860 C C . GLU B 1 50 ? -5.852 -12.555 -26.672 1 98.75 50 GLU B C 1
ATOM 2862 O O . GLU B 1 50 ? -5.34 -12.656 -25.547 1 98.75 50 GLU B O 1
ATOM 2867 N N . LEU B 1 51 ? -5.258 -11.914 -27.703 1 98.75 51 LEU B N 1
ATOM 2868 C CA . LEU B 1 51 ? -4.203 -10.953 -27.422 1 98.75 51 LEU B CA 1
ATOM 2869 C C . LEU B 1 51 ? -4.762 -9.75 -26.672 1 98.75 51 LEU B C 1
ATOM 2871 O O . LEU B 1 51 ? -5.562 -8.984 -27.219 1 98.75 51 LEU B O 1
ATOM 2875 N N . LEU B 1 52 ? -4.289 -9.586 -25.422 1 98.75 52 LEU B N 1
ATOM 2876 C CA . LEU B 1 52 ? -4.977 -8.633 -24.547 1 98.75 52 LEU B CA 1
ATOM 2877 C C . LEU B 1 52 ? -3.992 -7.949 -23.609 1 98.75 52 LEU B C 1
ATOM 2879 O O . LEU B 1 52 ? -3.248 -8.617 -22.891 1 98.75 52 LEU B O 1
ATOM 2883 N N . ASP B 1 53 ? -3.971 -6.652 -23.656 1 98.62 53 ASP B N 1
ATOM 2884 C CA . ASP B 1 53 ? -3.223 -5.836 -22.703 1 98.62 53 ASP B CA 1
ATOM 2885 C C . ASP B 1 53 ? -4.047 -5.559 -21.453 1 98.62 53 ASP B C 1
ATOM 2887 O O . ASP B 1 53 ? -5.059 -4.855 -21.516 1 98.62 53 ASP B O 1
ATOM 2891 N N . ALA B 1 54 ? -3.574 -6.066 -20.312 1 98.44 54 ALA B N 1
ATOM 2892 C CA . ALA B 1 54 ? -4.312 -5.98 -19.062 1 98.44 54 ALA B CA 1
ATOM 2893 C C . ALA B 1 54 ? -4.5 -4.527 -18.625 1 98.44 54 ALA B C 1
ATOM 2895 O O . ALA B 1 54 ? -5.324 -4.23 -17.766 1 98.44 54 ALA B O 1
ATOM 2896 N N . THR B 1 55 ? -3.754 -3.561 -19.172 1 98.5 55 THR B N 1
ATOM 2897 C CA . THR B 1 55 ? -3.861 -2.156 -18.797 1 98.5 55 THR B CA 1
ATOM 2898 C C . THR B 1 55 ? -4.859 -1.427 -19.688 1 98.5 55 THR B C 1
ATOM 2900 O O . THR B 1 55 ? -5.105 -0.233 -19.5 1 98.5 55 THR B O 1
ATOM 2903 N N . ASN B 1 56 ? -5.391 -2.096 -20.656 1 98.69 56 ASN B N 1
ATOM 2904 C CA . ASN B 1 56 ? -6.379 -1.526 -21.562 1 98.69 56 ASN B CA 1
ATOM 2905 C C . ASN B 1 56 ? -7.797 -1.91 -21.156 1 98.69 56 ASN B C 1
ATOM 2907 O O . ASN B 1 56 ? -8.328 -2.922 -21.625 1 98.69 56 ASN B O 1
ATOM 2911 N N . TYR B 1 57 ? -8.43 -1.092 -20.453 1 98.69 57 TYR B N 1
ATOM 2912 C CA . TYR B 1 57 ? -9.75 -1.374 -19.906 1 98.69 57 TYR B CA 1
ATOM 2913 C C . TYR B 1 57 ? -10.742 -1.694 -21.016 1 98.69 57 TYR B C 1
ATOM 2915 O O . TYR B 1 57 ? -11.5 -2.66 -20.922 1 98.69 57 TYR B O 1
ATOM 2923 N N . ALA B 1 58 ? -10.781 -0.871 -22.016 1 98.69 58 ALA B N 1
ATOM 2924 C CA . ALA B 1 58 ? -11.742 -1.038 -23.094 1 98.69 58 ALA B CA 1
ATOM 2925 C C . ALA B 1 58 ? -11.578 -2.395 -23.781 1 98.69 58 ALA B C 1
ATOM 2927 O O . ALA B 1 58 ? -12.562 -3.049 -24.125 1 98.69 58 ALA B O 1
ATOM 2928 N N . ALA B 1 59 ? -10.328 -2.812 -23.969 1 98.88 59 ALA B N 1
ATOM 2929 C CA . ALA B 1 59 ? -10.055 -4.102 -24.594 1 98.88 59 ALA B CA 1
ATOM 2930 C C . ALA B 1 59 ? -10.547 -5.254 -23.719 1 98.88 59 ALA B C 1
ATOM 2932 O O . ALA B 1 59 ? -11.117 -6.227 -24.219 1 98.88 59 ALA B O 1
ATOM 2933 N N . ILE B 1 60 ? -10.375 -5.184 -22.438 1 98.94 60 ILE B N 1
ATOM 2934 C CA . ILE B 1 60 ? -10.836 -6.219 -21.516 1 98.94 60 ILE B CA 1
ATOM 2935 C C . ILE B 1 60 ? -12.359 -6.289 -21.547 1 98.94 60 ILE B C 1
ATOM 2937 O O . ILE B 1 60 ? -12.938 -7.379 -21.609 1 98.94 60 ILE B O 1
ATOM 2941 N N . GLU B 1 61 ? -12.961 -5.133 -21.484 1 98.81 61 GLU B N 1
ATOM 2942 C CA . GLU B 1 61 ? -14.422 -5.062 -21.484 1 98.81 61 GLU B CA 1
ATOM 2943 C C . GLU B 1 61 ? -14.992 -5.715 -22.75 1 98.81 61 GLU B C 1
ATOM 2945 O O . GLU B 1 61 ? -15.992 -6.434 -22.688 1 98.81 61 GLU B O 1
ATOM 2950 N N . ASP B 1 62 ? -14.359 -5.438 -23.859 1 98.75 62 ASP B N 1
ATOM 2951 C CA . ASP B 1 62 ? -14.797 -6.027 -25.125 1 98.75 62 ASP B CA 1
ATOM 2952 C C . ASP B 1 62 ? -14.758 -7.551 -25.047 1 98.75 62 ASP B C 1
ATOM 2954 O O . ASP B 1 62 ? -15.688 -8.219 -25.516 1 98.75 62 ASP B O 1
ATOM 2958 N N . VAL B 1 63 ? -13.695 -8.102 -24.531 1 98.88 63 VAL B N 1
ATOM 2959 C CA . VAL B 1 63 ? -13.547 -9.547 -24.406 1 98.88 63 VAL B CA 1
ATOM 2960 C C . VAL B 1 63 ? -14.609 -10.094 -23.453 1 98.88 63 VAL B C 1
ATOM 2962 O O . VAL B 1 63 ? -15.227 -11.125 -23.734 1 98.88 63 VAL B O 1
ATOM 2965 N N . VAL B 1 64 ? -14.852 -9.414 -22.328 1 98.88 64 VAL B N 1
ATOM 2966 C CA . VAL B 1 64 ? -15.836 -9.812 -21.328 1 98.88 64 VAL B CA 1
ATOM 2967 C C . VAL B 1 64 ? -17.219 -9.859 -21.953 1 98.88 64 VAL B C 1
ATOM 2969 O O . VAL B 1 64 ? -17.969 -10.812 -21.734 1 98.88 64 VAL B O 1
ATOM 2972 N N . MET B 1 65 ? -17.516 -8.852 -22.734 1 98.44 65 MET B N 1
ATOM 2973 C CA . MET B 1 65 ? -18.828 -8.773 -23.359 1 98.44 65 MET B CA 1
ATOM 2974 C C . MET B 1 65 ? -18.969 -9.828 -24.453 1 98.44 65 MET B C 1
ATOM 2976 O O . MET B 1 65 ? -19.984 -10.516 -24.547 1 98.44 65 MET B O 1
ATOM 2980 N N . HIS B 1 66 ? -17.938 -9.961 -25.25 1 98.38 66 HIS B N 1
ATOM 2981 C CA . HIS B 1 66 ? -17.969 -10.867 -26.391 1 98.38 66 HIS B CA 1
ATOM 2982 C C . HIS B 1 66 ? -18.188 -12.312 -25.953 1 98.38 66 HIS B C 1
ATOM 2984 O O . HIS B 1 66 ? -18.984 -13.031 -26.547 1 98.38 66 HIS B O 1
ATOM 2990 N N . TYR B 1 67 ? -17.531 -12.719 -24.891 1 98.5 67 TYR B N 1
ATOM 2991 C CA . TYR B 1 67 ? -17.562 -14.117 -24.453 1 98.5 67 TYR B CA 1
ATOM 2992 C C . TYR B 1 67 ? -18.516 -14.289 -23.281 1 98.5 67 TYR B C 1
ATOM 2994 O O . TYR B 1 67 ? -18.609 -15.383 -22.703 1 98.5 67 TYR B O 1
ATOM 3002 N N . GLU B 1 68 ? -19.156 -13.211 -22.844 1 98.38 68 GLU B N 1
ATOM 3003 C CA . GLU B 1 68 ? -20.047 -13.227 -21.688 1 98.38 68 GLU B CA 1
ATOM 3004 C C . GLU B 1 68 ? -19.344 -13.789 -20.453 1 98.38 68 GLU B C 1
ATOM 3006 O O . GLU B 1 68 ? -19.875 -14.688 -19.797 1 98.38 68 GLU B O 1
ATOM 3011 N N . ILE B 1 69 ? -18.203 -13.273 -20.203 1 98.81 69 ILE B N 1
ATOM 3012 C CA . ILE B 1 69 ? -17.344 -13.734 -19.125 1 98.81 69 ILE B CA 1
ATOM 3013 C C . ILE B 1 69 ? -18.031 -13.516 -17.781 1 98.81 69 ILE B C 1
ATOM 3015 O O . ILE B 1 69 ? -18.641 -12.469 -17.547 1 98.81 69 ILE B O 1
ATOM 3019 N N . ASP B 1 70 ? -17.891 -14.484 -16.922 1 98.5 70 ASP B N 1
ATOM 3020 C CA . ASP B 1 70 ? -18.469 -14.391 -15.586 1 98.5 70 ASP B CA 1
ATOM 3021 C C . ASP B 1 70 ? -17.375 -14.203 -14.531 1 98.5 70 ASP B C 1
ATOM 3023 O O . ASP B 1 70 ? -17.547 -13.438 -13.578 1 98.5 70 ASP B O 1
ATOM 3027 N N . GLU B 1 71 ? -16.25 -14.969 -14.633 1 98.56 71 GLU B N 1
ATOM 3028 C CA . GLU B 1 71 ? -15.148 -14.953 -13.68 1 98.56 71 GLU B CA 1
ATOM 3029 C C . GLU B 1 71 ? -13.836 -14.562 -14.367 1 98.56 71 GLU B C 1
ATOM 3031 O O . GLU B 1 71 ? -13.578 -14.977 -15.5 1 98.56 71 GLU B O 1
ATOM 3036 N N . VAL B 1 72 ? -13.062 -13.758 -13.672 1 98.94 72 VAL B N 1
ATOM 3037 C CA . VAL B 1 72 ? -11.766 -13.367 -14.211 1 98.94 72 VAL B CA 1
ATOM 3038 C C . VAL B 1 72 ? -10.656 -13.789 -13.242 1 98.94 72 VAL B C 1
ATOM 3040 O O . VAL B 1 72 ? -10.758 -13.539 -12.039 1 98.94 72 VAL B O 1
ATOM 3043 N N . TYR B 1 73 ? -9.68 -14.5 -13.742 1 98.94 73 TYR B N 1
ATOM 3044 C CA . TYR B 1 73 ? -8.398 -14.727 -13.078 1 98.94 73 TYR B CA 1
ATOM 3045 C C . TYR B 1 73 ? -7.34 -13.758 -13.602 1 98.94 73 TYR B C 1
ATOM 3047 O O . TYR B 1 73 ? -6.875 -13.891 -14.734 1 98.94 73 TYR B O 1
ATOM 3055 N N . LEU B 1 74 ? -6.992 -12.758 -12.828 1 98.94 74 LEU B N 1
ATOM 3056 C CA . LEU B 1 74 ? -5.98 -11.789 -13.227 1 98.94 74 LEU B CA 1
ATOM 3057 C C . LEU B 1 74 ? -4.59 -12.234 -12.789 1 98.94 74 LEU B C 1
ATOM 3059 O O . LEU B 1 74 ? -4.168 -11.961 -11.664 1 98.94 74 LEU B O 1
ATOM 3063 N N . MET B 1 75 ? -3.838 -12.789 -13.719 1 98.5 75 MET B N 1
ATOM 3064 C CA . MET B 1 75 ? -2.533 -13.375 -13.414 1 98.5 75 MET B CA 1
ATOM 3065 C C . MET B 1 75 ? -1.406 -12.477 -13.906 1 98.5 75 MET B C 1
ATOM 3067 O O . MET B 1 75 ? -0.243 -12.68 -13.555 1 98.5 75 MET B O 1
ATOM 3071 N N . ALA B 1 76 ? -1.755 -11.492 -14.719 1 97.88 76 ALA B N 1
ATOM 3072 C CA . ALA B 1 76 ? -0.746 -10.602 -15.281 1 97.88 76 ALA B CA 1
ATOM 3073 C C . ALA B 1 76 ? -0.082 -9.766 -14.195 1 97.88 76 ALA B C 1
ATOM 3075 O O . ALA B 1 76 ? -0.765 -9.109 -13.398 1 97.88 76 ALA B O 1
ATOM 3076 N N . ALA B 1 77 ? 1.211 -9.82 -14.164 1 97.25 77 ALA B N 1
ATOM 3077 C CA . ALA B 1 77 ? 1.985 -9 -13.242 1 97.25 77 ALA B CA 1
ATOM 3078 C C . ALA B 1 77 ? 3.461 -8.977 -13.625 1 97.25 77 ALA B C 1
ATOM 3080 O O . ALA B 1 77 ? 3.941 -9.875 -14.312 1 97.25 77 ALA B O 1
ATOM 3081 N N . MET B 1 78 ? 4.121 -7.922 -13.289 1 96.25 78 MET B N 1
ATOM 3082 C CA . MET B 1 78 ? 5.582 -7.902 -13.312 1 96.25 78 MET B CA 1
ATOM 3083 C C . MET B 1 78 ? 6.152 -8.258 -11.945 1 96.25 78 MET B C 1
ATOM 3085 O O . MET B 1 78 ? 5.781 -7.656 -10.938 1 96.25 78 MET B O 1
ATOM 3089 N N . LEU B 1 79 ? 7.051 -9.242 -11.938 1 94.25 79 LEU B N 1
ATOM 3090 C CA . LEU B 1 79 ? 7.5 -9.859 -10.695 1 94.25 79 LEU B CA 1
ATOM 3091 C C . LEU B 1 79 ? 8.672 -9.086 -10.102 1 94.25 79 LEU B C 1
ATOM 3093 O O . LEU B 1 79 ? 9.156 -8.125 -10.695 1 94.25 79 LEU B O 1
ATOM 3097 N N . SER B 1 80 ? 9.156 -9.492 -8.922 1 94.69 80 SER B N 1
ATOM 3098 C CA . SER B 1 80 ? 10 -8.711 -8.016 1 94.69 80 SER B CA 1
ATOM 3099 C C . SER B 1 80 ? 11.312 -8.328 -8.688 1 94.69 80 SER B C 1
ATOM 3101 O O . SER B 1 80 ? 11.664 -7.145 -8.75 1 94.69 80 SER B O 1
ATOM 3103 N N . ALA B 1 81 ? 12.086 -9.305 -9.258 1 93.25 81 ALA B N 1
ATOM 3104 C CA . ALA B 1 81 ? 13.398 -9.016 -9.836 1 93.25 81 ALA B CA 1
ATOM 3105 C C . ALA B 1 81 ? 13.266 -8.141 -11.086 1 93.25 81 ALA B C 1
ATOM 3107 O O . ALA B 1 81 ? 14.008 -7.172 -11.25 1 93.25 81 ALA B O 1
ATOM 3108 N N . THR B 1 82 ? 12.328 -8.43 -11.922 1 95.31 82 THR B N 1
ATOM 3109 C CA . THR B 1 82 ? 12.125 -7.672 -13.148 1 95.31 82 THR B CA 1
ATOM 3110 C C . THR B 1 82 ? 11.57 -6.281 -12.836 1 95.31 82 THR B C 1
ATOM 3112 O O . THR B 1 82 ? 11.945 -5.305 -13.492 1 95.31 82 THR B O 1
ATOM 3115 N N . ALA B 1 83 ? 10.727 -6.188 -11.875 1 97.06 83 ALA B N 1
ATOM 3116 C CA . ALA B 1 83 ? 10.109 -4.918 -11.492 1 97.06 83 ALA B CA 1
ATOM 3117 C C . ALA B 1 83 ? 11.172 -3.906 -11.062 1 97.06 83 ALA B C 1
ATOM 3119 O O . ALA B 1 83 ? 11.023 -2.705 -11.297 1 97.06 83 ALA B O 1
ATOM 3120 N N . GLU B 1 84 ? 12.234 -4.41 -10.43 1 96.62 84 GLU B N 1
ATOM 3121 C CA . GLU B 1 84 ? 13.281 -3.504 -9.961 1 96.62 84 GLU B CA 1
ATOM 3122 C C . GLU B 1 84 ? 14.008 -2.848 -11.125 1 96.62 84 GLU B C 1
ATOM 3124 O O . GLU B 1 84 ? 14.602 -1.778 -10.969 1 96.62 84 GLU B O 1
ATOM 3129 N N . LYS B 1 85 ? 13.945 -3.531 -12.289 1 95.94 85 LYS B N 1
ATOM 3130 C CA . LYS B 1 85 ? 14.57 -2.969 -13.484 1 95.94 85 LYS B CA 1
ATOM 3131 C C . LYS B 1 85 ? 13.672 -1.908 -14.117 1 95.94 85 LYS B C 1
ATOM 3133 O O . LYS B 1 85 ? 14.164 -1.018 -14.82 1 95.94 85 LYS B O 1
ATOM 3138 N N . PHE B 1 86 ? 12.375 -2.004 -13.867 1 97.06 86 PHE B N 1
ATOM 3139 C CA . PHE B 1 86 ? 11.391 -1.095 -14.438 1 97.06 86 PHE B CA 1
ATOM 3140 C C . PHE B 1 86 ? 10.344 -0.716 -13.406 1 97.06 86 PHE B C 1
ATOM 3142 O O . PHE B 1 86 ? 9.156 -1.001 -13.578 1 97.06 86 PHE B O 1
ATOM 3149 N N . PRO B 1 87 ? 10.734 0.054 -12.391 1 97.88 87 PRO B N 1
ATOM 3150 C CA . PRO B 1 87 ? 9.875 0.237 -11.219 1 97.88 87 PRO B CA 1
ATOM 3151 C C . PRO B 1 87 ? 8.531 0.869 -11.562 1 97.88 87 PRO B C 1
ATOM 3153 O O . PRO B 1 87 ? 7.477 0.321 -11.219 1 97.88 87 PRO B O 1
ATOM 3156 N N . MET B 1 88 ? 8.516 1.96 -12.312 1 97.69 88 MET B N 1
ATOM 3157 C CA . MET B 1 88 ? 7.266 2.666 -12.578 1 97.69 88 MET B CA 1
ATOM 3158 C C . MET B 1 88 ? 6.383 1.873 -13.539 1 97.69 88 MET B C 1
ATOM 3160 O O . MET B 1 88 ? 5.16 1.868 -13.398 1 97.69 88 MET B O 1
ATOM 3164 N N . ARG B 1 89 ? 7.008 1.226 -14.508 1 97.88 89 ARG B N 1
ATOM 3165 C CA . ARG B 1 89 ? 6.25 0.364 -15.414 1 97.88 89 ARG B CA 1
ATOM 3166 C C . ARG B 1 89 ? 5.586 -0.777 -14.648 1 97.88 89 ARG B C 1
ATOM 3168 O O . ARG B 1 89 ? 4.426 -1.112 -14.914 1 97.88 89 ARG B O 1
ATOM 3175 N N . ALA B 1 90 ? 6.363 -1.36 -13.766 1 98.44 90 ALA B N 1
ATOM 3176 C CA . ALA B 1 90 ? 5.84 -2.455 -12.953 1 98.44 90 ALA B CA 1
ATOM 3177 C C . ALA B 1 90 ? 4.672 -1.987 -12.086 1 98.44 90 ALA B C 1
ATOM 3179 O O . ALA B 1 90 ? 3.633 -2.648 -12.023 1 98.44 90 ALA B O 1
ATOM 3180 N N . TRP B 1 91 ? 4.832 -0.836 -11.445 1 98.69 91 TRP B N 1
ATOM 3181 C CA . TRP B 1 91 ? 3.773 -0.251 -10.625 1 98.69 91 TRP B CA 1
ATOM 3182 C C . TRP B 1 91 ? 2.514 -0.016 -11.453 1 98.69 91 TRP B C 1
ATOM 3184 O O . TRP B 1 91 ? 1.421 -0.433 -11.062 1 98.69 91 TRP B O 1
ATOM 3194 N N . ASN B 1 92 ? 2.682 0.573 -12.562 1 98.12 92 ASN B N 1
ATOM 3195 C CA . ASN B 1 92 ? 1.551 0.912 -13.422 1 98.12 92 ASN B CA 1
ATOM 3196 C C . ASN B 1 92 ? 0.835 -0.338 -13.922 1 98.12 92 ASN B C 1
ATOM 3198 O O . ASN B 1 92 ? -0.394 -0.414 -13.883 1 98.12 92 ASN B O 1
ATOM 3202 N N . LEU B 1 93 ? 1.585 -1.272 -14.391 1 98.56 93 LEU B N 1
ATOM 3203 C CA . LEU B 1 93 ? 0.986 -2.512 -14.875 1 98.56 93 LEU B CA 1
ATOM 3204 C C . LEU B 1 93 ? 0.211 -3.211 -13.758 1 98.56 93 LEU B C 1
ATOM 3206 O O . LEU B 1 93 ? -0.955 -3.568 -13.945 1 98.56 93 LEU B O 1
ATOM 3210 N N . ASN B 1 94 ? 0.863 -3.418 -12.609 1 98.81 94 ASN B N 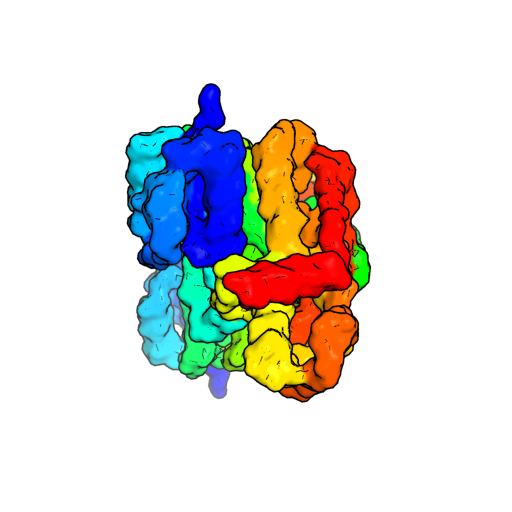1
ATOM 3211 C CA . ASN B 1 94 ? 0.293 -4.223 -11.539 1 98.81 94 ASN B CA 1
ATOM 3212 C C . ASN B 1 94 ? -0.934 -3.551 -10.93 1 98.81 94 ASN B C 1
ATOM 3214 O O . ASN B 1 94 ? -1.911 -4.223 -10.594 1 98.81 94 ASN B O 1
ATOM 3218 N N . MET B 1 95 ? -0.919 -2.223 -10.797 1 98.81 95 MET B N 1
ATOM 3219 C CA . MET B 1 95 ? -2.041 -1.528 -10.172 1 98.81 95 MET B CA 1
ATOM 3220 C C . MET B 1 95 ? -3.176 -1.317 -11.164 1 98.81 95 MET B C 1
ATOM 3222 O O . MET B 1 95 ? -4.34 -1.569 -10.852 1 98.81 95 MET B O 1
ATOM 3226 N N . ASN B 1 96 ? -2.83 -0.878 -12.367 1 98.56 96 ASN B N 1
ATOM 3227 C CA . ASN B 1 96 ? -3.873 -0.531 -13.328 1 98.56 96 ASN B CA 1
ATOM 3228 C C . ASN B 1 96 ? -4.633 -1.766 -13.805 1 98.56 96 ASN B C 1
ATOM 3230 O O . ASN B 1 96 ? -5.84 -1.702 -14.047 1 98.56 96 ASN B O 1
ATOM 3234 N N . SER B 1 97 ? -3.904 -2.838 -14.008 1 98.88 97 SER B N 1
ATOM 3235 C CA . SER B 1 97 ? -4.602 -4.062 -14.391 1 98.88 97 SER B CA 1
ATOM 3236 C C . SER B 1 97 ? -5.602 -4.48 -13.32 1 98.88 97 SER B C 1
ATOM 3238 O O . SER B 1 97 ? -6.727 -4.879 -13.633 1 98.88 97 SER B O 1
ATOM 3240 N N . LEU B 1 98 ? -5.227 -4.363 -12.047 1 98.94 98 LEU B N 1
ATOM 3241 C CA . LEU B 1 98 ? -6.113 -4.707 -10.945 1 98.94 98 LEU B CA 1
ATOM 3242 C C . LEU B 1 98 ? -7.34 -3.801 -10.93 1 98.94 98 LEU B C 1
ATOM 3244 O O . LEU B 1 98 ? -8.469 -4.281 -10.82 1 98.94 98 LEU B O 1
ATOM 3248 N N . PHE B 1 99 ? -7.137 -2.494 -11.062 1 98.88 99 PHE B N 1
ATOM 3249 C CA . PHE B 1 99 ? -8.25 -1.552 -11.047 1 98.88 99 PHE B CA 1
ATOM 3250 C C . PHE B 1 99 ? -9.227 -1.841 -12.18 1 98.88 99 PHE B C 1
ATOM 3252 O O . PHE B 1 99 ? -10.438 -1.75 -12.008 1 98.88 99 PHE B O 1
ATOM 3259 N N . ASN B 1 100 ? -8.648 -2.137 -13.359 1 98.88 100 ASN B N 1
ATOM 3260 C CA . ASN B 1 100 ? -9.508 -2.447 -14.5 1 98.88 100 ASN B CA 1
ATOM 3261 C C . ASN B 1 100 ? -10.445 -3.607 -14.195 1 98.88 100 ASN B C 1
ATOM 3263 O O . ASN B 1 100 ? -11.656 -3.512 -14.422 1 98.88 100 ASN B O 1
ATOM 3267 N N . VAL B 1 101 ? -9.914 -4.629 -13.602 1 98.94 101 VAL B N 1
ATOM 3268 C CA . VAL B 1 101 ? -10.711 -5.832 -13.352 1 98.94 101 VAL B CA 1
ATOM 3269 C C . VAL B 1 101 ? -11.664 -5.586 -12.188 1 98.94 101 VAL B C 1
ATOM 3271 O O . VAL B 1 101 ? -12.82 -6.012 -12.234 1 98.94 101 VAL B O 1
ATOM 3274 N N . LEU B 1 102 ? -11.25 -4.934 -11.133 1 98.94 102 LEU B N 1
ATOM 3275 C CA . LEU B 1 102 ? -12.117 -4.598 -10.008 1 98.94 102 LEU B CA 1
ATOM 3276 C C . LEU B 1 102 ? -13.289 -3.738 -10.461 1 98.94 102 LEU B C 1
ATOM 3278 O O . LEU B 1 102 ? -14.414 -3.918 -9.992 1 98.94 102 LEU B O 1
ATOM 3282 N N . ASN B 1 103 ? -12.992 -2.803 -11.359 1 98.81 103 ASN B N 1
ATOM 3283 C CA . ASN B 1 103 ? -14.047 -1.916 -11.844 1 98.81 103 ASN B CA 1
ATOM 3284 C C . ASN B 1 103 ? -15.078 -2.674 -12.672 1 98.81 103 ASN B C 1
ATOM 3286 O O . ASN B 1 103 ? -16.266 -2.363 -12.625 1 98.81 103 ASN B O 1
ATOM 3290 N N . LEU B 1 104 ? -14.625 -3.668 -13.469 1 98.88 104 LEU B N 1
ATOM 3291 C CA . LEU B 1 104 ? -15.562 -4.52 -14.18 1 98.88 104 LEU B CA 1
ATOM 3292 C C . LEU B 1 104 ? -16.516 -5.211 -13.211 1 98.88 104 LEU B C 1
ATOM 3294 O O . LEU B 1 104 ? -17.719 -5.297 -13.469 1 98.88 104 LEU B O 1
ATOM 3298 N N . ALA B 1 105 ? -15.969 -5.703 -12.117 1 98.88 105 ALA B N 1
ATOM 3299 C CA . ALA B 1 105 ? -16.766 -6.379 -11.102 1 98.88 105 ALA B CA 1
ATOM 3300 C C . ALA B 1 105 ? -17.703 -5.398 -10.398 1 98.88 105 ALA B C 1
ATOM 3302 O O . ALA B 1 105 ? -18.875 -5.707 -10.148 1 98.88 105 ALA B O 1
ATOM 3303 N N . LYS B 1 106 ? -17.172 -4.258 -10.031 1 98.69 106 LYS B N 1
ATOM 3304 C CA . LYS B 1 106 ? -17.969 -3.205 -9.398 1 98.69 106 LYS B CA 1
ATOM 3305 C C . LYS B 1 106 ? -19.188 -2.859 -10.25 1 98.69 106 LYS B C 1
ATOM 3307 O O . LYS B 1 106 ? -20.281 -2.629 -9.711 1 98.69 106 LYS B O 1
ATOM 3312 N N . GLU B 1 107 ? -18.984 -2.861 -11.57 1 98.44 107 GLU B N 1
ATOM 3313 C CA . GLU B 1 107 ? -20.047 -2.529 -12.523 1 98.44 107 GLU B CA 1
ATOM 3314 C C . GLU B 1 107 ? -20.906 -3.746 -12.828 1 98.44 107 GLU B C 1
ATOM 3316 O O . GLU B 1 107 ? -21.781 -3.691 -13.703 1 98.44 107 GLU B O 1
ATOM 3321 N N . LYS B 1 108 ? -20.688 -4.84 -12.234 1 98.31 108 LYS B N 1
ATOM 3322 C CA . LYS B 1 108 ? -21.453 -6.078 -12.336 1 98.31 108 LYS B CA 1
ATOM 3323 C C . LYS B 1 108 ? -21.344 -6.684 -13.727 1 98.31 108 LYS B C 1
ATOM 3325 O O . LYS B 1 108 ? -22.25 -7.387 -14.18 1 98.31 108 LYS B O 1
ATOM 3330 N N . LYS B 1 109 ? -20.25 -6.363 -14.383 1 98.69 109 LYS B N 1
ATOM 3331 C CA . LYS B 1 109 ? -19.984 -6.977 -15.68 1 98.69 109 LYS B CA 1
ATOM 3332 C C . LYS B 1 109 ? -19.391 -8.367 -15.523 1 98.69 109 LYS B C 1
ATOM 3334 O O . LYS B 1 109 ? -19.438 -9.188 -16.438 1 98.69 109 LYS B O 1
ATOM 3339 N N . ILE B 1 110 ? -18.766 -8.633 -14.461 1 98.81 110 ILE B N 1
ATOM 3340 C CA . ILE B 1 110 ? -18.312 -9.953 -14.031 1 98.81 110 ILE B CA 1
ATOM 3341 C C . ILE B 1 110 ? -18.719 -10.18 -12.578 1 98.81 110 ILE B C 1
ATOM 3343 O O . ILE B 1 110 ? -18.984 -9.227 -11.844 1 98.81 110 ILE B O 1
ATOM 3347 N N . SER B 1 111 ? -18.688 -11.422 -12.109 1 98.38 111 SER B N 1
ATOM 3348 C CA . SER B 1 111 ? -19.266 -11.719 -10.797 1 98.38 111 SER B CA 1
ATOM 3349 C C . SER B 1 111 ? -18.172 -12.031 -9.781 1 98.38 111 SER B C 1
ATOM 3351 O O . SER B 1 111 ? -18.391 -11.891 -8.57 1 98.38 111 SER B O 1
ATOM 3353 N N . LYS B 1 112 ? -17.016 -12.555 -10.305 1 98.56 112 LYS B N 1
ATOM 3354 C CA . LYS B 1 112 ? -15.984 -13.047 -9.398 1 98.56 112 LYS B CA 1
ATOM 3355 C C . LYS B 1 112 ? -14.586 -12.773 -9.961 1 98.56 112 LYS B C 1
ATOM 3357 O O . LYS B 1 112 ? -14.367 -12.906 -11.164 1 98.56 112 LYS B O 1
ATOM 3362 N N . VAL B 1 113 ? -13.719 -12.359 -9.062 1 98.88 113 VAL B N 1
ATOM 3363 C CA . VAL B 1 113 ? -12.352 -12.016 -9.445 1 98.88 113 VAL B CA 1
ATOM 3364 C C . VAL B 1 113 ? -11.359 -12.797 -8.594 1 98.88 113 VAL B C 1
ATOM 3366 O O . VAL B 1 113 ? -11.508 -12.875 -7.367 1 98.88 113 VAL B O 1
ATOM 3369 N N . PHE B 1 114 ? -10.391 -13.461 -9.234 1 98.94 114 PHE B N 1
ATOM 3370 C CA . PHE B 1 114 ? -9.188 -13.93 -8.547 1 98.94 114 PHE B CA 1
ATOM 3371 C C . PHE B 1 114 ? -8.008 -13.016 -8.844 1 98.94 114 PHE B C 1
ATOM 3373 O O . PHE B 1 114 ? -7.738 -12.695 -10 1 98.94 114 PHE B O 1
ATOM 3380 N N . TRP B 1 115 ? -7.355 -12.586 -7.852 1 98.94 115 TRP B N 1
ATOM 3381 C CA . TRP B 1 115 ? -6.145 -11.789 -7.953 1 98.94 115 TRP B CA 1
ATOM 3382 C C . TRP B 1 115 ? -5.074 -12.289 -6.992 1 98.94 115 TRP B C 1
ATOM 3384 O O . TRP B 1 115 ? -5.254 -12.25 -5.773 1 98.94 115 TRP B O 1
ATOM 3394 N N . PRO B 1 116 ? -3.971 -12.797 -7.469 1 98.75 116 PRO B N 1
ATOM 3395 C CA . PRO B 1 116 ? -2.932 -13.32 -6.582 1 98.75 116 PRO B CA 1
ATOM 3396 C C . PRO B 1 116 ? -2.078 -12.227 -5.953 1 98.75 116 PRO B C 1
ATOM 3398 O O . PRO B 1 116 ? -1.556 -11.359 -6.668 1 98.75 116 PRO B O 1
ATOM 3401 N N . SER B 1 117 ? -1.979 -12.305 -4.664 1 98.88 117 SER B N 1
ATOM 3402 C CA . SER B 1 117 ? -0.921 -11.594 -3.955 1 98.88 117 SER B CA 1
ATOM 3403 C C . SER B 1 117 ? 0.32 -12.461 -3.795 1 98.88 117 SER B C 1
ATOM 3405 O O . SER B 1 117 ? 0.569 -13.352 -4.609 1 98.88 117 SER B O 1
ATOM 3407 N N . SER B 1 118 ? 1.191 -12.109 -2.9 1 98.62 118 SER B N 1
ATOM 3408 C CA . SER B 1 118 ? 2.494 -12.758 -2.775 1 98.62 118 SER B CA 1
ATOM 3409 C C . SER B 1 118 ? 3.078 -12.562 -1.38 1 98.62 118 SER B C 1
ATOM 3411 O O . SER B 1 118 ? 2.754 -11.586 -0.697 1 98.62 118 SER B O 1
ATOM 3413 N N . ILE B 1 119 ? 3.955 -13.453 -1.016 1 98.44 119 ILE B N 1
ATOM 3414 C CA . ILE B 1 119 ? 4.711 -13.273 0.218 1 98.44 119 ILE B CA 1
ATOM 3415 C C . ILE B 1 119 ? 5.578 -12.016 0.115 1 98.44 119 ILE B C 1
ATOM 3417 O O . ILE B 1 119 ? 6.129 -11.555 1.115 1 98.44 119 ILE B O 1
ATOM 3421 N N . ALA B 1 120 ? 5.652 -11.398 -1.051 1 98.62 120 ALA B N 1
ATOM 3422 C CA . ALA B 1 120 ? 6.426 -10.18 -1.273 1 98.62 120 ALA B CA 1
ATOM 3423 C C . ALA B 1 120 ? 5.809 -9 -0.534 1 98.62 120 ALA B C 1
ATOM 3425 O O . ALA B 1 120 ? 6.422 -7.93 -0.439 1 98.62 120 ALA B O 1
ATOM 3426 N N . VAL B 1 121 ? 4.613 -9.148 0.072 1 98.88 121 VAL B N 1
ATOM 3427 C CA . VAL B 1 121 ? 3.982 -8.07 0.826 1 98.88 121 VAL B CA 1
ATOM 3428 C C . VAL B 1 121 ? 4.66 -7.926 2.186 1 98.88 121 VAL B C 1
ATOM 3430 O O . VAL B 1 121 ? 4.496 -6.91 2.863 1 98.88 121 VAL B O 1
ATOM 3433 N N . PHE B 1 122 ? 5.352 -8.969 2.553 1 98.69 122 PHE B N 1
ATOM 3434 C CA . PHE B 1 122 ? 6.031 -8.922 3.84 1 98.69 122 PHE B CA 1
ATOM 3435 C C . PHE B 1 122 ? 7.367 -8.203 3.723 1 98.69 122 PHE B C 1
ATOM 3437 O O . PHE B 1 122 ? 7.754 -7.773 2.633 1 98.69 122 PHE B O 1
ATOM 3444 N N . GLY B 1 123 ? 7.965 -7.934 4.836 1 98 123 GLY B N 1
ATOM 3445 C CA . GLY B 1 123 ? 9.203 -7.172 4.875 1 98 123 GLY B CA 1
ATOM 3446 C C . GLY B 1 123 ? 10.094 -7.531 6.051 1 98 123 GLY B C 1
ATOM 3447 O O . GLY B 1 123 ? 9.844 -8.523 6.742 1 98 123 GLY B O 1
ATOM 3448 N N . PRO B 1 124 ? 11.148 -6.738 6.246 1 97 124 PRO B N 1
ATOM 3449 C CA . PRO B 1 124 ? 12.172 -7.094 7.223 1 97 124 PRO B CA 1
ATOM 3450 C C . PRO B 1 124 ? 11.641 -7.129 8.656 1 97 124 PRO B C 1
ATOM 3452 O O . PRO B 1 124 ? 12.18 -7.84 9.5 1 97 124 PRO B O 1
ATOM 3455 N N . ASN B 1 125 ? 10.547 -6.391 8.938 1 97.19 125 ASN B N 1
ATOM 3456 C CA . ASN B 1 125 ? 10.008 -6.324 10.289 1 97.19 125 ASN B CA 1
ATOM 3457 C C . ASN B 1 125 ? 8.914 -7.367 10.508 1 97.19 125 ASN B C 1
ATOM 3459 O O . ASN B 1 125 ? 8.359 -7.469 11.602 1 97.19 125 ASN B O 1
ATOM 3463 N N . THR B 1 126 ? 8.594 -8.133 9.469 1 98.5 126 THR B N 1
ATOM 3464 C CA . THR B 1 126 ? 7.59 -9.188 9.578 1 98.5 126 THR B CA 1
ATOM 3465 C C . THR B 1 126 ? 8.141 -10.383 10.359 1 98.5 126 THR B C 1
ATOM 3467 O O . THR B 1 126 ? 9.289 -10.781 10.156 1 98.5 126 THR B O 1
ATOM 3470 N N . PRO B 1 127 ? 7.336 -10.953 11.289 1 98.44 127 PRO B N 1
ATOM 3471 C CA . PRO B 1 127 ? 7.793 -12.195 11.914 1 98.44 127 PRO B CA 1
ATOM 3472 C C . PRO B 1 127 ? 8.234 -13.242 10.898 1 98.44 127 PRO B C 1
ATOM 3474 O O . PRO B 1 127 ? 7.473 -13.578 9.984 1 98.44 127 PRO B O 1
ATOM 3477 N N . LYS B 1 128 ? 9.383 -13.836 11.07 1 98 128 LYS B N 1
ATOM 3478 C CA . LYS B 1 128 ? 10.031 -14.648 10.047 1 98 128 LYS B CA 1
ATOM 3479 C C . LYS B 1 128 ? 9.438 -16.047 10 1 98 128 LYS B C 1
ATOM 3481 O O . LYS B 1 128 ? 9.406 -16.688 8.945 1 98 128 LYS B O 1
ATOM 3486 N N . LYS B 1 129 ? 9.07 -16.578 11.125 1 98.38 129 LYS B N 1
ATOM 3487 C CA . LYS B 1 129 ? 8.562 -17.938 11.227 1 98.38 129 LYS B CA 1
ATOM 3488 C C . LYS B 1 129 ? 7.062 -17.953 11.516 1 98.38 129 LYS B C 1
ATOM 3490 O O . LYS B 1 129 ? 6.582 -17.188 12.359 1 98.38 129 LYS B O 1
ATOM 3495 N N . ASP B 1 130 ? 6.383 -18.844 10.844 1 98.38 130 ASP B N 1
ATOM 3496 C CA . ASP B 1 130 ? 4.938 -18.953 11 1 98.38 130 ASP B CA 1
ATOM 3497 C C . ASP B 1 130 ? 4.27 -17.578 10.93 1 98.38 130 ASP B C 1
ATOM 3499 O O . ASP B 1 130 ? 3.5 -17.219 11.82 1 98.38 130 ASP B O 1
ATOM 3503 N N . THR B 1 131 ? 4.664 -16.781 9.945 1 98.75 131 THR B N 1
ATOM 3504 C CA . THR B 1 131 ? 4.156 -15.43 9.758 1 98.75 131 THR B CA 1
ATOM 3505 C C . THR B 1 131 ? 2.631 -15.414 9.797 1 98.75 131 THR B C 1
ATOM 3507 O O . THR B 1 131 ? 1.976 -16.109 9.016 1 98.75 131 THR B O 1
ATOM 3510 N N . PRO B 1 132 ? 2.02 -14.633 10.625 1 98.62 132 PRO B N 1
ATOM 3511 C CA . PRO B 1 132 ? 0.566 -14.633 10.812 1 98.62 132 PRO B CA 1
ATOM 3512 C C . PRO B 1 132 ? -0.179 -14.008 9.633 1 98.62 132 PRO B C 1
ATOM 3514 O O . PRO B 1 132 ? 0.399 -13.227 8.875 1 98.62 132 PRO B O 1
ATOM 3517 N N . GLN B 1 133 ? -1.462 -14.367 9.555 1 98.56 133 GLN B N 1
ATOM 3518 C CA . GLN B 1 133 ? -2.369 -13.852 8.539 1 98.56 133 GLN B CA 1
ATOM 3519 C C . GLN B 1 133 ? -2.426 -12.328 8.562 1 98.56 133 GLN B C 1
ATOM 3521 O O . GLN B 1 133 ? -2.346 -11.68 7.52 1 98.56 133 GLN B O 1
ATOM 3526 N N . ASN B 1 134 ? -2.709 -11.75 9.773 1 98.25 134 ASN B N 1
ATOM 3527 C CA . ASN B 1 134 ? -2.633 -10.312 10.023 1 98.25 134 ASN B CA 1
ATOM 3528 C C . ASN B 1 134 ? -1.353 -9.945 10.773 1 98.25 134 ASN B C 1
ATOM 3530 O O . ASN B 1 134 ? -1.146 -10.367 11.906 1 98.25 134 ASN B O 1
ATOM 3534 N N . THR B 1 135 ? -0.5 -9.195 10.086 1 98.62 135 THR B N 1
ATOM 3535 C CA . THR B 1 135 ? 0.805 -8.898 10.664 1 98.62 135 THR B CA 1
ATOM 3536 C C . THR B 1 135 ? 1.415 -7.652 10.031 1 98.62 135 THR B C 1
ATOM 3538 O O . THR B 1 135 ? 0.771 -6.984 9.227 1 98.62 135 THR B O 1
ATOM 3541 N N . ILE B 1 136 ? 2.623 -7.32 10.5 1 98.56 136 ILE B N 1
ATOM 3542 C CA . ILE B 1 136 ? 3.381 -6.203 9.945 1 98.56 136 ILE B CA 1
ATOM 3543 C C . ILE B 1 136 ? 3.771 -6.512 8.5 1 98.56 136 ILE B C 1
ATOM 3545 O O . ILE B 1 136 ? 4.344 -7.566 8.219 1 98.56 136 ILE B O 1
ATOM 3549 N N . MET B 1 137 ? 3.4 -5.664 7.582 1 98.69 137 MET B N 1
ATOM 3550 C CA . MET B 1 137 ? 3.756 -5.766 6.172 1 98.69 137 MET B CA 1
ATOM 3551 C C . MET B 1 137 ? 4.473 -4.508 5.695 1 98.69 137 MET B C 1
ATOM 3553 O O . MET B 1 137 ? 3.846 -3.461 5.52 1 98.69 137 MET B O 1
ATOM 3557 N N . GLU B 1 138 ? 5.766 -4.613 5.469 1 98.44 138 GLU B N 1
ATOM 3558 C CA . GLU B 1 138 ? 6.613 -3.52 5.008 1 98.44 138 GLU B CA 1
ATOM 3559 C C . GLU B 1 138 ? 7.492 -3.957 3.84 1 98.44 138 GLU B C 1
ATOM 3561 O O . GLU B 1 138 ? 8.711 -4.047 3.973 1 98.44 138 GLU B O 1
ATOM 3566 N N . PRO B 1 139 ? 6.855 -4.145 2.682 1 98.56 139 PRO B N 1
ATOM 3567 C CA . PRO B 1 139 ? 7.602 -4.621 1.515 1 98.56 139 PRO B CA 1
ATOM 3568 C C . PRO B 1 139 ? 8.695 -3.645 1.078 1 98.56 139 PRO B C 1
ATOM 3570 O O . PRO B 1 139 ? 8.523 -2.43 1.186 1 98.56 139 PRO B O 1
ATOM 3573 N N . SER B 1 140 ? 9.75 -4.199 0.51 1 96 140 SER B N 1
ATOM 3574 C CA . SER B 1 140 ? 10.898 -3.381 0.144 1 96 140 SER B CA 1
ATOM 3575 C C . SER B 1 140 ? 11.078 -3.322 -1.37 1 96 140 SER B C 1
ATOM 3577 O O . SER B 1 140 ? 12.023 -2.711 -1.866 1 96 140 SER B O 1
ATOM 3579 N N . THR B 1 141 ? 10.203 -4.047 -2.137 1 98.12 141 THR B N 1
ATOM 3580 C CA . THR B 1 141 ? 10.281 -4.055 -3.592 1 98.12 141 THR B CA 1
ATOM 3581 C C . THR B 1 141 ? 9.039 -3.412 -4.207 1 98.12 141 THR B C 1
ATOM 3583 O O . THR B 1 141 ? 7.992 -3.342 -3.566 1 98.12 141 THR B O 1
ATOM 3586 N N . VAL B 1 142 ? 9.203 -2.98 -5.453 1 98.56 142 VAL B N 1
ATOM 3587 C CA . VAL B 1 142 ? 8.086 -2.416 -6.199 1 98.56 142 VAL B CA 1
ATOM 3588 C C . VAL B 1 142 ? 6.957 -3.443 -6.297 1 98.56 142 VAL B C 1
ATOM 3590 O O . VAL B 1 142 ? 5.785 -3.107 -6.102 1 98.56 142 VAL B O 1
ATOM 3593 N N . TYR B 1 143 ? 7.34 -4.684 -6.641 1 98.69 143 TYR B N 1
ATOM 3594 C CA . TYR B 1 143 ? 6.379 -5.777 -6.727 1 98.69 143 TYR B CA 1
ATOM 3595 C C . TYR B 1 143 ? 5.637 -5.957 -5.406 1 98.69 143 TYR B C 1
ATOM 3597 O O . TYR B 1 143 ? 4.406 -6.027 -5.383 1 98.69 143 TYR B O 1
ATOM 3605 N N . GLY B 1 144 ? 6.328 -5.98 -4.277 1 98.81 144 GLY B N 1
ATOM 3606 C CA . GLY B 1 144 ? 5.711 -6.109 -2.965 1 98.81 144 GLY B CA 1
ATOM 3607 C C . GLY B 1 144 ? 4.789 -4.957 -2.625 1 98.81 144 GLY B C 1
ATOM 3608 O O . GLY B 1 144 ? 3.699 -5.164 -2.088 1 98.81 144 GLY B O 1
ATOM 3609 N N . ILE B 1 145 ? 5.23 -3.754 -2.928 1 98.94 145 ILE B N 1
ATOM 3610 C CA . ILE B 1 145 ? 4.426 -2.564 -2.674 1 98.94 145 ILE B CA 1
ATOM 3611 C C . ILE B 1 145 ? 3.125 -2.643 -3.471 1 98.94 145 ILE B C 1
ATOM 3613 O O . ILE B 1 145 ? 2.051 -2.336 -2.949 1 98.94 145 ILE B O 1
ATOM 3617 N N . SER B 1 146 ? 3.221 -3.078 -4.73 1 98.94 146 SER B N 1
ATOM 3618 C CA . SER B 1 146 ? 2.027 -3.188 -5.559 1 98.94 146 SER B CA 1
ATOM 3619 C C . SER B 1 146 ? 1.073 -4.25 -5.023 1 98.94 146 SER B C 1
ATOM 3621 O O . SER B 1 146 ? -0.145 -4.059 -5.031 1 98.94 146 SER B O 1
ATOM 3623 N N . LYS B 1 147 ? 1.64 -5.344 -4.57 1 98.94 147 LYS B N 1
ATOM 3624 C CA . LYS B 1 147 ? 0.792 -6.414 -4.047 1 98.94 147 LYS B CA 1
ATOM 3625 C C . LYS B 1 147 ? 0.138 -6 -2.732 1 98.94 147 LYS B C 1
ATOM 3627 O O . LYS B 1 147 ? -1.042 -6.277 -2.506 1 98.94 147 LYS B O 1
ATOM 3632 N N . GLN B 1 148 ? 0.87 -5.348 -1.867 1 98.94 148 GLN B N 1
ATOM 3633 C CA . GLN B 1 148 ? 0.281 -4.855 -0.626 1 98.94 148 GLN B CA 1
ATOM 3634 C C . GLN B 1 148 ? -0.844 -3.863 -0.906 1 98.94 148 GLN B C 1
ATOM 3636 O O . GLN B 1 148 ? -1.917 -3.947 -0.304 1 98.94 148 GLN B O 1
ATOM 3641 N N . SER B 1 149 ? -0.593 -2.92 -1.768 1 98.88 149 SER B N 1
ATOM 3642 C CA . SER B 1 149 ? -1.618 -1.958 -2.158 1 98.88 149 SER B CA 1
ATOM 3643 C C . SER B 1 149 ? -2.834 -2.658 -2.756 1 98.88 149 SER B C 1
ATOM 3645 O O . SER B 1 149 ? -3.975 -2.285 -2.467 1 98.88 149 SER B O 1
ATOM 3647 N N . GLY B 1 150 ? -2.543 -3.615 -3.564 1 98.94 150 GLY B N 1
ATOM 3648 C CA . GLY B 1 150 ? -3.623 -4.371 -4.176 1 98.94 150 GLY B CA 1
ATOM 3649 C C . GLY B 1 150 ? -4.496 -5.09 -3.164 1 98.94 150 GLY B C 1
ATOM 3650 O O . GLY B 1 150 ? -5.719 -5.148 -3.32 1 98.94 150 GLY B O 1
ATOM 3651 N N . GLU B 1 151 ? -3.904 -5.691 -2.145 1 98.94 151 GLU B N 1
ATOM 3652 C CA . GLU B 1 151 ? -4.684 -6.344 -1.097 1 98.94 151 GLU B CA 1
ATOM 3653 C C . GLU B 1 151 ? -5.68 -5.371 -0.467 1 98.94 151 GLU B C 1
ATOM 3655 O O . GLU B 1 151 ? -6.832 -5.734 -0.213 1 98.94 151 GLU B O 1
ATOM 3660 N N . ARG B 1 152 ? -5.219 -4.152 -0.199 1 98.88 152 ARG B N 1
ATOM 3661 C CA . ARG B 1 152 ? -6.078 -3.15 0.422 1 98.88 152 ARG B CA 1
ATOM 3662 C C . ARG B 1 152 ? -7.238 -2.777 -0.497 1 98.88 152 ARG B C 1
ATOM 3664 O O . ARG B 1 152 ? -8.375 -2.65 -0.047 1 98.88 152 ARG B O 1
ATOM 3671 N N . TRP B 1 153 ? -6.934 -2.664 -1.73 1 98.88 153 TRP B N 1
ATOM 3672 C CA . TRP B 1 153 ? -7.977 -2.281 -2.676 1 98.88 153 TRP B CA 1
ATOM 3673 C C . TRP B 1 153 ? -8.977 -3.416 -2.873 1 98.88 153 TRP B C 1
ATOM 3675 O O . TRP B 1 153 ? -10.172 -3.174 -3.041 1 98.88 153 TRP B O 1
ATOM 3685 N N . CYS B 1 154 ? -8.477 -4.672 -2.893 1 98.94 154 CYS B N 1
ATOM 3686 C CA . CYS B 1 154 ? -9.398 -5.797 -2.959 1 98.94 154 CYS B CA 1
ATOM 3687 C C . CYS B 1 154 ? -10.383 -5.766 -1.796 1 98.94 154 CYS B C 1
ATOM 3689 O O . CYS B 1 154 ? -11.594 -5.848 -2.002 1 98.94 154 CYS B O 1
ATOM 3691 N N . GLU B 1 155 ? -9.867 -5.633 -0.653 1 98.69 155 GLU B N 1
ATOM 3692 C CA . GLU B 1 155 ? -10.719 -5.566 0.533 1 98.69 155 GLU B CA 1
ATOM 3693 C C . GLU B 1 155 ? -11.664 -4.375 0.464 1 98.69 155 GLU B C 1
ATOM 3695 O O . GLU B 1 155 ? -12.836 -4.484 0.832 1 98.69 155 GLU B O 1
ATOM 3700 N N . TYR B 1 156 ? -11.188 -3.227 0.001 1 98.75 156 TYR B N 1
ATOM 3701 C CA . TYR B 1 156 ? -11.984 -2.014 -0.135 1 98.75 156 TYR B CA 1
ATOM 3702 C C . TYR B 1 156 ? -13.156 -2.232 -1.091 1 98.75 156 TYR B C 1
ATOM 3704 O O . TYR B 1 156 ? -14.297 -1.889 -0.774 1 98.75 156 TYR B O 1
ATOM 3712 N N . TYR B 1 157 ? -12.898 -2.797 -2.256 1 98.88 157 TYR B N 1
ATOM 3713 C CA . TYR B 1 157 ? -13.93 -3.012 -3.264 1 98.88 157 TYR B CA 1
ATOM 3714 C C . TYR B 1 157 ? -14.984 -3.994 -2.764 1 98.88 157 TYR B C 1
ATOM 3716 O O . TYR B 1 157 ? -16.172 -3.867 -3.092 1 98.88 157 TYR B O 1
ATOM 3724 N N . HIS B 1 158 ? -14.523 -4.984 -1.998 1 98.81 158 HIS B N 1
ATOM 3725 C CA . HIS B 1 158 ? -15.492 -5.902 -1.41 1 98.81 158 HIS B CA 1
ATOM 3726 C C . HIS B 1 158 ? -16.391 -5.188 -0.402 1 98.81 158 HIS B C 1
ATOM 3728 O O . HIS B 1 158 ? -17.609 -5.277 -0.478 1 98.81 158 HIS B O 1
ATOM 3734 N N . LYS B 1 159 ? -15.789 -4.469 0.502 1 97.56 159 LYS B N 1
ATOM 3735 C CA . LYS B 1 159 ? -16.516 -3.811 1.582 1 97.56 159 LYS B CA 1
ATOM 3736 C C . LYS B 1 159 ? -17.453 -2.738 1.038 1 97.56 159 LYS B C 1
ATOM 3738 O O . LYS B 1 159 ? -18.609 -2.637 1.47 1 97.56 159 LYS B O 1
ATOM 3743 N N . LYS B 1 160 ? -16.969 -1.971 0.096 1 97.38 160 LYS B N 1
ATOM 3744 C CA . LYS B 1 160 ? -17.688 -0.787 -0.359 1 97.38 160 LYS B CA 1
ATOM 3745 C C . LYS B 1 160 ? -18.688 -1.145 -1.448 1 97.38 160 LYS B C 1
ATOM 3747 O O . LYS B 1 160 ? -19.781 -0.565 -1.511 1 97.38 160 LYS B O 1
ATOM 3752 N N . TYR B 1 161 ? -18.344 -2.094 -2.312 1 98.12 161 TYR B N 1
ATOM 3753 C CA . TYR B 1 161 ? -19.141 -2.297 -3.514 1 98.12 161 TYR B CA 1
ATOM 3754 C C . TYR B 1 161 ? -19.656 -3.729 -3.586 1 98.12 161 TYR B C 1
ATOM 3756 O O . TYR B 1 161 ? -20.391 -4.082 -4.508 1 98.12 161 TYR B O 1
ATOM 3764 N N . GLY B 1 162 ? -19.219 -4.609 -2.697 1 98.38 162 GLY B N 1
ATOM 3765 C CA . GLY B 1 162 ? -19.672 -5.988 -2.674 1 98.38 162 GLY B CA 1
ATOM 3766 C C . GLY B 1 162 ? -18.984 -6.867 -3.691 1 98.38 162 GLY B C 1
ATOM 3767 O O . GLY B 1 162 ? -19.453 -7.965 -3.998 1 98.38 162 GLY B O 1
ATOM 3768 N N . VAL B 1 163 ? -17.891 -6.473 -4.23 1 98.75 163 VAL B N 1
ATOM 3769 C CA . VAL B 1 163 ? -17.141 -7.25 -5.219 1 98.75 163 VAL B CA 1
ATOM 3770 C C . VAL B 1 163 ? -16.656 -8.555 -4.594 1 98.75 163 VAL B C 1
ATOM 3772 O O . VAL B 1 163 ? -16.094 -8.555 -3.494 1 98.75 163 VAL B O 1
ATOM 3775 N N . ASP B 1 164 ? -16.891 -9.711 -5.227 1 98.88 164 ASP B N 1
ATOM 3776 C CA . ASP B 1 164 ? -16.406 -11.008 -4.781 1 98.88 164 ASP B CA 1
ATOM 3777 C C . ASP B 1 164 ? -14.977 -11.25 -5.277 1 98.88 164 ASP B C 1
ATOM 3779 O O . ASP B 1 164 ? -14.758 -12.023 -6.215 1 98.88 164 ASP B O 1
ATOM 3783 N N . VAL B 1 165 ? -14.07 -10.625 -4.672 1 98.88 165 VAL B N 1
ATOM 3784 C CA . VAL B 1 165 ? -12.656 -10.781 -4.977 1 98.88 165 VAL B CA 1
ATOM 3785 C C . VAL B 1 165 ? -12.016 -11.766 -4.004 1 98.88 165 VAL B C 1
ATOM 3787 O O . VAL B 1 165 ? -12.336 -11.766 -2.811 1 98.88 165 VAL B O 1
ATOM 3790 N N . ARG B 1 166 ? -11.195 -12.664 -4.527 1 98.94 166 ARG B N 1
ATOM 3791 C CA . ARG B 1 166 ? -10.516 -13.711 -3.779 1 98.94 166 ARG B CA 1
ATOM 3792 C C . ARG B 1 166 ? -9.023 -13.727 -4.102 1 98.94 166 ARG B C 1
ATOM 3794 O O . ARG B 1 166 ? -8.625 -13.516 -5.246 1 98.94 166 ARG B O 1
ATOM 3801 N N . SER B 1 167 ? -8.266 -13.922 -3.049 1 98.88 167 SER B N 1
ATOM 3802 C CA . SER B 1 167 ? -6.828 -13.75 -3.225 1 98.88 167 SER B CA 1
ATOM 3803 C C . SER B 1 167 ? -6.047 -14.602 -2.232 1 98.88 167 SER B C 1
ATOM 3805 O O . SER B 1 167 ? -6.516 -14.859 -1.122 1 98.88 167 SER B O 1
ATOM 3807 N N . VAL B 1 168 ? -4.875 -15.039 -2.648 1 98.88 168 VAL B N 1
ATOM 3808 C CA . VAL B 1 168 ? -3.92 -15.734 -1.793 1 98.88 168 VAL B CA 1
ATOM 3809 C C . VAL B 1 168 ? -2.541 -15.094 -1.931 1 98.88 168 VAL B C 1
ATOM 3811 O O . VAL B 1 168 ? -2.199 -14.562 -2.99 1 98.88 168 VAL B O 1
ATOM 3814 N N . ARG B 1 169 ? -1.8 -15.109 -0.868 1 98.88 169 ARG B N 1
ATOM 3815 C CA . ARG B 1 169 ? -0.379 -14.781 -0.917 1 98.88 169 ARG B CA 1
ATOM 3816 C C . ARG B 1 169 ? 0.451 -16 -1.307 1 98.88 169 ARG B C 1
ATOM 3818 O O . ARG B 1 169 ? 0.868 -16.781 -0.444 1 98.88 169 ARG B O 1
ATOM 3825 N N . TYR B 1 170 ? 0.758 -16.047 -2.602 1 98.69 170 TYR B N 1
ATOM 3826 C CA . TYR B 1 170 ? 1.569 -17.172 -3.055 1 98.69 170 TYR B CA 1
ATOM 3827 C C . TYR B 1 170 ? 2.98 -17.094 -2.482 1 98.69 170 TYR B C 1
ATOM 3829 O O . TYR B 1 170 ? 3.582 -16.016 -2.445 1 98.69 170 TYR B O 1
ATOM 3837 N N . PRO B 1 171 ? 3.506 -18.266 -2.01 1 98.25 171 PRO B N 1
ATOM 3838 C CA . PRO B 1 171 ? 4.957 -18.328 -1.811 1 98.25 171 PRO B CA 1
ATOM 3839 C C . PRO B 1 171 ? 5.723 -18.531 -3.115 1 98.25 171 PRO B C 1
ATOM 3841 O O . PRO B 1 171 ? 5.191 -18.266 -4.195 1 98.25 171 PRO B O 1
ATOM 3844 N N . GLY B 1 172 ? 7 -18.797 -3.012 1 97.44 172 GLY B N 1
ATOM 3845 C CA . GLY B 1 172 ? 7.699 -19.172 -4.234 1 97.44 172 GLY B CA 1
ATOM 3846 C C . GLY B 1 172 ? 7.129 -20.406 -4.898 1 97.44 172 GLY B C 1
ATOM 3847 O O . GLY B 1 172 ? 6.797 -21.375 -4.223 1 97.44 172 GLY B O 1
ATOM 3848 N N . LEU B 1 173 ? 6.984 -20.359 -6.195 1 97.75 173 LEU B N 1
ATOM 3849 C CA . LEU B 1 173 ? 6.332 -21.469 -6.898 1 97.75 173 LEU B CA 1
ATOM 3850 C C . LEU B 1 173 ? 7.32 -22.203 -7.789 1 97.75 173 LEU B C 1
ATOM 3852 O O . LEU B 1 173 ? 8.18 -21.578 -8.43 1 97.75 173 LEU B O 1
ATOM 3856 N N . ILE B 1 174 ? 7.184 -23.5 -7.789 1 97.5 174 ILE B N 1
ATOM 3857 C CA . ILE B 1 174 ? 8.055 -24.375 -8.562 1 97.5 174 ILE B CA 1
ATOM 3858 C C . ILE B 1 174 ? 7.234 -25.125 -9.602 1 97.5 174 ILE B C 1
ATOM 3860 O O . ILE B 1 174 ? 6.266 -25.812 -9.258 1 97.5 174 ILE B O 1
ATOM 3864 N N . SER B 1 175 ? 7.656 -25 -10.805 1 95.06 175 SER B N 1
ATOM 3865 C CA . SER B 1 175 ? 6.977 -25.672 -11.906 1 95.06 175 SER B CA 1
ATOM 3866 C C . SER B 1 175 ? 7.965 -26.109 -12.977 1 95.06 175 SER B C 1
ATOM 3868 O O . SER B 1 175 ? 8.938 -25.406 -13.258 1 95.06 175 SER B O 1
ATOM 3870 N N . TRP B 1 176 ? 7.703 -27.234 -13.625 1 93.94 176 TRP B N 1
ATOM 3871 C CA . TRP B 1 176 ? 8.562 -27.719 -14.703 1 93.94 176 TRP B CA 1
ATOM 3872 C C . TRP B 1 176 ? 8.039 -27.281 -16.062 1 93.94 176 TRP B C 1
ATOM 3874 O O . TRP B 1 176 ? 8.727 -27.422 -17.078 1 93.94 176 TRP B O 1
ATOM 3884 N N . LYS B 1 177 ? 6.828 -26.688 -16.109 1 90.38 177 LYS B N 1
ATOM 3885 C CA . LYS B 1 177 ? 6.152 -26.469 -17.375 1 90.38 177 LYS B CA 1
ATOM 3886 C C . LYS B 1 177 ? 6.617 -25.172 -18.031 1 90.38 177 LYS B C 1
ATOM 3888 O O . LYS B 1 177 ? 6.68 -25.078 -19.266 1 90.38 177 LYS B O 1
ATOM 3893 N N . THR B 1 178 ? 6.797 -24.156 -17.25 1 87.44 178 THR B N 1
ATOM 3894 C CA . THR B 1 178 ? 7.18 -22.844 -17.781 1 87.44 178 THR B CA 1
ATOM 3895 C C . THR B 1 178 ? 8.398 -22.312 -17.031 1 87.44 178 THR B C 1
ATOM 3897 O O . THR B 1 178 ? 8.484 -22.422 -15.805 1 87.44 178 THR B O 1
ATOM 3900 N N . MET B 1 179 ? 9.328 -21.766 -17.797 1 87.12 179 MET B N 1
ATOM 3901 C CA . MET B 1 179 ? 10.484 -21.141 -17.172 1 87.12 179 MET B CA 1
ATOM 3902 C C . MET B 1 179 ? 10.07 -19.906 -16.375 1 87.12 179 MET B C 1
ATOM 3904 O O . MET B 1 179 ? 9.148 -19.188 -16.766 1 87.12 179 MET B O 1
ATOM 3908 N N . PRO B 1 180 ? 10.852 -19.719 -15.344 1 85.62 180 PRO B N 1
ATOM 3909 C CA . PRO B 1 180 ? 10.484 -18.562 -14.523 1 85.62 180 PRO B CA 1
ATOM 3910 C C . PRO B 1 180 ? 10.758 -17.234 -15.227 1 85.62 180 PRO B C 1
ATOM 3912 O O . PRO B 1 180 ? 11.586 -17.172 -16.141 1 85.62 180 PRO B O 1
ATOM 3915 N N . GLY B 1 181 ? 10.016 -16.156 -14.781 1 82.25 181 GLY B N 1
ATOM 3916 C CA . GLY B 1 181 ? 9.938 -14.914 -15.523 1 82.25 181 GLY B CA 1
ATOM 3917 C C . GLY B 1 181 ? 10.586 -13.742 -14.805 1 82.25 181 GLY B C 1
ATOM 3918 O O . GLY B 1 181 ? 10.227 -12.586 -15.031 1 82.25 181 GLY B O 1
ATOM 3919 N N . GLY B 1 182 ? 11.43 -13.969 -13.82 1 88.38 182 GLY B N 1
ATOM 3920 C CA . GLY B 1 182 ? 12.133 -12.844 -13.227 1 88.38 182 GLY B CA 1
ATOM 3921 C C . GLY B 1 182 ? 11.789 -12.633 -11.766 1 88.38 182 GLY B C 1
ATOM 3922 O O . GLY B 1 182 ? 11.648 -11.492 -11.312 1 88.38 182 GLY B O 1
ATOM 3923 N N . GLY B 1 183 ? 11.68 -13.688 -11.047 1 93.06 183 GLY B N 1
ATOM 3924 C CA . GLY B 1 183 ? 11.422 -13.594 -9.617 1 93.06 183 GLY B CA 1
ATOM 3925 C C . GLY B 1 183 ? 12.641 -13.93 -8.773 1 93.06 183 GLY B C 1
ATOM 3926 O O . GLY B 1 183 ? 13.609 -14.5 -9.273 1 93.06 183 GLY B O 1
ATOM 3927 N N . THR B 1 184 ? 12.539 -13.578 -7.555 1 95.06 184 THR B N 1
ATOM 3928 C CA . THR B 1 184 ? 13.594 -13.836 -6.57 1 95.06 184 THR B CA 1
ATOM 3929 C C . THR B 1 184 ? 13.664 -15.32 -6.238 1 95.06 184 THR B C 1
ATOM 3931 O O . THR B 1 184 ? 14.703 -15.812 -5.785 1 95.06 184 THR B O 1
ATOM 3934 N N . THR B 1 185 ? 12.664 -16.078 -6.52 1 96.25 185 THR B N 1
ATOM 3935 C CA . THR B 1 185 ? 12.641 -17.5 -6.191 1 96.25 185 THR B CA 1
ATOM 3936 C C . THR B 1 185 ? 12.906 -18.344 -7.434 1 96.25 185 THR B C 1
ATOM 3938 O O . THR B 1 185 ? 12.742 -19.562 -7.402 1 96.25 185 THR B O 1
ATOM 3941 N N . ASP B 1 186 ? 13.359 -17.734 -8.516 1 95.62 186 ASP B N 1
ATOM 3942 C CA . ASP B 1 186 ? 13.578 -18.438 -9.789 1 95.62 186 ASP B CA 1
ATOM 3943 C C . ASP B 1 186 ? 14.648 -19.516 -9.648 1 95.62 186 ASP B C 1
ATOM 3945 O O . ASP B 1 186 ? 14.688 -20.469 -10.43 1 95.62 186 ASP B O 1
ATOM 3949 N N . TYR B 1 187 ? 15.547 -19.453 -8.656 1 97.19 187 TYR B N 1
ATOM 3950 C CA . TYR B 1 187 ? 16.578 -20.438 -8.414 1 97.19 187 TYR B CA 1
ATOM 3951 C C . TYR B 1 187 ? 15.977 -21.828 -8.25 1 97.19 187 TYR B C 1
ATOM 3953 O O . TYR B 1 187 ? 16.594 -22.828 -8.609 1 97.19 187 TYR B O 1
ATOM 3961 N N . ALA B 1 188 ? 14.758 -21.859 -7.746 1 97.75 188 ALA B N 1
ATOM 3962 C CA . ALA B 1 188 ? 14.133 -23.109 -7.34 1 97.75 188 ALA B CA 1
ATOM 3963 C C . ALA B 1 188 ? 13.609 -23.875 -8.555 1 97.75 188 ALA B C 1
ATOM 3965 O O . ALA B 1 188 ? 13.227 -25.047 -8.438 1 97.75 188 ALA B O 1
ATOM 3966 N N . VAL B 1 189 ? 13.633 -23.25 -9.695 1 97.25 189 VAL B N 1
ATOM 3967 C CA . VAL B 1 189 ? 13.297 -23.906 -10.953 1 97.25 189 VAL B CA 1
ATOM 3968 C C . VAL B 1 189 ? 14.57 -24.125 -11.781 1 97.25 189 VAL B C 1
ATOM 3970 O O . VAL B 1 189 ? 14.789 -25.219 -12.305 1 97.25 189 VAL B O 1
ATOM 3973 N N . GLU B 1 190 ? 15.391 -23.094 -11.812 1 96.75 190 GLU B N 1
ATOM 3974 C CA . GLU B 1 190 ? 16.625 -23.125 -12.586 1 96.75 190 GLU B CA 1
ATOM 3975 C C . GLU B 1 190 ? 17.531 -24.266 -12.148 1 96.75 190 GLU B C 1
ATOM 3977 O O . GLU B 1 190 ? 18.188 -24.906 -12.977 1 96.75 190 GLU B O 1
ATOM 3982 N N . ILE B 1 191 ? 17.562 -24.516 -10.945 1 98 191 ILE B N 1
ATOM 3983 C CA . ILE B 1 191 ? 18.484 -25.484 -10.359 1 98 191 ILE B CA 1
ATOM 3984 C C . ILE B 1 191 ? 18.219 -26.875 -10.953 1 98 191 ILE B C 1
ATOM 3986 O O . ILE B 1 191 ? 19.156 -27.625 -11.227 1 98 191 ILE B O 1
ATOM 3990 N N . TYR B 1 192 ? 17 -27.25 -11.141 1 98.12 192 TYR B N 1
ATOM 3991 C CA . TYR B 1 192 ? 16.672 -28.547 -11.695 1 98.12 192 TYR B CA 1
ATOM 3992 C C . TYR B 1 192 ? 17.141 -28.672 -13.141 1 98.12 192 TYR B C 1
ATOM 3994 O O . TYR B 1 192 ? 17.688 -29.703 -13.539 1 98.12 192 TYR B O 1
ATOM 4002 N N . HIS B 1 193 ? 16.891 -27.609 -13.93 1 97.06 193 HIS B N 1
ATOM 4003 C CA . HIS B 1 193 ? 17.344 -27.609 -15.312 1 97.06 193 HIS B CA 1
ATOM 4004 C C . HIS B 1 193 ? 18.859 -27.75 -15.406 1 97.06 193 HIS B C 1
ATOM 4006 O O . HIS B 1 193 ? 19.359 -28.562 -16.188 1 97.06 193 HIS B O 1
ATOM 4012 N N . GLU B 1 194 ? 19.562 -27 -14.586 1 97.06 194 GLU B N 1
ATOM 4013 C CA . GLU B 1 194 ? 21.016 -26.984 -14.641 1 97.06 194 GLU B CA 1
ATOM 4014 C C . GLU B 1 194 ? 21.594 -28.281 -14.07 1 97.06 194 GLU B C 1
ATOM 4016 O O . GLU B 1 194 ? 22.625 -28.766 -14.547 1 97.06 194 GLU B O 1
ATOM 4021 N N . ALA B 1 195 ? 20.969 -28.766 -13.031 1 97.75 195 ALA B N 1
ATOM 4022 C CA . ALA B 1 195 ? 21.406 -30.062 -12.484 1 97.75 195 ALA B CA 1
ATOM 4023 C C . ALA B 1 195 ? 21.359 -31.156 -13.547 1 97.75 195 ALA B C 1
ATOM 4025 O O . ALA B 1 195 ? 22.281 -31.953 -13.672 1 97.75 195 ALA B O 1
ATOM 4026 N N . LEU B 1 196 ? 20.344 -31.219 -14.336 1 97.31 196 LEU B N 1
ATOM 4027 C CA . LEU B 1 196 ? 20.156 -32.219 -15.367 1 97.31 196 LEU B CA 1
ATOM 4028 C C . LEU B 1 196 ? 21.109 -32 -16.531 1 97.31 196 LEU B C 1
ATOM 4030 O O . LEU B 1 196 ? 21.672 -32.969 -17.078 1 97.31 196 LEU B O 1
ATOM 4034 N N . ASN B 1 197 ? 21.297 -30.75 -16.891 1 96.88 197 ASN B N 1
ATOM 4035 C CA . ASN B 1 197 ? 22.062 -30.422 -18.094 1 96.88 197 ASN B CA 1
ATOM 4036 C C . ASN B 1 197 ? 23.562 -30.438 -17.844 1 96.88 197 ASN B C 1
ATOM 4038 O O . ASN B 1 197 ? 24.344 -30.859 -18.703 1 96.88 197 ASN B O 1
ATOM 4042 N N . LYS B 1 198 ? 23.922 -29.938 -16.594 1 97.12 198 LYS B N 1
ATOM 4043 C CA . LYS B 1 198 ? 25.328 -29.672 -16.359 1 97.12 198 LYS B CA 1
ATOM 4044 C C . LYS B 1 198 ? 25.844 -30.438 -15.133 1 97.12 198 LYS B C 1
ATOM 4046 O O . LYS B 1 198 ? 27.047 -30.578 -14.938 1 97.12 198 LYS B O 1
ATOM 4051 N N . GLY B 1 199 ? 25.016 -30.812 -14.383 1 97.25 199 GLY B N 1
ATOM 4052 C CA . GLY B 1 199 ? 25.422 -31.453 -13.141 1 97.25 199 GLY B CA 1
ATOM 4053 C C . GLY B 1 199 ? 25.875 -30.453 -12.094 1 97.25 199 GLY B C 1
ATOM 4054 O O . GLY B 1 199 ? 26.359 -30.859 -11.023 1 97.25 199 GLY B O 1
ATOM 4055 N N . THR B 1 200 ? 25.781 -29.172 -12.375 1 98.25 200 THR B N 1
ATOM 4056 C CA . THR B 1 200 ? 26.172 -28.125 -11.445 1 98.25 200 THR B CA 1
ATOM 4057 C C . THR B 1 200 ? 25.203 -26.953 -11.508 1 98.25 200 THR B C 1
ATOM 4059 O O . THR B 1 200 ? 24.453 -26.812 -12.484 1 98.25 200 THR B O 1
ATOM 4062 N N . TYR B 1 201 ? 25.141 -26.172 -10.461 1 98.25 201 TYR B N 1
ATOM 4063 C CA . TYR B 1 201 ? 24.344 -24.953 -10.422 1 98.25 201 TYR B CA 1
ATOM 4064 C C . TYR B 1 201 ? 24.984 -23.906 -9.523 1 98.25 201 TYR B C 1
ATOM 4066 O O . TYR B 1 201 ? 25.484 -24.234 -8.445 1 98.25 201 TYR B O 1
ATOM 4074 N N . GLU B 1 202 ? 25.078 -22.703 -10.023 1 98.5 202 GLU B N 1
ATOM 4075 C CA . GLU B 1 202 ? 25.469 -21.578 -9.18 1 98.5 202 GLU B CA 1
ATOM 4076 C C . GLU B 1 202 ? 24.25 -20.797 -8.711 1 98.5 202 GLU B C 1
ATOM 4078 O O . GLU B 1 202 ? 23.625 -20.078 -9.492 1 98.5 202 GLU B O 1
ATOM 4083 N N . CYS B 1 203 ? 23.953 -20.922 -7.477 1 98.5 203 CYS B N 1
ATOM 4084 C CA . CYS B 1 203 ? 22.766 -20.312 -6.895 1 98.5 203 CYS B CA 1
ATOM 4085 C C . CYS B 1 203 ? 23.016 -18.844 -6.562 1 98.5 203 CYS B C 1
ATOM 4087 O O . CYS B 1 203 ? 24.016 -18.516 -5.922 1 98.5 203 CYS B O 1
ATOM 4089 N N . PHE B 1 204 ? 22.078 -18 -6.938 1 98.19 204 PHE B N 1
ATOM 4090 C CA . PHE B 1 204 ? 22.266 -16.578 -6.699 1 98.19 204 PHE B CA 1
ATOM 4091 C C . PHE B 1 204 ? 21.781 -16.188 -5.309 1 98.19 204 PHE B C 1
ATOM 4093 O O . PHE B 1 204 ? 21.797 -15.008 -4.941 1 98.19 204 PHE B O 1
ATOM 4100 N N . LEU B 1 205 ? 21.281 -17.141 -4.484 1 98.5 205 LEU B N 1
ATOM 4101 C CA . LEU B 1 205 ? 20.984 -16.953 -3.066 1 98.5 205 LEU B CA 1
ATOM 4102 C C . LEU B 1 205 ? 21.969 -17.734 -2.203 1 98.5 205 LEU B C 1
ATOM 4104 O O . LEU B 1 205 ? 22.562 -18.719 -2.66 1 98.5 205 LEU B O 1
ATOM 4108 N N . ASN B 1 206 ? 22.094 -17.25 -0.997 1 98.31 206 ASN B N 1
ATOM 4109 C CA . ASN B 1 206 ? 22.859 -18 -0.005 1 98.31 206 ASN B CA 1
ATOM 4110 C C . ASN B 1 206 ? 22.234 -19.359 0.269 1 98.31 206 ASN B C 1
ATOM 4112 O O . ASN B 1 206 ? 21 -19.484 0.289 1 98.31 206 ASN B O 1
ATOM 4116 N N . GLY B 1 207 ? 23.078 -20.312 0.556 1 98.56 207 GLY B N 1
ATOM 4117 C CA . GLY B 1 207 ? 22.625 -21.672 0.763 1 98.56 207 GLY B CA 1
ATOM 4118 C C . GLY B 1 207 ? 21.703 -21.828 1.962 1 98.56 207 GLY B C 1
ATOM 4119 O O . GLY B 1 207 ? 20.938 -22.781 2.041 1 98.56 207 GLY B O 1
ATOM 4120 N N . ASP B 1 208 ? 21.734 -20.906 2.873 1 98.44 208 ASP B N 1
ATOM 4121 C CA . ASP B 1 208 ? 20.984 -21.031 4.117 1 98.44 208 ASP B CA 1
ATOM 4122 C C . ASP B 1 208 ? 19.734 -20.156 4.094 1 98.44 208 ASP B C 1
ATOM 4124 O O . ASP B 1 208 ? 19 -20.078 5.09 1 98.44 208 ASP B O 1
ATOM 4128 N N . THR B 1 209 ? 19.438 -19.531 2.951 1 98.31 209 THR B N 1
ATOM 4129 C CA . THR B 1 209 ? 18.25 -18.688 2.82 1 98.31 209 THR B CA 1
ATOM 4130 C C . THR B 1 209 ? 16.984 -19.531 2.781 1 98.31 209 THR B C 1
ATOM 4132 O O . THR B 1 209 ? 16.656 -20.109 1.747 1 98.31 209 THR B O 1
ATOM 4135 N N . GLU B 1 210 ? 16.297 -19.578 3.898 1 98.56 210 GLU B N 1
ATOM 4136 C CA . GLU B 1 210 ? 15.055 -20.344 3.977 1 98.56 210 GLU B CA 1
ATOM 4137 C C . GLU B 1 210 ? 13.859 -19.516 3.496 1 98.56 210 GLU B C 1
ATOM 4139 O O . GLU B 1 210 ? 13.656 -18.391 3.945 1 98.56 210 GLU B O 1
ATOM 4144 N N . LEU B 1 211 ? 13.094 -20.031 2.58 1 98.62 211 LEU B N 1
ATOM 4145 C CA . LEU B 1 211 ? 11.922 -19.359 2.016 1 98.62 211 LEU B CA 1
ATOM 4146 C C . LEU B 1 211 ? 10.734 -20.328 1.956 1 98.62 211 LEU B C 1
ATOM 4148 O O . LEU B 1 211 ? 10.914 -21.531 1.776 1 98.62 211 LEU B O 1
ATOM 4152 N N . PRO B 1 212 ? 9.5 -19.781 2.156 1 98.69 212 PRO B N 1
ATOM 4153 C CA . PRO B 1 212 ? 8.328 -20.609 1.857 1 98.69 212 PRO B CA 1
ATOM 4154 C C . PRO B 1 212 ? 8.156 -20.859 0.363 1 98.69 212 PRO B C 1
ATOM 4156 O O . PRO B 1 212 ? 8.305 -19.953 -0.45 1 98.69 212 PRO B O 1
ATOM 4159 N N . MET B 1 213 ? 7.902 -22.062 0.014 1 98.56 213 MET B N 1
ATOM 4160 C CA . MET B 1 213 ? 7.789 -22.516 -1.37 1 98.56 213 MET B CA 1
ATOM 4161 C C . MET B 1 213 ? 6.566 -23.406 -1.553 1 98.56 213 MET B C 1
ATOM 4163 O O . MET B 1 213 ? 5.988 -23.891 -0.573 1 98.56 213 MET B O 1
ATOM 4167 N N . MET B 1 214 ? 6.211 -23.594 -2.783 1 98.5 214 MET B N 1
ATOM 4168 C CA . MET B 1 214 ? 5.059 -24.438 -3.104 1 98.5 214 MET B CA 1
ATOM 4169 C C . MET B 1 214 ? 5.18 -25 -4.512 1 98.5 214 MET B C 1
ATOM 4171 O O . MET B 1 214 ? 5.609 -24.312 -5.434 1 98.5 214 MET B O 1
ATOM 4175 N N . TYR B 1 215 ? 4.848 -26.297 -4.609 1 98.31 215 TYR B N 1
ATOM 4176 C CA . TYR B 1 215 ? 4.785 -26.891 -5.941 1 98.31 215 TYR B CA 1
ATOM 4177 C C . TYR B 1 215 ? 3.551 -26.406 -6.695 1 98.31 215 TYR B C 1
ATOM 4179 O O . TYR B 1 215 ? 2.479 -26.25 -6.109 1 98.31 215 TYR B O 1
ATOM 4187 N N . MET B 1 216 ? 3.648 -26.266 -7.969 1 98.06 216 MET B N 1
ATOM 4188 C CA . MET B 1 216 ? 2.637 -25.609 -8.797 1 98.06 216 MET B CA 1
ATOM 4189 C C . MET B 1 216 ? 1.304 -26.344 -8.703 1 98.06 216 MET B C 1
ATOM 4191 O O . MET B 1 216 ? 0.244 -25.719 -8.672 1 98.06 216 MET B O 1
ATOM 4195 N N . ASP B 1 217 ? 1.286 -27.641 -8.648 1 98 217 ASP B N 1
ATOM 4196 C CA . ASP B 1 217 ? 0.045 -28.406 -8.562 1 98 217 ASP B CA 1
ATOM 4197 C C . ASP B 1 217 ? -0.762 -28 -7.332 1 98 217 ASP B C 1
ATOM 4199 O O . ASP B 1 217 ? -1.991 -27.922 -7.383 1 98 217 ASP B O 1
ATOM 4203 N N . ASP B 1 218 ? -0.054 -27.844 -6.242 1 98.69 218 ASP B N 1
ATOM 4204 C CA . ASP B 1 218 ? -0.711 -27.359 -5.031 1 98.69 218 ASP B CA 1
ATOM 4205 C C . ASP B 1 218 ? -1.299 -25.969 -5.242 1 98.69 218 ASP B C 1
ATOM 4207 O O . ASP B 1 218 ? -2.422 -25.688 -4.816 1 98.69 218 ASP B O 1
ATOM 4211 N N . ALA B 1 219 ? -0.546 -25.078 -5.863 1 98.62 219 ALA B N 1
ATOM 4212 C CA . ALA B 1 219 ? -1.001 -23.703 -6.105 1 98.62 219 ALA B CA 1
ATOM 4213 C C . ALA B 1 219 ? -2.266 -23.688 -6.957 1 98.62 219 ALA B C 1
ATOM 4215 O O . ALA B 1 219 ? -3.207 -22.953 -6.668 1 98.62 219 ALA B O 1
ATOM 4216 N N . ILE B 1 220 ? -2.258 -24.5 -8.016 1 98.56 220 ILE B N 1
ATOM 4217 C CA . ILE B 1 220 ? -3.398 -24.562 -8.922 1 98.56 220 ILE B CA 1
ATOM 4218 C C . ILE B 1 220 ? -4.613 -25.125 -8.18 1 98.56 220 ILE B C 1
ATOM 4220 O O . ILE B 1 220 ? -5.711 -24.562 -8.273 1 98.56 220 ILE B O 1
ATOM 4224 N N . ARG B 1 221 ? -4.422 -26.172 -7.418 1 98.38 221 ARG B N 1
ATOM 4225 C CA . ARG B 1 221 ? -5.512 -26.75 -6.641 1 98.38 221 ARG B CA 1
ATOM 4226 C C . ARG B 1 221 ? -6.07 -25.734 -5.645 1 98.38 221 ARG B C 1
ATOM 4228 O O . ARG B 1 221 ? -7.285 -25.609 -5.492 1 98.38 221 ARG B O 1
ATOM 4235 N N . ALA B 1 222 ? -5.191 -25.047 -4.973 1 98.81 222 ALA B N 1
ATOM 4236 C CA . ALA B 1 222 ? -5.617 -24.031 -4.012 1 98.81 222 ALA B CA 1
ATOM 4237 C C . ALA B 1 222 ? -6.445 -22.953 -4.691 1 98.81 222 ALA B C 1
ATOM 4239 O O . ALA B 1 222 ? -7.488 -22.531 -4.176 1 98.81 222 ALA B O 1
ATOM 4240 N N . THR B 1 223 ? -5.973 -22.469 -5.836 1 98.81 223 THR B N 1
ATOM 4241 C CA . THR B 1 223 ? -6.645 -21.391 -6.57 1 98.81 223 THR B CA 1
ATOM 4242 C C . THR B 1 223 ? -8.055 -21.828 -6.965 1 98.81 223 THR B C 1
ATOM 4244 O O . THR B 1 223 ? -9.016 -21.094 -6.73 1 98.81 223 THR B O 1
ATOM 4247 N N . ILE B 1 224 ? -8.164 -22.969 -7.535 1 98.31 224 ILE B N 1
ATOM 4248 C CA . ILE B 1 224 ? -9.453 -23.453 -8.016 1 98.31 224 ILE B CA 1
ATOM 4249 C C . ILE B 1 224 ? -10.383 -23.719 -6.824 1 98.31 224 ILE B C 1
ATOM 4251 O O . ILE B 1 224 ? -11.562 -23.359 -6.863 1 98.31 224 ILE B O 1
ATOM 4255 N N . ARG B 1 225 ? -9.844 -24.312 -5.754 1 98.19 225 ARG B N 1
ATOM 4256 C CA . ARG B 1 225 ? -10.648 -24.578 -4.562 1 98.19 225 ARG B CA 1
ATOM 4257 C C . ARG B 1 225 ? -11.18 -23.266 -3.969 1 98.19 225 ARG B C 1
ATOM 4259 O O . ARG B 1 225 ? -12.344 -23.188 -3.584 1 98.19 225 ARG B O 1
ATOM 4266 N N . LEU B 1 226 ? -10.32 -22.312 -3.822 1 98.75 226 LEU B N 1
ATOM 4267 C CA . LEU B 1 226 ? -10.727 -21 -3.32 1 98.75 226 LEU B CA 1
ATOM 4268 C C . LEU B 1 226 ? -11.859 -20.422 -4.16 1 98.75 226 LEU B C 1
ATOM 4270 O O . LEU B 1 226 ? -12.859 -19.953 -3.615 1 98.75 226 LEU B O 1
ATOM 4274 N N . MET B 1 227 ? -11.742 -20.453 -5.484 1 98.38 227 MET B N 1
ATOM 4275 C CA . MET B 1 227 ? -12.711 -19.859 -6.406 1 98.38 227 MET B CA 1
ATOM 4276 C C . MET B 1 227 ? -14.023 -20.625 -6.379 1 98.38 227 MET B C 1
ATOM 4278 O O . MET B 1 227 ? -15.094 -20.047 -6.574 1 98.38 227 MET B O 1
ATOM 4282 N N . ASP B 1 228 ? -13.938 -21.891 -6.035 1 97.19 228 ASP B N 1
ATOM 4283 C CA . ASP B 1 228 ? -15.133 -22.734 -6.004 1 97.19 228 ASP B CA 1
ATOM 4284 C C . ASP B 1 228 ? -15.836 -22.641 -4.648 1 97.19 228 ASP B C 1
ATOM 4286 O O . ASP B 1 228 ? -16.984 -23.062 -4.508 1 97.19 228 ASP B O 1
ATOM 4290 N N . SER B 1 229 ? -15.133 -22.141 -3.67 1 98.25 229 SER B N 1
ATOM 4291 C CA . SER B 1 229 ? -15.688 -22.094 -2.32 1 98.25 229 SER B CA 1
ATOM 4292 C C . SER B 1 229 ? -16.859 -21.141 -2.242 1 98.25 229 SER B C 1
ATOM 4294 O O . SER B 1 229 ? -16.844 -20.062 -2.863 1 98.25 229 SER B O 1
ATOM 4296 N N . PRO B 1 230 ? -17.891 -21.484 -1.443 1 98 230 PRO B N 1
ATOM 4297 C CA . PRO B 1 230 ? -18.984 -20.516 -1.22 1 98 230 PRO B CA 1
ATOM 4298 C C . PRO B 1 230 ? -18.5 -19.203 -0.604 1 98 230 PRO B C 1
ATOM 4300 O O . PRO B 1 230 ? -17.609 -19.219 0.25 1 98 230 PRO B O 1
ATOM 4303 N N . SER B 1 231 ? -19.125 -18.172 -1.054 1 97.38 231 SER B N 1
ATOM 4304 C CA . SER B 1 231 ? -18.688 -16.844 -0.644 1 97.38 231 SER B CA 1
ATOM 4305 C C . SER B 1 231 ? -18.734 -16.688 0.873 1 97.38 231 SER B C 1
ATOM 4307 O O . SER B 1 231 ? -17.906 -16 1.459 1 97.38 231 SER B O 1
ATOM 4309 N N . GLU B 1 232 ? -19.672 -17.344 1.544 1 97.25 232 GLU B N 1
ATOM 4310 C CA . GLU B 1 232 ? -19.875 -17.203 2.982 1 97.25 232 GLU B CA 1
ATOM 4311 C C . GLU B 1 232 ? -18.703 -17.797 3.764 1 97.25 232 GLU B C 1
ATOM 4313 O O . GLU B 1 232 ? -18.516 -17.5 4.941 1 97.25 232 GLU B O 1
ATOM 4318 N N . LYS B 1 233 ? -17.938 -18.641 3.113 1 97.94 233 LYS B N 1
ATOM 4319 C CA . LYS B 1 233 ? -16.797 -19.281 3.764 1 97.94 233 LYS B CA 1
ATOM 4320 C C . LYS B 1 233 ? -15.539 -18.422 3.662 1 97.94 233 LYS B C 1
ATOM 4322 O O . LYS B 1 233 ? -14.555 -18.656 4.371 1 97.94 233 LYS B O 1
ATOM 4327 N N . ILE B 1 234 ? -15.609 -17.516 2.773 1 98.38 234 ILE B N 1
ATOM 4328 C CA . ILE B 1 234 ? -14.445 -16.656 2.533 1 98.38 234 ILE B CA 1
ATOM 4329 C C . ILE B 1 234 ? -14.516 -15.422 3.428 1 98.38 234 ILE B C 1
ATOM 4331 O O . ILE B 1 234 ? -15.273 -14.492 3.148 1 98.38 234 ILE B O 1
ATOM 4335 N N . LYS B 1 235 ? -13.656 -15.422 4.461 1 98.06 235 LYS B N 1
ATOM 4336 C CA . LYS B 1 235 ? -13.711 -14.336 5.438 1 98.06 235 LYS B CA 1
ATOM 4337 C C . LYS B 1 235 ? -12.602 -13.32 5.195 1 98.06 235 LYS B C 1
ATOM 4339 O O . LYS B 1 235 ? -12.695 -12.172 5.641 1 98.06 235 LYS B O 1
ATOM 4344 N N . VAL B 1 236 ? -11.531 -13.742 4.543 1 98.38 236 VAL B N 1
ATOM 4345 C CA . VAL B 1 236 ? -10.43 -12.859 4.199 1 98.38 236 VAL B CA 1
ATOM 4346 C C . VAL B 1 236 ? -10.594 -12.359 2.764 1 98.38 236 VAL B C 1
ATOM 4348 O O . VAL B 1 236 ? -10.539 -13.141 1.816 1 98.38 236 VAL B O 1
ATOM 4351 N N . ARG B 1 237 ? -10.758 -11.008 2.674 1 98.06 237 ARG B N 1
ATOM 4352 C CA . ARG B 1 237 ? -11.023 -10.477 1.342 1 98.06 237 ARG B CA 1
ATOM 4353 C C . ARG B 1 237 ? -9.844 -9.648 0.839 1 98.06 237 ARG B C 1
ATOM 4355 O O . ARG B 1 237 ? -9.859 -9.164 -0.292 1 98.06 237 ARG B O 1
ATOM 4362 N N . SER B 1 238 ? -8.812 -9.445 1.736 1 98.19 238 SER B N 1
ATOM 4363 C CA . SER B 1 238 ? -7.508 -8.992 1.255 1 98.19 238 SER B CA 1
ATOM 4364 C C . SER B 1 238 ? -6.77 -10.109 0.525 1 98.19 238 SER B C 1
ATOM 4366 O O . SER B 1 238 ? -6.977 -10.32 -0.671 1 98.19 238 SER B O 1
ATOM 4368 N N . SER B 1 239 ? -6.012 -10.969 1.293 1 98.88 239 SER B N 1
ATOM 4369 C CA . SER B 1 239 ? -5.363 -12.156 0.748 1 98.88 239 SER B CA 1
ATOM 4370 C C . SER B 1 239 ? -5.039 -13.164 1.846 1 98.88 239 SER B C 1
ATOM 4372 O O . SER B 1 239 ? -4.527 -12.789 2.904 1 98.88 239 SER B O 1
ATOM 4374 N N . TYR B 1 240 ? -5.332 -14.406 1.571 1 98.94 240 TYR B N 1
ATOM 4375 C CA . TYR B 1 240 ? -4.98 -15.477 2.498 1 98.94 240 TYR B CA 1
ATOM 4376 C C . TYR B 1 240 ? -3.492 -15.789 2.438 1 98.94 240 TYR B C 1
ATOM 4378 O O . TYR B 1 240 ? -2.902 -15.82 1.354 1 98.94 240 TYR B O 1
ATOM 4386 N N . ASN B 1 241 ? -2.928 -16 3.58 1 98.81 241 ASN B N 1
ATOM 4387 C CA . ASN B 1 241 ? -1.676 -16.75 3.6 1 98.81 241 ASN B CA 1
ATOM 4388 C C . ASN B 1 241 ? -1.849 -18.156 3.014 1 98.81 241 ASN B C 1
ATOM 4390 O O . ASN B 1 241 ? -2.826 -18.844 3.312 1 98.81 241 ASN B O 1
ATOM 4394 N N . LEU B 1 242 ? -0.928 -18.516 2.219 1 98.69 242 LEU B N 1
ATOM 4395 C CA . LEU B 1 242 ? -0.936 -19.859 1.63 1 98.69 242 LEU B CA 1
ATOM 4396 C C . LEU B 1 242 ? 0.408 -20.547 1.831 1 98.69 242 LEU B C 1
ATOM 4398 O O . LEU B 1 242 ? 1.383 -20.234 1.145 1 98.69 242 LEU B O 1
ATOM 4402 N N . GLY B 1 243 ? 0.435 -21.484 2.736 1 97.06 243 GLY B N 1
ATOM 4403 C CA . GLY B 1 243 ? 1.671 -22.172 3.064 1 97.06 243 GLY B CA 1
ATOM 4404 C C . GLY B 1 243 ? 1.838 -23.484 2.312 1 97.06 243 GLY B C 1
ATOM 4405 O O . GLY B 1 243 ? 0.852 -24.156 1.991 1 97.06 243 GLY B O 1
ATOM 4406 N N . GLY B 1 244 ? 2.992 -23.844 2.045 1 96.12 244 GLY B N 1
ATOM 4407 C CA . GLY B 1 244 ? 3.389 -25.125 1.469 1 96.12 244 GLY B CA 1
ATOM 4408 C C . GLY B 1 244 ? 4.543 -25.781 2.203 1 96.12 244 GLY B C 1
ATOM 4409 O O . GLY B 1 244 ? 4.363 -26.328 3.293 1 96.12 244 GLY B O 1
ATOM 4410 N N . MET B 1 245 ? 5.719 -25.688 1.674 1 97.88 245 MET B N 1
ATOM 4411 C CA . MET B 1 245 ? 6.953 -26.172 2.295 1 97.88 245 MET B CA 1
ATOM 4412 C C . MET B 1 245 ? 7.938 -25.016 2.496 1 97.88 245 MET B C 1
ATOM 4414 O O . MET B 1 245 ? 7.816 -23.969 1.858 1 97.88 245 MET B O 1
ATOM 4418 N N . SER B 1 246 ? 8.812 -25.172 3.418 1 98.5 246 SER B N 1
ATOM 4419 C CA . SER B 1 246 ? 9.922 -24.25 3.658 1 98.5 246 SER B CA 1
ATOM 4420 C C . SER B 1 246 ? 11.266 -24.984 3.604 1 98.5 246 SER B C 1
ATOM 4422 O O . SER B 1 246 ? 11.43 -26.047 4.219 1 98.5 246 SER B O 1
ATOM 4424 N N . PHE B 1 247 ? 12.156 -24.438 2.816 1 98.56 247 PHE B N 1
ATOM 4425 C CA . PHE B 1 247 ? 13.469 -25.078 2.725 1 98.56 247 PHE B CA 1
ATOM 4426 C C . PHE B 1 247 ? 14.516 -24.078 2.238 1 98.56 247 PHE B C 1
ATOM 4428 O O . PHE B 1 247 ? 14.188 -22.969 1.848 1 98.56 247 PHE B O 1
ATOM 4435 N N . THR B 1 248 ? 15.734 -24.5 2.279 1 98.62 248 THR B N 1
ATOM 4436 C CA . THR B 1 248 ? 16.875 -23.703 1.828 1 98.62 248 THR B CA 1
ATOM 4437 C C . THR B 1 248 ? 17.406 -24.234 0.501 1 98.62 248 THR B C 1
ATOM 4439 O O . THR B 1 248 ? 17.125 -25.359 0.118 1 98.62 248 THR B O 1
ATOM 4442 N N . PRO B 1 249 ? 18.188 -23.328 -0.239 1 98.62 249 PRO B N 1
ATOM 4443 C CA . PRO B 1 249 ? 18.891 -23.859 -1.413 1 98.62 249 PRO B CA 1
ATOM 4444 C C . PRO B 1 249 ? 19.719 -25.094 -1.093 1 98.62 249 PRO B C 1
ATOM 4446 O O . PRO B 1 249 ? 19.828 -26.016 -1.912 1 98.62 249 PRO B O 1
ATOM 4449 N N . LYS B 1 250 ? 20.328 -25.172 0.071 1 98.62 250 LYS B N 1
ATOM 4450 C CA . LYS B 1 250 ? 21.094 -26.344 0.484 1 98.62 250 LYS B CA 1
ATOM 4451 C C . LYS B 1 250 ? 20.203 -27.578 0.584 1 98.62 250 LYS B C 1
ATOM 4453 O O . LYS B 1 250 ? 20.594 -28.672 0.164 1 98.62 250 LYS B O 1
ATOM 4458 N N . ASP B 1 251 ? 19.047 -27.375 1.213 1 98.69 251 ASP B N 1
ATOM 4459 C CA . ASP B 1 251 ? 18.094 -28.484 1.3 1 98.69 251 ASP B CA 1
ATOM 4460 C C . ASP B 1 251 ? 17.734 -29 -0.088 1 98.69 251 ASP B C 1
ATOM 4462 O O . ASP B 1 251 ? 17.625 -30.219 -0.291 1 98.69 251 ASP B O 1
ATOM 4466 N N . MET B 1 252 ? 17.516 -28.109 -1 1 98.38 252 MET B N 1
ATOM 4467 C CA . MET B 1 252 ? 17.156 -28.469 -2.369 1 98.38 252 MET B CA 1
ATOM 4468 C C . MET B 1 252 ? 18.281 -29.25 -3.041 1 98.38 252 MET B C 1
ATOM 4470 O O . MET B 1 252 ? 18.016 -30.25 -3.727 1 98.38 252 MET B O 1
ATOM 4474 N N . ALA B 1 253 ? 19.484 -28.766 -2.828 1 98.31 253 ALA B N 1
ATOM 4475 C CA . ALA B 1 253 ? 20.641 -29.438 -3.408 1 98.31 253 ALA B CA 1
ATOM 4476 C C . ALA B 1 253 ? 20.75 -30.875 -2.896 1 98.31 253 ALA B C 1
ATOM 4478 O O . ALA B 1 253 ? 21.016 -31.797 -3.674 1 98.31 253 ALA B O 1
ATOM 4479 N N . LYS B 1 254 ? 20.562 -31.016 -1.652 1 98.44 254 LYS B N 1
ATOM 4480 C CA . LYS B 1 254 ? 20.625 -32.344 -1.056 1 98.44 254 LYS B CA 1
ATOM 4481 C C . LYS B 1 254 ? 19.547 -33.25 -1.639 1 98.44 254 LYS B C 1
ATOM 4483 O O . LYS B 1 254 ? 19.781 -34.438 -1.896 1 98.44 254 LYS B O 1
ATOM 4488 N N . SER B 1 255 ? 18.344 -32.719 -1.759 1 98.62 255 SER B N 1
ATOM 4489 C CA . SER B 1 255 ? 17.25 -33.469 -2.332 1 98.62 255 SER B CA 1
ATOM 4490 C C . SER B 1 255 ? 17.562 -33.906 -3.76 1 98.62 255 SER B C 1
ATOM 4492 O O . SER B 1 255 ? 17.266 -35.031 -4.148 1 98.62 255 SER B O 1
ATOM 4494 N N . ILE B 1 256 ? 18.141 -33.062 -4.562 1 98.56 256 ILE B N 1
ATOM 4495 C CA . ILE B 1 256 ? 18.469 -33.312 -5.957 1 98.56 256 ILE B CA 1
ATOM 4496 C C . ILE B 1 256 ? 19.578 -34.375 -6.031 1 98.56 256 ILE B C 1
ATOM 4498 O O . ILE B 1 256 ? 19.562 -35.25 -6.895 1 98.56 256 ILE B O 1
ATOM 4502 N N . GLU B 1 257 ? 20.531 -34.312 -5.113 1 98.06 257 GLU B N 1
ATOM 4503 C CA . GLU B 1 257 ? 21.688 -35.219 -5.094 1 98.06 257 GLU B CA 1
ATOM 4504 C C . GLU B 1 257 ? 21.234 -36.656 -4.93 1 98.06 257 GLU B C 1
ATOM 4506 O O . GLU B 1 257 ? 21.922 -37.594 -5.379 1 98.06 257 GLU B O 1
ATOM 4511 N N . LYS B 1 258 ? 20.125 -36.844 -4.277 1 97.75 258 LYS B N 1
ATOM 4512 C CA . LYS B 1 258 ? 19.562 -38.188 -4.129 1 97.75 258 LYS B CA 1
ATOM 4513 C C . LYS B 1 258 ? 19.266 -38.844 -5.488 1 97.75 258 LYS B C 1
ATOM 4515 O O . LYS B 1 258 ? 19.25 -40.062 -5.621 1 97.75 258 LYS B O 1
ATOM 4520 N N . HIS B 1 259 ? 19.031 -38.094 -6.473 1 97.56 259 HIS B N 1
ATOM 4521 C CA . HIS B 1 259 ? 18.609 -38.594 -7.785 1 97.56 259 HIS B CA 1
ATOM 4522 C C . HIS B 1 259 ? 19.719 -38.406 -8.82 1 97.56 259 HIS B C 1
ATOM 4524 O O . HIS B 1 259 ? 19.719 -39.062 -9.859 1 97.56 259 HIS B O 1
ATOM 4530 N N . ILE B 1 260 ? 20.531 -37.438 -8.586 1 97.56 260 ILE B N 1
ATOM 4531 C CA . ILE B 1 260 ? 21.656 -37.156 -9.469 1 97.56 260 ILE B CA 1
ATOM 4532 C C . ILE B 1 260 ? 22.969 -37.156 -8.664 1 97.56 260 ILE B C 1
ATOM 4534 O O . ILE B 1 260 ? 23.469 -36.125 -8.266 1 97.56 260 ILE B O 1
ATOM 4538 N N . PRO B 1 261 ? 23.484 -38.312 -8.523 1 96.69 261 PRO B N 1
ATOM 4539 C CA . PRO B 1 261 ? 24.734 -38.406 -7.754 1 96.69 261 PRO B CA 1
ATOM 4540 C C . PRO B 1 261 ? 25.844 -37.531 -8.32 1 96.69 261 PRO B C 1
ATOM 4542 O O . PRO B 1 261 ? 26.047 -37.5 -9.539 1 96.69 261 PRO B O 1
ATOM 4545 N N . GLY B 1 262 ? 26.531 -36.781 -7.562 1 96.75 262 GLY B N 1
ATOM 4546 C CA . GLY B 1 262 ? 27.625 -35.938 -7.984 1 96.75 262 GLY B CA 1
ATOM 4547 C C . GLY B 1 262 ? 27.219 -34.5 -8.242 1 96.75 262 GLY B C 1
ATOM 4548 O O . GLY B 1 262 ? 28.062 -33.656 -8.523 1 96.75 262 GLY B O 1
ATOM 4549 N N . PHE B 1 263 ? 25.906 -34.25 -8.211 1 98.06 263 PHE B N 1
ATOM 4550 C CA . PHE B 1 263 ? 25.438 -32.875 -8.383 1 98.06 263 PHE B CA 1
ATOM 4551 C C . PHE B 1 263 ? 26.125 -31.938 -7.402 1 98.06 263 PHE B C 1
ATOM 4553 O O . PHE B 1 263 ? 26.25 -32.25 -6.215 1 98.06 263 PHE B O 1
ATOM 4560 N N . LYS B 1 264 ? 26.641 -30.734 -7.926 1 98 264 LYS B N 1
ATOM 4561 C CA . LYS B 1 264 ? 27.328 -29.75 -7.102 1 98 264 LYS B CA 1
ATOM 4562 C C . LYS B 1 264 ? 26.641 -28.375 -7.199 1 98 264 LYS B C 1
ATOM 4564 O O . LYS B 1 264 ? 26.266 -27.953 -8.289 1 98 264 LYS B O 1
ATOM 4569 N N . VAL B 1 265 ? 26.484 -27.797 -6.059 1 98.31 265 VAL B N 1
ATOM 4570 C CA . VAL B 1 265 ? 25.891 -26.469 -6.023 1 98.31 265 VAL B CA 1
ATOM 4571 C C . VAL B 1 265 ? 26.891 -25.484 -5.402 1 98.31 265 VAL B C 1
ATOM 4573 O O . VAL B 1 265 ? 27.562 -25.812 -4.418 1 98.31 265 VAL B O 1
ATOM 4576 N N . SER B 1 266 ? 27.125 -24.391 -6.066 1 98.56 266 SER B N 1
ATOM 4577 C CA . SER B 1 266 ? 27.859 -23.25 -5.5 1 98.56 266 SER B CA 1
ATOM 4578 C C . SER B 1 266 ? 26.922 -22.078 -5.254 1 98.56 266 SER B C 1
ATOM 4580 O O . SER B 1 266 ? 25.781 -22.062 -5.727 1 98.56 266 SER B O 1
ATOM 4582 N N . TYR B 1 267 ? 27.344 -21.188 -4.43 1 98.5 267 TYR B N 1
ATOM 4583 C CA . TYR B 1 267 ? 26.516 -20.062 -4.031 1 98.5 267 TYR B CA 1
ATOM 4584 C C . TYR B 1 267 ? 27.203 -18.734 -4.332 1 98.5 267 TYR B C 1
ATOM 4586 O O . TYR B 1 267 ? 28.312 -18.5 -3.881 1 98.5 267 TYR B O 1
ATOM 4594 N N . ALA B 1 268 ? 26.547 -17.922 -5.172 1 98.5 268 ALA B N 1
ATOM 4595 C CA . ALA B 1 268 ? 27.016 -16.578 -5.551 1 98.5 268 ALA B CA 1
ATOM 4596 C C . ALA B 1 268 ? 25.891 -15.562 -5.453 1 98.5 268 ALA B C 1
ATOM 4598 O O . ALA B 1 268 ? 25.359 -15.117 -6.473 1 98.5 268 ALA B O 1
ATOM 4599 N N . PRO B 1 269 ? 25.594 -15.148 -4.207 1 98.19 269 PRO B N 1
ATOM 4600 C CA . PRO B 1 269 ? 24.469 -14.234 -3.992 1 98.19 269 PRO B CA 1
ATOM 4601 C C . PRO B 1 269 ? 24.609 -12.93 -4.777 1 98.19 269 PRO B C 1
ATOM 4603 O O . PRO B 1 269 ? 25.703 -12.391 -4.895 1 98.19 269 PRO B O 1
ATOM 4606 N N . ASP B 1 270 ? 23.5 -12.523 -5.418 1 97.38 270 ASP B N 1
ATOM 4607 C CA . ASP B 1 270 ? 23.422 -11.219 -6.066 1 97.38 270 ASP B CA 1
ATOM 4608 C C . ASP B 1 270 ? 22.344 -10.359 -5.43 1 97.38 270 ASP B C 1
ATOM 4610 O O . ASP B 1 270 ? 21.984 -10.562 -4.27 1 97.38 270 ASP B O 1
ATOM 4614 N N . PHE B 1 271 ? 21.891 -9.312 -6.176 1 94.75 271 PHE B N 1
ATOM 4615 C CA . PHE B 1 271 ? 21 -8.312 -5.594 1 94.75 271 PHE B CA 1
ATOM 4616 C C . PHE B 1 271 ? 19.719 -8.961 -5.09 1 94.75 271 PHE B C 1
ATOM 4618 O O . PHE B 1 271 ? 19.062 -8.438 -4.18 1 94.75 271 PHE B O 1
ATOM 4625 N N . ARG B 1 272 ? 19.375 -10.141 -5.578 1 97.25 272 ARG B N 1
ATOM 4626 C CA . ARG B 1 272 ? 18.141 -10.836 -5.188 1 97.25 272 ARG B CA 1
ATOM 4627 C C . ARG B 1 272 ? 18.25 -11.367 -3.76 1 97.25 272 ARG B C 1
ATOM 4629 O O . ARG B 1 272 ? 17.234 -11.672 -3.131 1 97.25 272 ARG B O 1
ATOM 4636 N N . GLN B 1 273 ? 19.453 -11.445 -3.166 1 98.19 273 GLN B N 1
ATOM 4637 C CA . GLN B 1 273 ? 19.656 -11.93 -1.804 1 98.19 273 GLN B CA 1
ATOM 4638 C C . GLN B 1 273 ? 18.984 -11.008 -0.79 1 98.19 273 GLN B C 1
ATOM 4640 O O . GLN B 1 273 ? 18.297 -11.477 0.126 1 98.19 273 GLN B O 1
ATOM 4645 N N . GLU B 1 274 ? 19.156 -9.719 -1.022 1 96.88 274 GLU B N 1
ATOM 4646 C CA . GLU B 1 274 ? 18.562 -8.758 -0.097 1 96.88 274 GLU B CA 1
ATOM 4647 C C . GLU B 1 274 ? 17.031 -8.844 -0.128 1 96.88 274 GLU B C 1
ATOM 4649 O O . GLU B 1 274 ? 16.375 -8.664 0.9 1 96.88 274 GLU B O 1
ATOM 4654 N N . ILE B 1 275 ? 16.484 -9.078 -1.285 1 96.81 275 ILE B N 1
ATOM 4655 C CA . ILE B 1 275 ? 15.039 -9.242 -1.429 1 96.81 275 ILE B CA 1
ATOM 4656 C C . ILE B 1 275 ? 14.586 -10.477 -0.657 1 96.81 275 ILE B C 1
ATOM 4658 O O . ILE B 1 275 ? 13.672 -10.391 0.173 1 96.81 275 ILE B O 1
ATOM 4662 N N . ALA B 1 276 ? 15.273 -11.562 -0.835 1 97.94 276 ALA B N 1
ATOM 4663 C CA . ALA B 1 276 ? 14.938 -12.82 -0.171 1 97.94 276 ALA B CA 1
ATOM 4664 C C . ALA B 1 276 ? 15.039 -12.688 1.345 1 97.94 276 ALA B C 1
ATOM 4666 O O . ALA B 1 276 ? 14.203 -13.211 2.082 1 97.94 276 ALA B O 1
ATOM 4667 N N . ASP B 1 277 ? 16.047 -11.977 1.793 1 97.69 277 ASP B N 1
ATOM 4668 C CA . ASP B 1 277 ? 16.297 -11.797 3.221 1 97.69 277 ASP B CA 1
ATOM 4669 C C . ASP B 1 277 ? 15.141 -11.055 3.889 1 97.69 277 ASP B C 1
ATOM 4671 O O . ASP B 1 277 ? 14.93 -11.18 5.094 1 97.69 277 ASP B O 1
ATOM 4675 N N . SER B 1 278 ? 14.43 -10.297 3.086 1 97.5 278 SER B N 1
ATOM 4676 C CA . SER B 1 278 ? 13.367 -9.477 3.654 1 97.5 278 SER B CA 1
ATOM 4677 C C . SER B 1 278 ? 12.086 -10.281 3.848 1 97.5 278 SER B C 1
ATOM 4679 O O . SER B 1 278 ? 11.164 -9.844 4.543 1 97.5 278 SER B O 1
ATOM 4681 N N . TRP B 1 279 ? 11.992 -11.461 3.27 1 98.31 279 TRP B N 1
ATOM 4682 C CA . TRP B 1 279 ? 10.766 -12.25 3.322 1 98.31 279 TRP B CA 1
ATOM 4683 C C . TRP B 1 279 ? 10.82 -13.266 4.457 1 98.31 279 TRP B C 1
ATOM 4685 O O . TRP B 1 279 ? 11.898 -13.57 4.98 1 98.31 279 TRP B O 1
ATOM 4695 N N . PRO B 1 280 ? 9.664 -13.789 4.816 1 98.25 280 PRO B N 1
ATOM 4696 C CA . PRO B 1 280 ? 9.648 -14.797 5.883 1 98.25 280 PRO B CA 1
ATOM 4697 C C . PRO B 1 280 ? 10.156 -16.156 5.422 1 98.25 280 PRO B C 1
ATOM 4699 O O . PRO B 1 280 ? 10.242 -16.422 4.219 1 98.25 280 PRO B O 1
ATOM 4702 N N . SER B 1 281 ? 10.445 -16.938 6.461 1 98.5 281 SER B N 1
ATOM 4703 C CA . SER B 1 281 ? 10.898 -18.297 6.191 1 98.5 281 SER B CA 1
ATOM 4704 C C . SER B 1 281 ? 9.727 -19.266 6.102 1 98.5 281 SER B C 1
ATOM 4706 O O . SER B 1 281 ? 9.82 -20.312 5.453 1 98.5 281 SER B O 1
ATOM 4708 N N . SER B 1 282 ? 8.695 -18.938 6.816 1 98.44 282 SER B N 1
ATOM 4709 C CA . SER B 1 282 ? 7.5 -19.781 6.77 1 98.44 282 SER B CA 1
ATOM 4710 C C . SER B 1 282 ? 6.246 -18.969 7.055 1 98.44 282 SER B C 1
ATOM 4712 O O . SER B 1 282 ? 6.324 -17.859 7.594 1 98.44 282 SER B O 1
ATOM 4714 N N . ILE B 1 283 ? 5.137 -19.547 6.66 1 97.69 283 ILE B N 1
ATOM 4715 C CA . ILE B 1 283 ? 3.879 -18.812 6.68 1 97.69 283 ILE B CA 1
ATOM 4716 C C . ILE B 1 283 ? 2.818 -19.625 7.426 1 97.69 283 ILE B C 1
ATOM 4718 O O . ILE B 1 283 ? 2.734 -20.844 7.266 1 97.69 283 ILE B O 1
ATOM 4722 N N . ASP B 1 284 ? 2.057 -18.969 8.312 1 98.62 284 ASP B N 1
ATOM 4723 C CA . ASP B 1 284 ? 0.876 -19.562 8.938 1 98.62 284 ASP B CA 1
ATOM 4724 C C . ASP B 1 284 ? -0.327 -19.5 7.996 1 98.62 284 ASP B C 1
ATOM 4726 O O . ASP B 1 284 ? -0.837 -18.406 7.707 1 98.62 284 ASP B O 1
ATOM 4730 N N . ASP B 1 285 ? -0.82 -20.672 7.52 1 98.5 285 ASP B N 1
ATOM 4731 C CA . ASP B 1 285 ? -1.933 -20.703 6.574 1 98.5 285 ASP B CA 1
ATOM 4732 C C . ASP B 1 285 ? -3.188 -21.281 7.219 1 98.5 285 ASP B C 1
ATOM 4734 O O . ASP B 1 285 ? -4.039 -21.844 6.531 1 98.5 285 ASP B O 1
ATOM 4738 N N . SER B 1 286 ? -3.314 -21.203 8.531 1 98.5 286 SER B N 1
ATOM 4739 C CA . SER B 1 286 ? -4.418 -21.781 9.289 1 98.5 286 SER B CA 1
ATOM 4740 C C . SER B 1 286 ? -5.762 -21.219 8.828 1 98.5 286 SER B C 1
ATOM 4742 O O . SER B 1 286 ? -6.758 -21.938 8.781 1 98.5 286 SER B O 1
ATOM 4744 N N . ALA B 1 287 ? -5.852 -19.938 8.5 1 98.62 287 ALA B N 1
ATOM 4745 C CA . ALA B 1 287 ? -7.109 -19.344 8.047 1 98.62 287 ALA B CA 1
ATOM 4746 C C . ALA B 1 287 ? -7.613 -20.016 6.777 1 98.62 287 ALA B C 1
ATOM 4748 O O . ALA B 1 287 ? -8.805 -20.297 6.652 1 98.62 287 ALA B O 1
ATOM 4749 N N . ALA B 1 288 ? -6.715 -20.234 5.828 1 98.81 288 ALA B N 1
ATOM 4750 C CA . ALA B 1 288 ? -7.078 -20.906 4.582 1 98.81 288 ALA B CA 1
ATOM 4751 C C . ALA B 1 288 ? -7.555 -22.328 4.84 1 98.81 288 ALA B C 1
ATOM 4753 O O . ALA B 1 288 ? -8.562 -22.75 4.281 1 98.81 288 ALA B O 1
ATOM 4754 N N . ARG B 1 289 ? -6.824 -23.016 5.688 1 98.38 289 ARG B N 1
ATOM 4755 C CA . ARG B 1 289 ? -7.191 -24.391 6.027 1 98.38 289 ARG B CA 1
ATOM 4756 C C . ARG B 1 289 ? -8.562 -24.438 6.684 1 98.38 289 ARG B C 1
ATOM 4758 O O . ARG B 1 289 ? -9.398 -25.281 6.32 1 98.38 289 ARG B O 1
ATOM 4765 N N . GLU B 1 290 ? -8.805 -23.562 7.602 1 98.38 290 GLU B N 1
ATOM 4766 C CA . GLU B 1 290 ? -10.039 -23.562 8.383 1 98.38 290 GLU B CA 1
ATOM 4767 C C . GLU B 1 290 ? -11.227 -23.109 7.547 1 98.38 290 GLU B C 1
ATOM 4769 O O . GLU B 1 290 ? -12.328 -23.656 7.668 1 98.38 290 GLU B O 1
ATOM 4774 N N . GLN B 1 291 ? -11.047 -22.156 6.699 1 98.38 291 GLN B N 1
ATOM 4775 C CA . GLN B 1 291 ? -12.188 -21.484 6.09 1 98.38 291 GLN B CA 1
ATOM 4776 C C . GLN B 1 291 ? -12.594 -22.156 4.781 1 98.38 291 GLN B C 1
ATOM 4778 O O . GLN B 1 291 ? -13.781 -22.219 4.449 1 98.38 291 GLN B O 1
ATOM 4783 N N . TRP B 1 292 ? -11.625 -22.672 4.055 1 98.19 292 TRP B N 1
ATOM 4784 C CA . TRP B 1 292 ? -12.062 -23.219 2.773 1 98.19 292 TRP B CA 1
ATOM 4785 C C . TRP B 1 292 ? -11.344 -24.531 2.463 1 98.19 292 TRP B C 1
ATOM 4787 O O . TRP B 1 292 ? -11.359 -25 1.324 1 98.19 292 TRP B O 1
ATOM 4797 N N . GLY B 1 293 ? -10.594 -25.141 3.402 1 97.38 293 GLY B N 1
ATOM 4798 C CA . GLY B 1 293 ? -10.125 -26.516 3.338 1 97.38 293 GLY B CA 1
ATOM 4799 C C . GLY B 1 293 ? -8.82 -26.656 2.58 1 97.38 293 GLY B C 1
ATOM 4800 O O . GLY B 1 293 ? -8.555 -27.703 1.994 1 97.38 293 GLY B O 1
ATOM 4801 N N . TRP B 1 294 ? -7.988 -25.703 2.6 1 97.5 294 TRP B N 1
ATOM 4802 C CA . TRP B 1 294 ? -6.68 -25.781 1.954 1 97.5 294 TRP B CA 1
ATOM 4803 C C . TRP B 1 294 ? -5.773 -26.766 2.672 1 97.5 294 TRP B C 1
ATOM 4805 O O . TRP B 1 294 ? -5.777 -26.844 3.902 1 97.5 294 TRP B O 1
ATOM 4815 N N . GLU B 1 295 ? -5.043 -27.562 1.87 1 97.12 295 GLU B N 1
ATOM 4816 C CA . GLU B 1 295 ? -3.99 -28.438 2.385 1 97.12 295 GLU B CA 1
ATOM 4817 C C . GLU B 1 295 ? -2.916 -28.688 1.33 1 97.12 295 GLU B C 1
ATOM 4819 O O . GLU B 1 295 ? -3.221 -29.109 0.213 1 97.12 295 GLU B O 1
ATOM 4824 N N . PRO B 1 296 ? -1.725 -28.453 1.693 1 97.38 296 PRO B N 1
ATOM 4825 C CA . PRO B 1 296 ? -0.659 -28.781 0.746 1 97.38 296 PRO B CA 1
ATOM 4826 C C . PRO B 1 296 ? -0.432 -30.281 0.62 1 97.38 296 PRO B C 1
ATOM 4828 O O . PRO B 1 296 ? -0.63 -31.031 1.587 1 97.38 296 PRO B O 1
ATOM 4831 N N . ARG B 1 297 ? 0.025 -30.703 -0.554 1 97.88 297 ARG B N 1
ATOM 4832 C CA . ARG B 1 297 ? 0.24 -32.125 -0.768 1 97.88 297 ARG B CA 1
ATOM 4833 C C . ARG B 1 297 ? 1.708 -32.406 -1.055 1 97.88 297 ARG B C 1
ATOM 4835 O O . ARG B 1 297 ? 2.168 -33.531 -0.861 1 97.88 297 ARG B O 1
ATOM 4842 N N . PHE B 1 298 ? 2.434 -31.484 -1.507 1 98.31 298 PHE B N 1
ATOM 4843 C CA . PHE B 1 298 ? 3.795 -31.75 -1.956 1 98.31 298 PHE B CA 1
ATOM 4844 C C . PHE B 1 298 ? 4.809 -31.25 -0.93 1 98.31 298 PHE B C 1
ATOM 4846 O O . PHE B 1 298 ? 4.668 -30.156 -0.39 1 98.31 298 PHE B O 1
ATOM 4853 N N . ASP B 1 299 ? 5.785 -32.094 -0.642 1 98.06 299 ASP B N 1
ATOM 4854 C CA . ASP B 1 299 ? 6.98 -31.641 0.069 1 98.06 299 ASP B CA 1
ATOM 4855 C C . ASP B 1 299 ? 8.172 -31.516 -0.88 1 98.06 299 ASP B C 1
ATOM 4857 O O . ASP B 1 299 ? 8.008 -31.594 -2.1 1 98.06 299 ASP B O 1
ATOM 4861 N N . LEU B 1 300 ? 9.336 -31.219 -0.306 1 98.62 300 LEU B N 1
ATOM 4862 C CA . LEU B 1 300 ? 10.516 -30.938 -1.123 1 98.62 300 LEU B CA 1
ATOM 4863 C C . LEU B 1 300 ? 10.922 -32.156 -1.936 1 98.62 300 LEU B C 1
ATOM 4865 O O . LEU B 1 300 ? 11.172 -32.062 -3.139 1 98.62 300 LEU B O 1
ATOM 4869 N N . ASP B 1 301 ? 10.93 -33.312 -1.314 1 98.5 301 ASP B N 1
ATOM 4870 C CA . ASP B 1 301 ? 11.375 -34.5 -2 1 98.5 301 ASP B CA 1
ATOM 4871 C C . ASP B 1 301 ? 10.414 -34.875 -3.123 1 98.5 301 ASP B C 1
ATOM 4873 O O . ASP B 1 301 ? 10.844 -35.25 -4.215 1 98.5 301 ASP B O 1
ATOM 4877 N N . GLN B 1 302 ? 9.133 -34.812 -2.83 1 98.19 302 GLN B N 1
ATOM 4878 C CA . GLN B 1 302 ? 8.141 -35.094 -3.861 1 98.19 302 GLN B CA 1
ATOM 4879 C C . GLN B 1 302 ? 8.258 -34.094 -5.016 1 98.19 302 GLN B C 1
ATOM 4881 O O . GLN B 1 302 ? 8.133 -34.469 -6.184 1 98.19 302 GLN B O 1
ATOM 4886 N N . THR B 1 303 ? 8.469 -32.812 -4.672 1 98.56 303 THR B N 1
ATOM 4887 C CA . THR B 1 303 ? 8.656 -31.781 -5.688 1 98.56 303 THR B CA 1
ATOM 4888 C C . THR B 1 303 ? 9.867 -32.094 -6.566 1 98.56 303 THR B C 1
ATOM 4890 O O . THR B 1 303 ? 9.789 -32.031 -7.793 1 98.56 303 THR B O 1
ATOM 4893 N N . THR B 1 304 ? 10.953 -32.5 -5.941 1 98.56 304 THR B N 1
ATOM 4894 C CA . THR B 1 304 ? 12.172 -32.844 -6.664 1 98.56 304 THR B CA 1
ATOM 4895 C C . THR B 1 304 ? 11.93 -34.031 -7.617 1 98.56 304 THR B C 1
ATOM 4897 O O . THR B 1 304 ? 12.336 -33.969 -8.781 1 98.56 304 THR B O 1
ATOM 4900 N N . GLU B 1 305 ? 11.258 -35 -7.125 1 98.12 305 GLU B N 1
ATOM 4901 C CA . GLU B 1 305 ? 10.945 -36.156 -7.949 1 98.12 305 GLU B CA 1
ATOM 4902 C C . GLU B 1 305 ? 10.117 -35.781 -9.172 1 98.12 305 GLU B C 1
ATOM 4904 O O . GLU B 1 305 ? 10.43 -36.188 -10.289 1 98.12 305 GLU B O 1
ATOM 4909 N N . GLU B 1 306 ? 9.07 -35 -8.945 1 97.62 306 GLU B N 1
ATOM 4910 C CA . GLU B 1 306 ? 8.188 -34.562 -10.031 1 97.62 306 GLU B CA 1
ATOM 4911 C C . GLU B 1 306 ? 8.938 -33.719 -11.047 1 97.62 306 GLU B C 1
ATOM 4913 O O . GLU B 1 306 ? 8.75 -33.875 -12.258 1 97.62 306 GLU B O 1
ATOM 4918 N N . MET B 1 307 ? 9.758 -32.812 -10.555 1 97.88 307 MET B N 1
ATOM 4919 C CA . MET B 1 307 ? 10.516 -31.922 -11.445 1 97.88 307 MET B CA 1
ATOM 4920 C C . MET B 1 307 ? 11.461 -32.75 -12.328 1 97.88 307 MET B C 1
ATOM 4922 O O . MET B 1 307 ? 11.445 -32.594 -13.547 1 97.88 307 MET B O 1
ATOM 4926 N N . LEU B 1 308 ? 12.258 -33.625 -11.734 1 97.75 308 LEU B N 1
ATOM 4927 C CA . LEU B 1 308 ? 13.273 -34.375 -12.469 1 97.75 308 LEU B CA 1
ATOM 4928 C C . LEU B 1 308 ? 12.633 -35.375 -13.43 1 97.75 308 LEU B C 1
ATOM 4930 O O . LEU B 1 308 ? 13.102 -35.531 -14.555 1 97.75 308 LEU B O 1
ATOM 4934 N N . LYS B 1 309 ? 11.531 -35.969 -13.023 1 97.12 309 LYS B N 1
ATOM 4935 C CA . LYS B 1 309 ? 10.812 -36.938 -13.867 1 97.12 309 LYS B CA 1
ATOM 4936 C C . LYS B 1 309 ? 10.273 -36.25 -15.125 1 97.12 309 LYS B C 1
ATOM 4938 O O . LYS B 1 309 ? 10.445 -36.75 -16.234 1 97.12 309 LYS B O 1
ATOM 4943 N N . ASN B 1 310 ? 9.672 -35.062 -14.945 1 95.88 310 ASN B N 1
ATOM 4944 C CA . ASN B 1 310 ? 8.984 -34.375 -16.047 1 95.88 310 ASN B CA 1
ATOM 4945 C C . ASN B 1 310 ? 9.969 -33.656 -16.938 1 95.88 310 ASN B C 1
ATOM 4947 O O . ASN B 1 310 ? 9.703 -33.469 -18.125 1 95.88 310 ASN B O 1
ATOM 4951 N N . LEU B 1 311 ? 11.086 -33.25 -16.422 1 95.19 311 LEU B N 1
ATOM 4952 C CA . LEU B 1 311 ? 12.062 -32.531 -17.234 1 95.19 311 LEU B CA 1
ATOM 4953 C C . LEU B 1 311 ? 12.914 -33.469 -18.062 1 95.19 311 LEU B C 1
ATOM 4955 O O . LEU B 1 311 ? 13.5 -33.062 -19.062 1 95.19 311 LEU B O 1
ATOM 4959 N N . LYS B 1 312 ? 13.055 -34.688 -17.656 1 89.56 312 LYS B N 1
ATOM 4960 C CA . LYS B 1 312 ? 13.781 -35.719 -18.422 1 89.56 312 LYS B CA 1
ATOM 4961 C C . LYS B 1 312 ? 12.969 -36.188 -19.625 1 89.56 312 LYS B C 1
ATOM 4963 O O . LYS B 1 312 ? 13.531 -36.562 -20.641 1 89.56 312 LYS B O 1
ATOM 4968 N N . GLU B 1 313 ? 11.664 -36.219 -19.5 1 76.25 313 GLU B N 1
ATOM 4969 C CA . GLU B 1 313 ? 10.797 -36.625 -20.594 1 76.25 313 GLU B CA 1
ATOM 4970 C C . GLU B 1 313 ? 10.758 -35.594 -21.719 1 76.25 313 GLU B C 1
ATOM 4972 O O . GLU B 1 313 ? 10.719 -35.969 -22.906 1 76.25 313 GLU B O 1
#

Radius of gyration: 26.6 Å; Cα contacts (8 Å, |Δi|>4): 1350; chains: 2; bounding box: 53×78×61 Å

pLDDT: mean 97.54, std 2.98, range [69.38, 98.94]

Solvent-accessible surface area (backbone atoms only — not comparable to full-atom values): 31816 Å² total; per-residue (Å²): 130,72,72,21,32,35,31,38,23,22,62,43,59,65,26,39,56,44,49,54,53,49,20,71,73,58,36,31,88,33,33,35,35,19,14,78,56,86,57,54,70,69,61,60,72,57,35,52,74,42,84,40,55,64,70,38,52,69,61,51,50,50,54,36,62,72,62,56,26,32,33,38,39,50,58,57,66,49,40,47,54,48,9,67,77,37,44,67,62,26,43,48,48,41,47,44,26,49,50,42,55,52,49,38,30,59,70,62,61,27,66,36,36,38,43,70,40,36,49,48,26,31,10,74,82,24,60,41,65,55,23,56,72,82,50,38,59,54,27,81,42,55,30,12,45,40,35,44,49,46,27,45,48,38,30,40,42,25,74,76,61,62,34,50,46,42,28,36,20,42,46,38,69,34,55,80,86,41,74,75,84,38,45,71,50,37,57,71,40,50,42,59,57,31,38,75,75,67,33,37,36,75,34,47,41,52,49,78,53,46,34,32,28,33,44,42,70,48,54,46,51,46,52,53,45,58,71,68,44,59,68,90,45,59,82,59,37,36,50,31,39,50,47,57,34,61,51,23,55,45,55,50,50,55,52,47,32,77,78,38,78,79,50,45,76,48,68,54,59,47,81,49,33,63,58,57,67,23,36,40,32,29,52,34,27,60,66,38,32,72,43,68,63,52,75,66,80,57,48,69,61,56,43,48,51,52,40,56,58,63,69,71,106,130,72,70,21,33,36,31,37,22,23,61,42,59,63,24,40,55,44,50,55,53,48,21,71,74,58,35,32,88,34,34,36,34,20,13,78,54,85,58,54,69,69,61,61,70,57,34,51,74,40,86,40,55,65,70,38,52,69,61,50,49,50,53,35,61,73,63,56,27,32,34,38,39,50,57,58,66,50,40,50,53,47,9,67,78,36,45,68,62,27,41,49,48,40,46,43,26,48,51,41,53,50,50,37,31,59,69,63,62,27,65,37,37,39,44,71,40,37,49,48,26,31,7,74,83,25,59,39,64,55,23,56,73,81,51,39,59,54,27,82,43,54,31,12,45,40,35,44,50,44,27,45,48,39,31,40,41,26,74,75,60,62,33,50,44,41,28,35,20,41,46,37,68,34,53,80,87,43,73,74,84,37,44,72,52,37,57,70,40,50,42,59,57,30,36,74,74,68,32,37,37,76,32,45,42,52,48,78,53,43,34,33,28,33,45,42,70,47,53,47,52,48,52,53,46,60,73,68,43,61,68,89,46,59,83,59,38,37,49,31,38,50,47,56,36,62,49,22,54,47,54,51,51,54,53,47,31,76,78,38,78,80,50,44,77,48,68,54,60,46,82,50,32,63,58,55,68,22,35,40,31,29,52,33,28,60,66,37,31,71,45,68,62,53,74,67,80,58,47,70,61,57,42,47,51,53,41,55,57,62,69,72,106

Nearest PDB structures (foldseek):
  2yy7-assembly1_B  TM=9.970E-01  e=6.077E-53  Flavobacterium frigidimaris
  7epr-assembly1_B  TM=9.928E-01  e=5.250E-51  synthetic construct
  7epr-assembly2_C  TM=9.965E-01  e=2.366E-50  synthetic construct
  7epr-assembly1_A  TM=9.935E-01  e=1.771E-50  synthetic construct
  7eps-assembly2_C  TM=9.923E-01  e=2.893E-48  synthetic construct

Secondary structure (DSSP, 8-state):
-PPPEEEESTTSHHHHHHHHHHHHHH-GGGEEEEESS---HHHHHSS-EEE--TT-HHHHHHHHHHTT--EEEE-----HHHHHHSHHHHHHHHHHHHHHHHHHHHTTS-SEEE--EEGGG--TTS-SSSB-SS------SHHHHHHHHHHHHHHHHHHHH--EEE-EEE-EEE-SSS---S-TTTHHHHHHHHHHHHSEEEESS-TT--EEEEEHHHHHHHHHHHHHS-GGG---SS-EE---EEE-HHHHHHHHHTTSTT-EEEE---THHHHHHHS-S-B--HHHHHHH-------HHHHHHHHHHHHH-/-PPPEEEESTTSHHHHHHHHHHHHHH-GGGEEEEESS---HHHHHSS-EEE--TT-HHHHHHHHHHHT--EEEE-----HHHHHHSHHHHHHHHHHHHHHHHHHHHTTS-SEEE--EEGGG--TTS-SSSB-SS------SHHHHHHHHHHHHHHHHHHHH--EEE-EEE-EEE-SSS---S-TTTHHHHHHHHHHHHSEEEESS-TT--EEEEEHHHHHHHHHHHHHS-GGG---SS-EE---EEE-HHHHHHHHHTTSTT-EEEE---THHHHHHTS-S-B--HHHHHHH-------HHHHHHHHHHHHH-